Protein 5T2S (pdb70)

Foldseek 3Di:
DQPPVRLVVVLVVVLVCLQPQAEEEEDPDDPDDDDVVVVVVVVVLVVLLVVLSVVSNHHYDHDLDPRHQEYEYQYDLPCLVVDDCPDSSNVCVVVPHHYYYSVRSLVSSVSNVHNDQWDFFKWKPWPVPPDHIDTDTGHLVQQLVDPDQWSDKFWEWCQPVGNHHPHPDPQTHRTAWMWTQGNLSWIWIAGQIDQFKDKQRHTDDHRDTDTDDAQIWIWPPPPDPVRIIIITIHGDPCSSVVNVVVD/DPDDDDDD/DDDPVVLVVVLVVVLVCLQPQAEEEEDPDDPDDDDPVVVVVVVVLVVLLVVLSVVSNHHYDHDDDDSHQEYEYQYDLVCLVVDDCVDRSNVCVVSPHHYHYSVRSQVSSVSNVRHDPAQFDFFKKKPKPVPPDHIDTDTDHLVQQLVDPDQWSDKFFEWCQPVGNHHLHPDVQTHRGAWMWTQGDQSWIWIAGQTDQFKDWQNHTDDHGDTDTDDAQIWIWDPPPDVVSIIIITIHGDPVSSVVNVD/DPDDDDDD

InterPro domains:
  IPR000253 Forkhead-associated (FHA) domain [PF00498] (66-133)
  IPR000253 Forkhead-associated (FHA) domain [PF00498] (602-680)
  IPR000253 Forkhead-associated (FHA) domain [PS50006] (66-116)
  IPR000253 Forkhead-associated (FHA) domain [PS50006] (601-664)
  IPR000253 Forkhead-associated (FHA) domain [SM00240] (65-116)
  IPR000253 Forkhead-associated (FHA) domain [SM00240] (600-664)
  IPR000719 Protein kinase domain [PF00069] (201-466)
  IPR000719 Protein kinase domain [PS50011] (198-466)
  IPR000719 Protein kinase domain [SM00220] (198-466)
  IPR008271 Serine/threonine-protein kinase, active site [PS00108] (315-327)
  IPR008984 SMAD/FHA domain superfamily [SSF49879] (1-161)
  IPR008984 SMAD/FHA domain superfamily [SSF49879] (551-729)
  IPR011009 Protein kinase-like domain superfamily [SSF56112] (190-467)
  IPR016256 Serine/threonine-protein kinase Rad53 [PIRSF000661] (1-821)
  IPR017441 Protein kinase, ATP binding site [PS00107] (204-227)
  IPR030616 Aurora kinase-like [PTHR24350] (189-526)

Nearest PDB structures (foldseek):
  5t2s-assembly3_C  TM=1.004E+00  e=3.018E-54  Saccharomyces cerevisiae S288C
  5t2s-assembly3_A  TM=9.920E-01  e=1.978E-49  Saccharomyces cerevisiae S288C
  5t2f-assembly2_B  TM=9.902E-01  e=3.195E-49  Saccharomyces cerevisiae S288C
  5t2f-assembly3_C  TM=9.884E-01  e=2.605E-48  Saccharomyces cerevisiae S288C
  5t2f-assembly4_D  TM=9.906E-01  e=1.314E-47  Saccharomyces cerevisiae S288C

Secondary structure (DSSP, 8-state):
---HHHHHHHHHHHHHHHHHS-EEEE----SS---HHHHHHHHHHHHHHHHHHHHTT-EEESS--TT--EEE-SS-STTGGGS-TTSHHHHHHHTT-EEE-HHHHHHHHHHTT-----EEEEEEEESSSSS--EEEEE-HHHHHH--SS--EEEEEESSTTSSEE--S-TTS-TT-EEEEE-TTS-EEEEE--SS--EETTEEPPBT--EE--TTEEEEE-TTSTTT-EEEEEEE-HHHHHHHHH--/--------/---HHHHHHHHHHHHHHHHHS-EEEE----SS---HHHHHHHHHHHHHHHHHHHHTTPEEESS-STT--EEEESS-STTGGGS-TTSHHHHHHHTT-EEEEHHHHHHHHHHTT-------EEEEEEEETTSSS--EEEEE-HHHHHH--SSEEEEEEEESSTTSSEE----TTS-TT-EEEEEETTS-EEEEE--SS-EEETTEEPPTT--EE--TTEEEEE-TTSTTT-EEEEEEE-HHHHHHS--/--------

Radius of gyration: 26.78 Å; Cα contacts (8 Å, |Δi|>4): 984; chains: 4; bounding box: 62×58×70 Å

Organism: Saccharomyces cerevisiae (strain ATCC 204508 / S288c) (NCBI:txid559292)

B-factor: mean 46.7, std 14.9, range [22.27, 110.94]

Solvent-accessible surface area: 26105 Å² total

Sequence (510 aa):
HMTPKELLEWQTNWKKIMKRDSRIYFDITDDVEMNTYNKSKMDKRRDLLKRGFLTLGAQITQFFDTTVTIVITRRSVENIYLLKDTDILSSRAKKNYMKVWSYEKAARFLKNLDVDIGENIVCRVICTTGQIPIRDLSADISQVLKEKRSIKKVWTFGRNPACDYHLGNISRLSNKHFQILLGEDGNLLLNDISTNGTWLNGQKVEKNSNQLLSQGDEITVGVGVESDILSLVIFINDKFKQCLEQNKDGESDEDDHMTPKELLEWQTNWKKIMKRDSRIYFDITDDVEMNTYNKSKMDKRRDLLKRGFLTLGAQITQFFDTTVTIVITRRSVENIYLLKDTDILSRAKKNYMKVWSYEKAARFLKNLDVDLDHGENIVCRVICTTGQIPIRDLSADISQVLKEKRSIKKVWTFGRNPACDYHLGNISRLSNKHFQILLGEDGNLLLNDISTNGTWLNGQKVEKNSNQLLSQGDEITVGVGVESDILSLVIFINDKFKQCLEQDGESDDEDD

GO terms:
  GO:0004712 protein serine/threonine/tyrosine kinase activity (F, IDA)
  GO:0005634 nucleus (C, IDA)
  GO:0005829 cytosol (C, IDA)
  GO:0003688 DNA replication origin binding (F, IDA)
  GO:0000077 DNA damage checkpoint signaling (P, IGI)
  GO:0004672 protein kinase activity (F, HDA)
  GO:0042326 negative regulation of phosphorylation (P, IMP)
  GO:0043247 telomere maintenance in response to DNA damage (P, IMP)
  GO:0006270 DNA replication initiation (P, IMP)
  GO:0006281 DNA repair (P, IMP)
  GO:0008104 intracellular protein localization (P, IMP)
  GO:0009202 deoxyribonucleoside triphosphate biosynthetic process (P, IMP)
  GO:0005515 protein binding (F, IPI)

Structure (mmCIF, N/CA/C/O backbone):
data_5T2S
#
_entry.id   5T2S
#
_cell.length_a   64.520
_cell.length_b   87.260
_cell.length_c   66.150
_cell.angle_alpha   90.00
_cell.angle_beta   94.01
_cell.angle_gamma   90.00
#
_symmetry.space_group_name_H-M   'P 1 21 1'
#
loop_
_entity.id
_entity.type
_entity.pdbx_description
1 polymer 'DDK kinase regulatory subunit DBF4,Serine/threonine-protein kinase RAD53'
2 polymer ASP-GLY-GLU-SER-TPO-ASP-GLU-ASP-ASP
3 non-polymer GLYCEROL
4 water water
#
loop_
_atom_site.group_PDB
_atom_site.id
_atom_site.type_symbol
_atom_site.label_atom_id
_atom_site.label_alt_id
_atom_site.label_comp_id
_atom_site.label_asym_id
_atom_site.label_entity_id
_atom_site.label_seq_id
_atom_site.pdbx_PDB_ins_code
_atom_site.Cartn_x
_atom_site.Cartn_y
_atom_site.Cartn_z
_atom_site.occupancy
_atom_site.B_iso_or_equiv
_atom_site.auth_seq_id
_atom_site.auth_comp_id
_atom_site.auth_asym_id
_atom_site.auth_atom_id
_atom_site.pdbx_PDB_model_num
ATOM 1 N N . HIS A 1 2 ? 23.947 36.974 29.946 1.00 54.72 103 HIS A N 1
ATOM 2 C CA . HIS A 1 2 ? 24.990 37.993 30.020 1.00 55.17 103 HIS A CA 1
ATOM 3 C C . HIS A 1 2 ? 26.174 37.456 30.821 1.00 57.57 103 HIS A C 1
ATOM 4 O O . HIS A 1 2 ? 27.290 37.974 30.733 1.00 55.38 103 HIS A O 1
ATOM 11 N N . MET A 1 3 ? 25.916 36.419 31.611 1.00 50.43 104 MET A N 1
ATOM 12 C CA . MET A 1 3 ? 26.980 35.550 32.084 1.00 46.26 104 MET A CA 1
ATOM 13 C C . MET A 1 3 ? 27.306 34.632 30.921 1.00 36.13 104 MET A C 1
ATOM 14 O O . MET A 1 3 ? 26.418 34.296 30.139 1.00 36.09 104 MET A O 1
ATOM 19 N N . THR A 1 4 ? 28.563 34.230 30.793 1.00 32.28 105 THR A N 1
ATOM 20 C CA . THR A 1 4 ? 28.922 33.264 29.765 1.00 31.07 105 THR A CA 1
ATOM 21 C C . THR A 1 4 ? 28.295 31.924 30.135 1.00 32.56 105 THR A C 1
ATOM 22 O O . THR A 1 4 ? 27.996 31.693 31.305 1.00 33.93 105 THR A O 1
ATOM 26 N N . PRO A 1 5 ? 28.082 31.039 29.144 1.00 42.83 106 PRO A N 1
ATOM 27 C CA . PRO A 1 5 ? 27.536 29.710 29.459 1.00 32.87 106 PRO A CA 1
ATOM 28 C C . PRO A 1 5 ? 28.362 28.966 30.501 1.00 29.92 106 PRO A C 1
ATOM 29 O O . PRO A 1 5 ? 27.821 28.213 31.310 1.00 31.55 106 PRO A O 1
ATOM 33 N N . LYS A 1 6 ? 29.670 29.187 30.469 1.00 26.96 107 LYS A N 1
ATOM 34 C CA . LYS A 1 6 ? 30.592 28.537 31.385 1.00 22.27 107 LYS A CA 1
ATOM 35 C C . LYS A 1 6 ? 30.466 29.107 32.790 1.00 36.92 107 LYS A C 1
ATOM 36 O O . LYS A 1 6 ? 30.614 28.391 33.778 1.00 33.35 107 LYS A O 1
ATOM 42 N N . GLU A 1 7 ? 30.196 30.404 32.868 1.00 33.35 108 GLU A N 1
ATOM 43 C CA . GLU A 1 7 ? 30.052 31.083 34.145 1.00 30.15 108 GLU A CA 1
ATOM 44 C C . GLU A 1 7 ? 28.749 30.680 34.822 1.00 38.78 108 GLU A C 1
ATOM 45 O O . GLU A 1 7 ? 28.710 30.441 36.029 1.00 34.40 108 GLU A O 1
ATOM 51 N N . LEU A 1 8 ? 27.685 30.597 34.032 1.00 32.94 109 LEU A N 1
ATOM 52 C CA . LEU A 1 8 ? 26.381 30.207 34.549 1.00 33.37 109 LEU A CA 1
ATOM 53 C C . LEU A 1 8 ? 26.396 28.759 35.030 1.00 39.38 109 LEU A C 1
ATOM 54 O O . LEU A 1 8 ? 25.758 28.415 36.026 1.00 30.55 109 LEU A O 1
ATOM 59 N N . LEU A 1 9 ? 27.122 27.912 34.311 1.00 30.92 110 LEU A N 1
ATOM 60 C CA . LEU A 1 9 ? 27.254 26.514 34.692 1.00 33.55 110 LEU A CA 1
ATOM 61 C C . LEU A 1 9 ? 27.989 26.389 36.021 1.00 34.59 110 LEU A C 1
ATOM 62 O O . LEU A 1 9 ? 27.642 25.565 36.869 1.00 34.65 110 LEU A O 1
ATOM 67 N N . GLU A 1 10 ? 29.016 27.213 36.187 1.00 32.26 111 GLU A N 1
ATOM 68 C CA . GLU A 1 10 ? 29.787 27.238 37.422 1.00 35.93 111 GLU A CA 1
ATOM 69 C C . GLU A 1 10 ? 28.909 27.736 38.569 1.00 32.55 111 GLU A C 1
ATOM 70 O O . GLU A 1 10 ? 28.973 27.220 39.685 1.00 35.47 111 GLU A O 1
ATOM 76 N N . TRP A 1 11 ? 28.090 28.741 38.279 1.00 31.05 112 TRP A N 1
ATOM 77 C CA . TRP A 1 11 ? 27.114 29.244 39.237 1.00 34.43 112 TRP A CA 1
ATOM 78 C C . TRP A 1 11 ? 26.176 28.126 39.682 1.00 35.91 112 TRP A C 1
ATOM 79 O O . TRP A 1 11 ? 25.834 28.023 40.861 1.00 29.44 112 TRP A O 1
ATOM 90 N N . GLN A 1 12 ? 25.770 27.287 38.733 1.00 37.12 113 GLN A N 1
ATOM 91 C CA . GLN A 1 12 ? 24.860 26.182 39.018 1.00 30.07 113 GLN A CA 1
ATOM 92 C C . GLN A 1 12 ? 25.542 25.101 39.851 1.00 33.26 113 GLN A C 1
ATOM 93 O O . GLN A 1 12 ? 24.967 24.592 40.812 1.00 36.69 113 GLN A O 1
ATOM 99 N N . THR A 1 13 ? 26.766 24.750 39.467 1.00 38.12 114 THR A N 1
ATOM 100 C CA . THR A 1 13 ? 27.527 23.709 40.154 1.00 33.70 114 THR A CA 1
ATOM 101 C C . THR A 1 13 ? 27.705 24.046 41.630 1.00 33.89 114 THR A C 1
ATOM 102 O O . THR A 1 13 ? 27.580 23.181 42.496 1.00 29.63 114 THR A O 1
ATOM 106 N N . ASN A 1 14 ? 27.996 25.311 41.910 1.00 35.58 115 ASN A N 1
ATOM 107 C CA . ASN A 1 14 ? 28.223 25.751 43.278 1.00 28.96 115 ASN A CA 1
ATOM 108 C C . ASN A 1 14 ? 26.947 25.740 44.108 1.00 29.97 115 ASN A C 1
ATOM 109 O O . ASN A 1 14 ? 26.963 25.348 45.274 1.00 32.00 115 ASN A O 1
ATOM 114 N N . TRP A 1 15 ? 25.843 26.174 43.508 1.00 27.01 116 TRP A N 1
ATOM 115 C CA . TRP A 1 15 ? 24.564 26.194 44.207 1.00 32.09 116 TRP A CA 1
ATOM 116 C C . TRP A 1 15 ? 24.078 24.781 44.494 1.00 29.73 116 TRP A C 1
ATOM 117 O O . TRP A 1 15 ? 23.521 24.514 45.559 1.00 28.12 116 TRP A O 1
ATOM 128 N N . LYS A 1 16 ? 24.293 23.883 43.539 1.00 31.40 117 LYS A N 1
ATOM 129 C CA . LYS A 1 16 ? 23.910 22.487 43.702 1.00 30.33 117 LYS A CA 1
ATOM 130 C C . LYS A 1 16 ? 24.577 21.887 44.938 1.00 29.53 117 LYS A C 1
ATOM 131 O O . LYS A 1 16 ? 23.959 21.124 45.679 1.00 27.15 117 LYS A O 1
ATOM 137 N N . LYS A 1 17 ? 25.837 22.247 45.160 1.00 26.02 118 LYS A N 1
ATOM 138 C CA . LYS A 1 17 ? 26.570 21.782 46.329 1.00 31.27 118 LYS A CA 1
ATOM 139 C C . LYS A 1 17 ? 25.992 22.395 47.604 1.00 31.99 118 LYS A C 1
ATOM 140 O O . LYS A 1 17 ? 25.843 21.713 48.615 1.00 33.98 118 LYS A O 1
ATOM 146 N N . ILE A 1 18 ? 25.676 23.686 47.543 1.00 30.86 119 ILE A N 1
ATOM 147 C CA . ILE A 1 18 ? 25.141 24.417 48.690 1.00 33.37 119 ILE A CA 1
ATOM 148 C C . ILE A 1 18 ? 23.781 23.873 49.110 1.00 33.05 119 ILE A C 1
ATOM 149 O O . ILE A 1 18 ? 23.476 23.790 50.300 1.00 29.53 119 ILE A O 1
ATOM 154 N N . MET A 1 19 ? 22.965 23.509 48.129 1.00 33.83 120 MET A N 1
ATOM 155 C CA . MET A 1 19 ? 21.663 22.923 48.410 1.00 36.18 120 MET A CA 1
ATOM 156 C C . MET A 1 19 ? 21.818 21.608 49.157 1.00 38.84 120 MET A C 1
ATOM 157 O O . MET A 1 19 ? 21.064 21.316 50.083 1.00 44.63 120 MET A O 1
ATOM 162 N N . LYS A 1 20 ? 22.813 20.825 48.760 1.00 36.71 121 LYS A N 1
ATOM 163 C CA . LYS A 1 20 ? 22.987 19.486 49.299 1.00 40.71 121 LYS A CA 1
ATOM 164 C C . LYS A 1 20 ? 23.687 19.467 50.657 1.00 33.77 121 LYS A C 1
ATOM 165 O O . LYS A 1 20 ? 23.563 18.489 51.394 1.00 33.51 121 LYS A O 1
ATOM 167 N N . ARG A 1 21 ? 24.409 20.534 50.995 1.00 38.67 122 ARG A N 1
ATOM 168 C CA . ARG A 1 21 ? 25.249 20.521 52.195 1.00 43.69 122 ARG A CA 1
ATOM 169 C C . ARG A 1 21 ? 24.990 21.647 53.201 1.00 39.90 122 ARG A C 1
ATOM 170 O O . ARG A 1 21 ? 25.066 21.414 54.408 1.00 34.64 122 ARG A O 1
ATOM 178 N N . ASP A 1 22 ? 24.704 22.856 52.722 1.00 40.22 123 ASP A N 1
ATOM 179 C CA . ASP A 1 22 ? 24.637 24.023 53.603 1.00 30.00 123 ASP A CA 1
ATOM 180 C C . ASP A 1 22 ? 23.284 24.719 53.633 1.00 32.46 123 ASP A C 1
ATOM 181 O O . ASP A 1 22 ? 23.195 25.860 54.083 1.00 39.15 123 ASP A O 1
ATOM 186 N N . SER A 1 23 ? 22.239 24.044 53.170 1.00 33.00 124 SER A N 1
ATOM 187 C CA . SER A 1 23 ? 20.942 24.691 53.015 1.00 29.77 124 SER A CA 1
ATOM 188 C C . SER A 1 23 ? 19.864 24.139 53.936 1.00 35.81 124 SER A C 1
ATOM 189 O O . SER A 1 23 ? 19.615 22.932 53.989 1.00 38.63 124 SER A O 1
ATOM 192 N N . ARG A 1 24 ? 19.232 25.059 54.657 1.00 37.17 125 ARG A N 1
ATOM 193 C CA . ARG A 1 24 ? 18.101 24.760 55.523 1.00 40.64 125 ARG A CA 1
ATOM 194 C C . ARG A 1 24 ? 16.995 25.784 55.276 1.00 35.45 125 ARG A C 1
ATOM 195 O O . ARG A 1 24 ? 17.137 26.955 55.632 1.00 35.44 125 ARG A O 1
ATOM 203 N N . ILE A 1 25 ? 15.898 25.337 54.673 1.00 26.92 126 ILE A N 1
ATOM 204 C CA . ILE A 1 25 ? 14.867 26.241 54.170 1.00 34.15 126 ILE A CA 1
ATOM 205 C C . ILE A 1 25 ? 13.588 26.208 55.007 1.00 34.08 126 ILE A C 1
ATOM 206 O O . ILE A 1 25 ? 13.111 25.141 55.394 1.00 31.02 126 ILE A O 1
ATOM 211 N N . TYR A 1 26 ? 13.043 27.394 55.268 1.00 33.99 127 TYR A N 1
ATOM 212 C CA . TYR A 1 26 ? 11.798 27.549 56.007 1.00 30.74 127 TYR A CA 1
ATOM 213 C C . TYR A 1 26 ? 10.741 28.242 55.150 1.00 37.39 127 TYR A C 1
ATOM 214 O O . TYR A 1 26 ? 11.000 29.289 54.558 1.00 34.28 127 TYR A O 1
ATOM 223 N N . PHE A 1 27 ? 9.550 27.657 55.090 1.00 39.52 128 PHE A N 1
ATOM 224 C CA . PHE A 1 27 ? 8.454 28.227 54.313 1.00 35.57 128 PHE A CA 1
ATOM 225 C C . PHE A 1 27 ? 7.531 29.064 55.192 1.00 36.90 128 PHE A C 1
ATOM 226 O O . PHE A 1 27 ? 6.945 28.558 56.149 1.00 43.57 128 PHE A O 1
ATOM 234 N N . ASP A 1 28 ? 7.412 30.346 54.863 1.00 34.66 129 ASP A N 1
ATOM 235 C CA . ASP A 1 28 ? 6.541 31.258 55.598 1.00 45.79 129 ASP A CA 1
ATOM 236 C C . ASP A 1 28 ? 5.086 30.793 55.558 1.00 43.90 129 ASP A C 1
ATOM 237 O O . ASP A 1 28 ? 4.541 30.520 54.489 1.00 41.19 129 ASP A O 1
ATOM 242 N N . ILE A 1 29 ? 4.466 30.708 56.732 1.00 44.75 130 ILE A N 1
ATOM 243 C CA . ILE A 1 29 ? 3.089 30.232 56.851 1.00 50.64 130 ILE A CA 1
ATOM 244 C C . ILE A 1 29 ? 2.079 31.375 56.781 1.00 52.15 130 ILE A C 1
ATOM 245 O O . ILE A 1 29 ? 0.900 31.153 56.508 1.00 58.61 130 ILE A O 1
ATOM 250 N N . THR A 1 30 ? 2.548 32.596 57.019 1.00 53.13 131 THR A N 1
ATOM 251 C CA . THR A 1 30 ? 1.669 33.759 57.071 1.00 55.37 131 THR A CA 1
ATOM 252 C C . THR A 1 30 ? 1.341 34.287 55.675 1.00 57.25 131 THR A C 1
ATOM 253 O O . THR A 1 30 ? 2.205 34.331 54.799 1.00 59.85 131 THR A O 1
ATOM 257 N N . ASP A 1 31 ? 0.083 34.680 55.482 1.00 64.18 132 ASP A N 1
ATOM 258 C CA . ASP A 1 31 ? -0.375 35.277 54.229 1.00 68.40 132 ASP A CA 1
ATOM 259 C C . ASP A 1 31 ? -0.812 36.720 54.455 1.00 70.78 132 ASP A C 1
ATOM 260 O O . ASP A 1 31 ? -1.458 37.027 55.457 1.00 75.22 132 ASP A O 1
ATOM 265 N N . ASP A 1 32 ? -0.460 37.601 53.522 1.00 78.12 133 ASP A N 1
ATOM 266 C CA . ASP A 1 32 ? -0.750 39.026 53.677 1.00 84.34 133 ASP A CA 1
ATOM 267 C C . ASP A 1 32 ? -2.142 39.405 53.153 1.00 92.67 133 ASP A C 1
ATOM 268 O O . ASP A 1 32 ? -2.766 40.340 53.657 1.00 86.69 133 ASP A O 1
ATOM 273 N N . VAL A 1 33 ? -2.620 38.678 52.147 1.00 97.79 134 VAL A N 1
ATOM 274 C CA . VAL A 1 33 ? -3.988 38.828 51.652 1.00 104.42 134 VAL A CA 1
ATOM 275 C C . VAL A 1 33 ? -4.887 37.820 52.367 1.00 100.02 134 VAL A C 1
ATOM 276 O O . VAL A 1 33 ? -4.394 36.879 52.992 1.00 91.72 134 VAL A O 1
ATOM 277 N N . GLU A 1 34 ? -6.197 38.042 52.300 1.00 103.57 135 GLU A N 1
ATOM 278 C CA . GLU A 1 34 ? -7.181 37.030 52.675 1.00 106.09 135 GLU A CA 1
ATOM 279 C C . GLU A 1 34 ? -7.730 36.359 51.418 1.00 104.79 135 GLU A C 1
ATOM 280 O O . GLU A 1 34 ? -8.233 37.039 50.522 1.00 104.73 135 GLU A O 1
ATOM 286 N N . MET A 1 35 ? -7.635 35.032 51.352 1.00 103.17 136 MET A N 1
ATOM 287 C CA . MET A 1 35 ? -8.014 34.292 50.150 1.00 108.46 136 MET A CA 1
ATOM 288 C C . MET A 1 35 ? -9.040 33.206 50.445 1.00 103.33 136 MET A C 1
ATOM 289 O O . MET A 1 35 ? -8.993 32.558 51.494 1.00 95.77 136 MET A O 1
ATOM 290 N N . ASN A 1 36 ? -9.965 33.009 49.509 1.00 101.37 137 ASN A N 1
ATOM 291 C CA . ASN A 1 36 ? -10.904 31.903 49.599 1.00 99.16 137 ASN A CA 1
ATOM 292 C C . ASN A 1 36 ? -10.115 30.601 49.695 1.00 97.57 137 ASN A C 1
ATOM 293 O O . ASN A 1 36 ? -8.983 30.518 49.218 1.00 99.62 137 ASN A O 1
ATOM 294 N N . THR A 1 37 ? -10.700 29.591 50.329 1.00 101.04 138 THR A N 1
ATOM 295 C CA . THR A 1 37 ? -9.988 28.339 50.579 1.00 100.13 138 THR A CA 1
ATOM 296 C C . THR A 1 37 ? -9.504 27.696 49.279 1.00 95.47 138 THR A C 1
ATOM 297 O O . THR A 1 37 ? -8.640 26.821 49.302 1.00 99.70 138 THR A O 1
ATOM 298 N N . TYR A 1 38 ? -10.065 28.132 48.154 1.00 95.12 139 TYR A N 1
ATOM 299 C CA . TYR A 1 38 ? -9.615 27.678 46.846 1.00 102.87 139 TYR A CA 1
ATOM 300 C C . TYR A 1 38 ? -8.193 28.133 46.527 1.00 103.78 139 TYR A C 1
ATOM 301 O O . TYR A 1 38 ? -7.274 27.313 46.466 1.00 102.50 139 TYR A O 1
ATOM 304 N N . ASN A 1 39 ? -8.023 29.437 46.308 1.00 100.20 140 ASN A N 1
ATOM 305 C CA . ASN A 1 39 ? -6.715 30.005 45.991 1.00 99.18 140 ASN A CA 1
ATOM 306 C C . ASN A 1 39 ? -5.684 29.608 47.034 1.00 94.86 140 ASN A C 1
ATOM 307 O O . ASN A 1 39 ? -4.504 29.454 46.734 1.00 90.62 140 ASN A O 1
ATOM 312 N N . LYS A 1 40 ? -6.146 29.435 48.266 1.00 93.04 141 LYS A N 1
ATOM 313 C CA . LYS A 1 40 ? -5.269 29.072 49.367 1.00 85.59 141 LYS A CA 1
ATOM 314 C C . LYS A 1 40 ? -4.755 27.642 49.222 1.00 84.85 141 LYS A C 1
ATOM 315 O O . LYS A 1 40 ? -3.581 27.371 49.469 1.00 81.36 141 LYS A O 1
ATOM 321 N N . SER A 1 41 ? -5.635 26.729 48.822 1.00 88.33 142 SER A N 1
ATOM 322 C CA . SER A 1 41 ? -5.245 25.337 48.617 1.00 84.03 142 SER A CA 1
ATOM 323 C C . SER A 1 41 ? -4.466 25.180 47.314 1.00 76.81 142 SER A C 1
ATOM 324 O O . SER A 1 41 ? -3.795 24.171 47.100 1.00 65.73 142 SER A O 1
ATOM 326 N N . LYS A 1 42 ? -4.562 26.182 46.445 1.00 78.08 143 LYS A N 1
ATOM 327 C CA . LYS A 1 42 ? -3.779 26.202 45.218 1.00 79.13 143 LYS A CA 1
ATOM 328 C C . LYS A 1 42 ? -2.346 26.605 45.534 1.00 72.57 143 LYS A C 1
ATOM 329 O O . LYS A 1 42 ? -1.398 26.041 44.991 1.00 70.73 143 LYS A O 1
ATOM 331 N N . MET A 1 43 ? -2.199 27.585 46.419 1.00 70.47 144 MET A N 1
ATOM 332 C CA . MET A 1 43 ? -0.883 28.052 46.829 1.00 66.46 144 MET A CA 1
ATOM 333 C C . MET A 1 43 ? -0.225 27.048 47.770 1.00 60.12 144 MET A C 1
ATOM 334 O O . MET A 1 43 ? 1.000 26.985 47.862 1.00 57.14 144 MET A O 1
ATOM 339 N N . ASP A 1 44 ? -1.041 26.231 48.431 1.00 67.42 145 ASP A N 1
ATOM 340 C CA . ASP A 1 44 ? -0.557 25.189 49.340 1.00 64.60 145 ASP A CA 1
ATOM 341 C C . ASP A 1 44 ? -0.022 24.037 48.500 1.00 59.41 145 ASP A C 1
ATOM 342 O O . ASP A 1 44 ? 0.963 23.392 48.859 1.00 57.89 145 ASP A O 1
ATOM 347 N N . LYS A 1 45 ? -0.672 23.794 47.366 1.00 56.03 146 LYS A N 1
ATOM 348 C CA . LYS A 1 45 ? -0.209 22.777 46.433 1.00 59.53 146 LYS A CA 1
ATOM 349 C C . LYS A 1 45 ? 1.108 23.230 45.821 1.00 51.51 146 LYS A C 1
ATOM 350 O O . LYS A 1 45 ? 2.013 22.426 45.595 1.00 48.44 146 LYS A O 1
ATOM 352 N N . ARG A 1 46 ? 1.206 24.530 45.566 1.00 50.43 147 ARG A N 1
ATOM 353 C CA . ARG A 1 46 ? 2.416 25.117 45.006 1.00 49.87 147 ARG A CA 1
ATOM 354 C C . ARG A 1 46 ? 3.565 25.013 46.004 1.00 48.62 147 ARG A C 1
ATOM 355 O O . ARG A 1 46 ? 4.705 24.747 45.625 1.00 43.93 147 ARG A O 1
ATOM 363 N N . ARG A 1 47 ? 3.253 25.222 47.281 1.00 49.27 148 ARG A N 1
ATOM 364 C CA . ARG A 1 47 ? 4.242 25.105 48.347 1.00 44.69 148 ARG A CA 1
ATOM 365 C C . ARG A 1 47 ? 4.812 23.693 48.406 1.00 43.81 148 ARG A C 1
ATOM 366 O O . ARG A 1 47 ? 6.024 23.506 48.523 1.00 41.34 148 ARG A O 1
ATOM 374 N N . ASP A 1 48 ? 3.928 22.704 48.330 1.00 45.28 149 ASP A N 1
ATOM 375 C CA . ASP A 1 48 ? 4.334 21.308 48.423 1.00 45.95 149 ASP A CA 1
ATOM 376 C C . ASP A 1 48 ? 5.243 20.930 47.259 1.00 47.91 149 ASP A C 1
ATOM 377 O O . ASP A 1 48 ? 6.195 20.170 47.430 1.00 48.14 149 ASP A O 1
ATOM 382 N N . LEU A 1 49 ? 4.946 21.465 46.078 1.00 44.79 150 LEU A N 1
ATOM 383 C CA . LEU A 1 49 ? 5.806 21.275 44.914 1.00 43.39 150 LEU A CA 1
ATOM 384 C C . LEU A 1 49 ? 7.208 21.808 45.187 1.00 40.67 150 LEU A C 1
ATOM 385 O O . LEU A 1 49 ? 8.201 21.108 44.983 1.00 36.98 150 LEU A O 1
ATOM 390 N N . LEU A 1 50 ? 7.278 23.053 45.649 1.00 44.91 151 LEU A N 1
ATOM 391 C CA . LEU A 1 50 ? 8.552 23.694 45.949 1.00 39.21 151 LEU A CA 1
ATOM 392 C C . LEU A 1 50 ? 9.339 22.888 46.976 1.00 35.08 151 LEU A C 1
ATOM 393 O O . LEU A 1 50 ? 10.543 22.692 46.822 1.00 36.69 151 LEU A O 1
ATOM 398 N N . LYS A 1 51 ? 8.657 22.418 48.017 1.00 39.36 152 LYS A N 1
ATOM 399 C CA . LYS A 1 51 ? 9.293 21.584 49.035 1.00 41.55 152 LYS A CA 1
ATOM 400 C C . LYS A 1 51 ? 9.933 20.343 48.418 1.00 39.62 152 LYS A C 1
ATOM 401 O O . LYS A 1 51 ? 11.109 20.062 48.649 1.00 37.71 152 LYS A O 1
ATOM 407 N N . ARG A 1 52 ? 9.153 19.606 47.634 1.00 41.09 153 ARG A N 1
ATOM 408 C CA . ARG A 1 52 ? 9.646 18.399 46.983 1.00 39.43 153 ARG A CA 1
ATOM 409 C C . ARG A 1 52 ? 10.840 18.710 46.094 1.00 41.73 153 ARG A C 1
ATOM 410 O O . ARG A 1 52 ? 11.798 17.939 46.036 1.00 38.48 153 ARG A O 1
ATOM 418 N N . GLY A 1 53 ? 10.772 19.842 45.399 1.00 39.32 154 GLY A N 1
ATOM 419 C CA . GLY A 1 53 ? 11.852 20.272 44.531 1.00 33.68 154 GLY A CA 1
ATOM 420 C C . GLY A 1 53 ? 13.154 20.462 45.285 1.00 31.53 154 GLY A C 1
ATOM 421 O O . GLY A 1 53 ? 14.195 19.950 44.879 1.00 36.92 154 GLY A O 1
ATOM 422 N N . PHE A 1 54 ? 13.096 21.197 46.391 1.00 30.73 155 PHE A N 1
ATOM 423 C CA . PHE A 1 54 ? 14.285 21.471 47.189 1.00 36.18 155 PHE A CA 1
ATOM 424 C C . PHE A 1 54 ? 14.799 20.222 47.902 1.00 33.93 155 PHE A C 1
ATOM 425 O O . PHE A 1 54 ? 16.001 20.083 48.131 1.00 33.49 155 PHE A O 1
ATOM 433 N N . LEU A 1 55 ? 13.892 19.316 48.253 1.00 34.75 156 LEU A N 1
ATOM 434 C CA . LEU A 1 55 ? 14.291 18.056 48.869 1.00 37.71 156 LEU A CA 1
ATOM 435 C C . LEU A 1 55 ? 15.102 17.216 47.887 1.00 37.84 156 LEU A C 1
ATOM 436 O O . LEU A 1 55 ? 16.062 16.548 48.274 1.00 37.09 156 LEU A O 1
ATOM 441 N N . THR A 1 56 ? 14.710 17.256 46.616 1.00 40.67 157 THR A N 1
ATOM 442 C CA . THR A 1 56 ? 15.427 16.541 45.564 1.00 40.11 157 THR A CA 1
ATOM 443 C C . THR A 1 56 ? 16.871 17.025 45.484 1.00 40.33 157 THR A C 1
ATOM 444 O O . THR A 1 56 ? 17.781 16.249 45.195 1.00 35.27 157 THR A O 1
ATOM 448 N N . LEU A 1 57 ? 17.074 18.311 45.756 1.00 39.18 158 LEU A N 1
ATOM 449 C CA . LEU A 1 57 ? 18.404 18.907 45.699 1.00 36.97 158 LEU A CA 1
ATOM 450 C C . LEU A 1 57 ? 19.193 18.648 46.982 1.00 36.67 158 LEU A C 1
ATOM 451 O O . LEU A 1 57 ? 20.354 19.040 47.092 1.00 41.49 158 LEU A O 1
ATOM 456 N N . GLY A 1 58 ? 18.556 17.989 47.947 1.00 40.77 159 GLY A N 1
ATOM 457 C CA . GLY A 1 58 ? 19.232 17.567 49.162 1.00 36.55 159 GLY A CA 1
ATOM 458 C C . GLY A 1 58 ? 19.281 18.632 50.240 1.00 35.06 159 GLY A C 1
ATOM 459 O O . GLY A 1 58 ? 20.148 18.596 51.115 1.00 35.24 159 GLY A O 1
ATOM 460 N N . ALA A 1 59 ? 18.348 19.578 50.184 1.00 35.24 160 ALA A N 1
ATOM 461 C CA . ALA A 1 59 ? 18.276 20.642 51.178 1.00 39.29 160 ALA A CA 1
ATOM 462 C C . ALA A 1 59 ? 17.371 20.243 52.337 1.00 36.07 160 ALA A C 1
ATOM 463 O O . ALA A 1 59 ? 16.387 19.525 52.156 1.00 35.74 160 ALA A O 1
ATOM 465 N N . GLN A 1 60 ? 17.720 20.711 53.531 1.00 42.61 161 GLN A N 1
ATOM 466 C CA . GLN A 1 60 ? 16.894 20.495 54.711 1.00 42.75 161 GLN A CA 1
ATOM 467 C C . GLN A 1 60 ? 15.674 21.404 54.668 1.00 34.37 161 GLN A C 1
ATOM 468 O O . GLN A 1 60 ? 15.768 22.551 54.232 1.00 38.52 161 GLN A O 1
ATOM 474 N N . ILE A 1 61 ? 14.533 20.884 55.110 1.00 41.84 162 ILE A N 1
ATOM 475 C CA . ILE A 1 61 ? 13.323 21.686 55.262 1.00 36.25 162 ILE A CA 1
ATOM 476 C C . ILE A 1 61 ? 12.942 21.743 56.736 1.00 36.61 162 ILE A C 1
ATOM 477 O O . ILE A 1 61 ? 12.447 20.766 57.296 1.00 39.59 162 ILE A O 1
ATOM 482 N N . THR A 1 62 ? 13.181 22.891 57.358 1.00 40.28 163 THR A N 1
ATOM 483 C CA . THR A 1 62 ? 12.825 23.091 58.754 1.00 41.97 163 THR A CA 1
ATOM 484 C C . THR A 1 62 ? 11.404 23.639 58.854 1.00 38.32 163 THR A C 1
ATOM 485 O O . THR A 1 62 ? 10.975 24.439 58.020 1.00 31.81 163 THR A O 1
ATOM 489 N N . GLN A 1 63 ? 10.675 23.191 59.871 1.00 42.96 164 GLN A N 1
ATOM 490 C CA . GLN A 1 63 ? 9.294 23.618 60.073 1.00 39.79 164 GLN A CA 1
ATOM 491 C C . GLN A 1 63 ? 9.212 24.829 60.995 1.00 34.51 164 GLN A C 1
ATOM 492 O O . GLN A 1 63 ? 8.135 25.388 61.198 1.00 35.91 164 GLN A O 1
ATOM 494 N N . PHE A 1 64 ? 10.354 25.237 61.540 1.00 33.08 165 PHE A N 1
ATOM 495 C CA . PHE A 1 64 ? 10.412 26.366 62.462 1.00 37.47 165 PHE A CA 1
ATOM 496 C C . PHE A 1 64 ? 11.381 27.421 61.962 1.00 41.82 165 PHE A C 1
ATOM 497 O O . PHE A 1 64 ? 12.418 27.090 61.392 1.00 43.54 165 PHE A O 1
ATOM 505 N N . PHE A 1 65 ? 11.045 28.689 62.174 1.00 40.76 166 PHE A N 1
ATOM 506 C CA . PHE A 1 65 ? 11.972 29.761 61.856 1.00 41.53 166 PHE A CA 1
ATOM 507 C C . PHE A 1 65 ? 13.055 29.801 62.914 1.00 47.10 166 PHE A C 1
ATOM 508 O O . PHE A 1 65 ? 12.950 30.545 63.891 1.00 44.99 166 PHE A O 1
ATOM 516 N N . ASP A 1 66 ? 14.092 28.996 62.720 1.00 61.08 167 ASP A N 1
ATOM 517 C CA . ASP A 1 66 ? 15.085 28.817 63.763 1.00 57.73 167 ASP A CA 1
ATOM 518 C C . ASP A 1 66 ? 16.434 29.431 63.444 1.00 51.49 167 ASP A C 1
ATOM 519 O O . ASP A 1 66 ? 16.653 30.069 62.411 1.00 57.82 167 ASP A O 1
ATOM 524 N N . THR A 1 67 ? 17.318 29.230 64.403 1.00 51.94 168 THR A N 1
ATOM 525 C CA . THR A 1 67 ? 18.663 29.750 64.409 1.00 67.19 168 THR A CA 1
ATOM 526 C C . THR A 1 67 ? 19.523 29.381 63.186 1.00 60.64 168 THR A C 1
ATOM 527 O O . THR A 1 67 ? 20.533 30.039 62.913 1.00 58.21 168 THR A O 1
ATOM 531 N N . THR A 1 68 ? 19.119 28.349 62.448 1.00 55.14 169 THR A N 1
ATOM 532 C CA . THR A 1 68 ? 19.931 27.806 61.360 1.00 55.48 169 THR A CA 1
ATOM 533 C C . THR A 1 68 ? 19.492 28.203 59.944 1.00 43.46 169 THR A C 1
ATOM 534 O O . THR A 1 68 ? 20.241 27.982 58.992 1.00 40.09 169 THR A O 1
ATOM 538 N N . VAL A 1 69 ? 18.292 28.768 59.807 1.00 38.71 170 VAL A N 1
ATOM 539 C CA . VAL A 1 69 ? 17.691 29.003 58.486 1.00 34.96 170 VAL A CA 1
ATOM 540 C C . VAL A 1 69 ? 18.600 29.796 57.559 1.00 33.11 170 VAL A C 1
ATOM 541 O O . VAL A 1 69 ? 19.173 30.815 57.950 1.00 37.01 170 VAL A O 1
ATOM 545 N N . THR A 1 70 ? 18.713 29.313 56.324 1.00 33.31 171 THR A N 1
ATOM 546 C CA . THR A 1 70 ? 19.524 29.963 55.303 1.00 32.35 171 THR A CA 1
ATOM 547 C C . THR A 1 70 ? 18.656 30.632 54.236 1.00 29.11 171 THR A C 1
ATOM 548 O O . THR A 1 70 ? 19.069 31.616 53.623 1.00 38.76 171 THR A O 1
ATOM 552 N N . ILE A 1 71 ? 17.463 30.089 54.008 1.00 26.91 172 ILE A N 1
ATOM 553 C CA . ILE A 1 71 ? 16.524 30.687 53.062 1.00 31.89 172 ILE A CA 1
ATOM 554 C C . ILE A 1 71 ? 15.095 30.641 53.590 1.00 28.20 172 ILE A C 1
ATOM 555 O O . ILE A 1 71 ? 14.645 29.619 54.107 1.00 31.31 172 ILE A O 1
ATOM 560 N N . VAL A 1 72 ? 14.389 31.760 53.449 1.00 30.46 173 VAL A N 1
ATOM 561 C CA . VAL A 1 72 ? 12.962 31.824 53.742 1.00 29.93 173 VAL A CA 1
ATOM 562 C C . VAL A 1 72 ? 12.192 31.963 52.432 1.00 34.38 173 VAL A C 1
ATOM 563 O O . VAL A 1 72 ? 12.452 32.875 51.648 1.00 38.46 173 VAL A O 1
ATOM 567 N N . ILE A 1 73 ? 11.253 31.051 52.200 1.00 32.67 174 ILE A N 1
ATOM 568 C CA . ILE A 1 73 ? 10.400 31.105 51.017 1.00 40.06 174 ILE A CA 1
ATOM 569 C C . ILE A 1 73 ? 8.996 31.526 51.431 1.00 33.02 174 ILE A C 1
ATOM 570 O O . ILE A 1 73 ? 8.361 30.867 52.254 1.00 37.55 174 ILE A O 1
ATOM 575 N N . THR A 1 74 ? 8.522 32.627 50.854 1.00 30.88 175 THR A N 1
ATOM 576 C CA . THR A 1 74 ? 7.235 33.203 51.223 1.00 40.72 175 THR A CA 1
ATOM 577 C C . THR A 1 74 ? 6.364 33.522 50.011 1.00 44.30 175 THR A C 1
ATOM 578 O O . THR A 1 74 ? 6.862 33.687 48.899 1.00 40.31 175 THR A O 1
ATOM 582 N N . ARG A 1 75 ? 5.057 33.599 50.248 1.00 49.13 176 ARG A N 1
ATOM 583 C CA . ARG A 1 75 ? 4.099 34.026 49.236 1.00 45.15 176 ARG A CA 1
ATOM 584 C C . ARG A 1 75 ? 3.971 35.542 49.255 1.00 41.45 176 ARG A C 1
ATOM 585 O O . ARG A 1 75 ? 3.701 36.172 48.233 1.00 53.25 176 ARG A O 1
ATOM 593 N N . ARG A 1 76 ? 4.168 36.117 50.435 1.00 46.21 177 ARG A N 1
ATOM 594 C CA . ARG A 1 76 ? 3.910 37.532 50.659 1.00 49.68 177 ARG A CA 1
ATOM 595 C C . ARG A 1 76 ? 4.906 38.420 49.925 1.00 45.73 177 ARG A C 1
ATOM 596 O O . ARG A 1 76 ? 5.944 37.954 49.454 1.00 44.05 177 ARG A O 1
ATOM 604 N N . SER A 1 77 ? 4.573 39.703 49.830 1.00 42.97 178 SER A N 1
ATOM 605 C CA . SER A 1 77 ? 5.404 40.668 49.122 1.00 43.20 178 SER A CA 1
ATOM 606 C C . SER A 1 77 ? 6.781 40.803 49.757 1.00 46.46 178 SER A C 1
ATOM 607 O O . SER A 1 77 ? 6.909 41.213 50.909 1.00 48.38 178 SER A O 1
ATOM 610 N N . VAL A 1 78 ? 7.809 40.455 48.992 1.00 45.81 179 VAL A N 1
ATOM 611 C CA . VAL A 1 78 ? 9.187 40.604 49.440 1.00 45.89 179 VAL A CA 1
ATOM 612 C C . VAL A 1 78 ? 9.579 42.076 49.422 1.00 48.89 179 VAL A C 1
ATOM 613 O O . VAL A 1 78 ? 10.374 42.529 50.244 1.00 56.96 179 VAL A O 1
ATOM 617 N N . GLU A 1 79 ? 9.006 42.823 48.486 1.00 50.90 180 GLU A N 1
ATOM 618 C CA . GLU A 1 79 ? 9.366 44.221 48.303 1.00 52.12 180 GLU A CA 1
ATOM 619 C C . GLU A 1 79 ? 8.735 45.126 49.364 1.00 55.01 180 GLU A C 1
ATOM 620 O O . GLU A 1 79 ? 9.224 46.229 49.612 1.00 54.62 180 GLU A O 1
ATOM 626 N N . ASN A 1 80 ? 7.658 44.656 49.991 1.00 50.83 181 ASN A N 1
ATOM 627 C CA . ASN A 1 80 ? 6.965 45.427 51.023 1.00 55.51 181 ASN A CA 1
ATOM 628 C C . ASN A 1 80 ? 7.196 44.868 52.426 1.00 49.12 181 ASN A C 1
ATOM 629 O O . ASN A 1 80 ? 6.315 44.943 53.282 1.00 53.03 181 ASN A O 1
ATOM 634 N N . ILE A 1 81 ? 8.379 44.308 52.662 1.00 52.00 182 ILE A N 1
ATOM 635 C CA . ILE A 1 81 ? 8.708 43.753 53.973 1.00 50.19 182 ILE A CA 1
ATOM 636 C C . ILE A 1 81 ? 9.039 44.885 54.941 1.00 47.17 182 ILE A C 1
ATOM 637 O O . ILE A 1 81 ? 8.877 44.743 56.153 1.00 48.13 182 ILE A O 1
ATOM 642 N N . TYR A 1 82 ? 9.471 46.020 54.401 1.00 46.67 183 TYR A N 1
ATOM 643 C CA . TYR A 1 82 ? 9.787 47.181 55.228 1.00 45.67 183 TYR A CA 1
ATOM 644 C C . TYR A 1 82 ? 8.530 47.787 55.860 1.00 42.77 183 TYR A C 1
ATOM 645 O O . TYR A 1 82 ? 8.624 48.666 56.716 1.00 45.97 183 TYR A O 1
ATOM 654 N N . LEU A 1 83 ? 7.362 47.304 55.441 1.00 45.72 184 LEU A N 1
ATOM 655 C CA . LEU A 1 83 ? 6.085 47.783 55.965 1.00 44.66 184 LEU A CA 1
ATOM 656 C C . LEU A 1 83 ? 5.528 46.873 57.061 1.00 38.66 184 LEU A C 1
ATOM 657 O O . LEU A 1 83 ? 4.536 47.208 57.706 1.00 46.46 184 LEU A O 1
ATOM 662 N N . LEU A 1 84 ? 6.164 45.724 57.268 1.00 42.98 185 LEU A N 1
ATOM 663 C CA . LEU A 1 84 ? 5.677 44.743 58.233 1.00 48.69 185 LEU A CA 1
ATOM 664 C C . LEU A 1 84 ? 6.057 45.113 59.664 1.00 46.66 185 LEU A C 1
ATOM 665 O O . LEU A 1 84 ? 6.920 45.961 59.892 1.00 41.79 185 LEU A O 1
ATOM 670 N N . LYS A 1 85 ? 5.402 44.471 60.625 1.00 48.31 186 LYS A N 1
ATOM 671 C CA . LYS A 1 85 ? 5.744 44.645 62.032 1.00 48.82 186 LYS A CA 1
ATOM 672 C C . LYS A 1 85 ? 7.140 44.100 62.314 1.00 42.18 186 LYS A C 1
ATOM 673 O O . LYS A 1 85 ? 7.618 43.206 61.617 1.00 41.33 186 LYS A O 1
ATOM 679 N N . ASP A 1 86 ? 7.783 44.643 63.343 1.00 42.62 187 ASP A N 1
ATOM 680 C CA . ASP A 1 86 ? 9.128 44.229 63.728 1.00 41.71 187 ASP A CA 1
ATOM 681 C C . ASP A 1 86 ? 9.159 42.784 64.214 1.00 45.18 187 ASP A C 1
ATOM 682 O O . ASP A 1 86 ? 10.215 42.153 64.238 1.00 46.23 187 ASP A O 1
ATOM 687 N N . THR A 1 87 ? 7.999 42.265 64.597 1.00 40.58 188 THR A N 1
ATOM 688 C CA . THR A 1 87 ? 7.900 40.898 65.085 1.00 39.68 188 THR A CA 1
ATOM 689 C C . THR A 1 87 ? 7.746 39.920 63.930 1.00 38.72 188 THR A C 1
ATOM 690 O O . THR A 1 87 ? 7.832 38.710 64.121 1.00 37.40 188 THR A O 1
ATOM 694 N N . ASP A 1 88 ? 7.518 40.434 62.727 1.00 43.59 189 ASP A N 1
ATOM 695 C CA . ASP A 1 88 ? 7.291 39.552 61.585 1.00 36.97 189 ASP A CA 1
ATOM 696 C C . ASP A 1 88 ? 8.555 38.766 61.212 1.00 40.49 189 ASP A C 1
ATOM 697 O O . ASP A 1 88 ? 9.661 39.314 61.221 1.00 38.23 189 ASP A O 1
ATOM 702 N N . ILE A 1 89 ? 8.379 37.484 60.886 1.00 39.27 190 ILE A N 1
ATOM 703 C CA . ILE A 1 89 ? 9.505 36.610 60.533 1.00 39.94 190 ILE A CA 1
ATOM 704 C C . ILE A 1 89 ? 10.292 37.177 59.348 1.00 42.34 190 ILE A C 1
ATOM 705 O O . ILE A 1 89 ? 11.522 37.080 59.308 1.00 33.53 190 ILE A O 1
ATOM 710 N N . LEU A 1 90 ? 9.578 37.764 58.391 1.00 37.19 191 LEU A N 1
ATOM 711 C CA . LEU A 1 90 ? 10.202 38.297 57.183 1.00 39.43 191 LEU A CA 1
ATOM 712 C C . LEU A 1 90 ? 11.023 39.538 57.492 1.00 40.22 191 LEU A C 1
ATOM 713 O O . LEU A 1 90 ? 12.040 39.792 56.849 1.00 39.79 191 LEU A O 1
ATOM 718 N N . SER A 1 91 ? 10.573 40.315 58.471 1.00 45.37 192 SER A N 1
ATOM 719 C CA A SER A 1 91 ? 11.296 41.514 58.883 0.50 58.14 192 SER A CA 1
ATOM 720 C CA B SER A 1 91 ? 11.289 41.511 58.886 0.50 62.69 192 SER A CA 1
ATOM 721 C C . SER A 1 91 ? 12.596 41.138 59.580 1.00 38.25 192 SER A C 1
ATOM 722 O O . SER A 1 91 ? 13.645 41.726 59.317 1.00 41.61 192 SER A O 1
ATOM 727 N N . ARG A 1 92 ? 12.516 40.153 60.468 1.00 36.63 193 ARG A N 1
ATOM 728 C CA . ARG A 1 92 ? 13.671 39.692 61.229 1.00 37.17 193 ARG A CA 1
ATOM 729 C C . ARG A 1 92 ? 14.703 39.006 60.338 1.00 37.52 193 ARG A C 1
ATOM 730 O O . ARG A 1 92 ? 15.905 39.197 60.507 1.00 38.41 193 ARG A O 1
ATOM 738 N N . ALA A 1 93 ? 14.225 38.204 59.393 1.00 34.25 194 ALA A N 1
ATOM 739 C CA . ALA A 1 93 ? 15.106 37.529 58.452 1.00 35.42 194 ALA A CA 1
ATOM 740 C C . ALA A 1 93 ? 15.868 38.552 57.619 1.00 33.70 194 ALA A C 1
ATOM 741 O O . ALA A 1 93 ? 17.084 38.466 57.464 1.00 32.18 194 ALA A O 1
ATOM 743 N N . LYS A 1 94 ? 15.136 39.528 57.095 1.00 33.49 195 LYS A N 1
ATOM 744 C CA . LYS A 1 94 ? 15.720 40.585 56.279 1.00 33.69 195 LYS A CA 1
ATOM 745 C C . LYS A 1 94 ? 16.809 41.378 56.988 1.00 40.17 195 LYS A C 1
ATOM 746 O O . LYS A 1 94 ? 17.930 41.496 56.494 1.00 36.98 195 LYS A O 1
ATOM 752 N N . LYS A 1 95 ? 16.467 41.935 58.144 1.00 38.68 196 LYS A N 1
ATOM 753 C CA . LYS A 1 95 ? 17.386 42.795 58.869 1.00 33.23 196 LYS A CA 1
ATOM 754 C C . LYS A 1 95 ? 18.563 42.005 59.430 1.00 30.17 196 LYS A C 1
ATOM 755 O O . LYS A 1 95 ? 19.521 42.587 59.942 1.00 33.43 196 LYS A O 1
ATOM 761 N N . ASN A 1 96 ? 18.495 40.682 59.309 1.00 29.39 197 ASN A N 1
ATOM 762 C CA . ASN A 1 96 ? 19.628 39.817 59.620 1.00 35.40 197 ASN A CA 1
ATOM 763 C C . ASN A 1 96 ? 20.247 39.243 58.344 1.00 32.74 197 ASN A C 1
ATOM 764 O O . ASN A 1 96 ? 21.051 38.311 58.391 1.00 29.72 197 ASN A O 1
ATOM 769 N N . TYR A 1 97 ? 19.873 39.827 57.208 1.00 30.82 198 TYR A N 1
ATOM 770 C CA . TYR A 1 97 ? 20.472 39.500 55.917 1.00 33.90 198 TYR A CA 1
ATOM 771 C C . TYR A 1 97 ? 20.310 38.025 55.573 1.00 29.60 198 TYR A C 1
ATOM 772 O O . TYR A 1 97 ? 21.249 37.357 55.139 1.00 31.37 198 TYR A O 1
ATOM 781 N N . MET A 1 98 ? 19.094 37.535 55.778 1.00 29.19 199 MET A N 1
ATOM 782 C CA . MET A 1 98 ? 18.712 36.192 55.388 1.00 30.98 199 MET A CA 1
ATOM 783 C C . MET A 1 98 ? 18.174 36.251 53.968 1.00 33.72 199 MET A C 1
ATOM 784 O O . MET A 1 98 ? 17.645 37.278 53.546 1.00 40.71 199 MET A O 1
ATOM 789 N N . LYS A 1 99 ? 18.303 35.158 53.229 1.00 30.93 200 LYS A N 1
ATOM 790 C CA . LYS A 1 99 ? 17.787 35.116 51.870 1.00 33.06 200 LYS A CA 1
ATOM 791 C C . LYS A 1 99 ? 16.279 34.890 51.903 1.00 34.69 200 LYS A C 1
ATOM 792 O O . LYS A 1 99 ? 15.805 33.894 52.451 1.00 34.34 200 LYS A O 1
ATOM 798 N N . VAL A 1 100 ? 15.535 35.835 51.333 1.00 34.75 201 VAL A N 1
ATOM 799 C CA . VAL A 1 100 ? 14.077 35.772 51.299 1.00 29.53 201 VAL A CA 1
ATOM 800 C C . VAL A 1 100 ? 13.594 35.755 49.853 1.00 34.61 201 VAL A C 1
ATOM 801 O O . VAL A 1 100 ? 13.761 36.732 49.122 1.00 35.50 201 VAL A O 1
ATOM 805 N N . TRP A 1 101 ? 12.988 34.641 49.452 1.00 35.19 202 TRP A N 1
ATOM 806 C CA . TRP A 1 101 ? 12.523 34.457 48.082 1.00 29.76 202 TRP A CA 1
ATOM 807 C C . TRP A 1 101 ? 11.008 34.362 47.990 1.00 30.02 202 TRP A C 1
ATOM 808 O O . TRP A 1 101 ? 10.361 33.784 48.860 1.00 33.53 202 TRP A O 1
ATOM 819 N N . SER A 1 102 ? 10.451 34.919 46.921 1.00 34.65 203 SER A N 1
ATOM 820 C CA . SER A 1 102 ? 9.061 34.671 46.570 1.00 37.51 203 SER A CA 1
ATOM 821 C C . SER A 1 102 ? 8.920 33.237 46.068 1.00 38.75 203 SER A C 1
ATOM 822 O O . SER A 1 102 ? 9.916 32.529 45.918 1.00 35.20 203 SER A O 1
ATOM 825 N N . TYR A 1 103 ? 7.690 32.809 45.805 1.00 39.64 204 TYR A N 1
ATOM 826 C CA . TYR A 1 103 ? 7.465 31.500 45.204 1.00 39.39 204 TYR A CA 1
ATOM 827 C C . TYR A 1 103 ? 7.979 31.481 43.769 1.00 44.78 204 TYR A C 1
ATOM 828 O O . TYR A 1 103 ? 8.482 30.462 43.292 1.00 42.80 204 TYR A O 1
ATOM 837 N N . GLU A 1 104 ? 7.847 32.613 43.085 1.00 39.97 205 GLU A N 1
ATOM 838 C CA . GLU A 1 104 ? 8.251 32.712 41.689 1.00 36.43 205 GLU A CA 1
ATOM 839 C C . GLU A 1 104 ? 9.764 32.605 41.569 1.00 38.85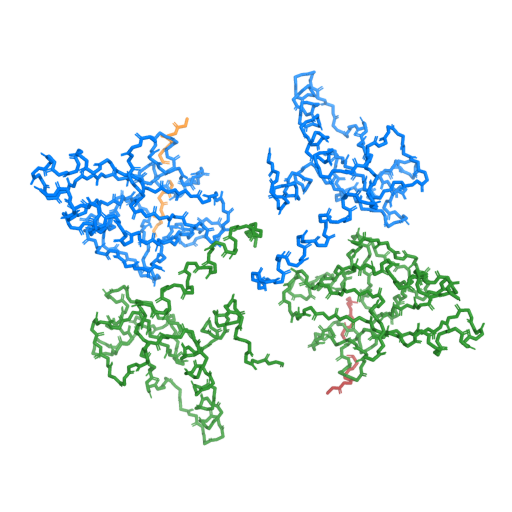 205 GLU A C 1
ATOM 840 O O . GLU A 1 104 ? 10.285 31.996 40.636 1.00 47.21 205 GLU A O 1
ATOM 846 N N . LYS A 1 105 ? 10.463 33.207 42.523 1.00 35.44 206 LYS A N 1
ATOM 847 C CA . LYS A 1 105 ? 11.916 33.179 42.544 1.00 36.75 206 LYS A CA 1
ATOM 848 C C . LYS A 1 105 ? 12.426 31.783 42.887 1.00 34.92 206 LYS A C 1
ATOM 849 O O . LYS A 1 105 ? 13.411 31.314 42.319 1.00 37.04 206 LYS A O 1
ATOM 855 N N . ALA A 1 106 ? 11.745 31.128 43.821 1.00 27.33 207 ALA A N 1
ATOM 856 C CA . ALA A 1 106 ? 12.102 29.778 44.236 1.00 32.24 207 ALA A CA 1
ATOM 857 C C . ALA A 1 106 ? 11.936 28.794 43.085 1.00 32.79 207 ALA A C 1
ATOM 858 O O . ALA A 1 106 ? 12.810 27.963 42.841 1.00 35.62 207 ALA A O 1
ATOM 860 N N . ALA A 1 107 ? 10.808 28.889 42.386 1.00 32.74 208 ALA A N 1
ATOM 861 C CA . ALA A 1 107 ? 10.529 28.010 41.255 1.00 35.31 208 ALA A CA 1
ATOM 862 C C . ALA A 1 107 ? 11.574 28.197 40.168 1.00 31.34 208 ALA A C 1
ATOM 863 O O . ALA A 1 107 ? 12.027 27.229 39.559 1.00 36.59 208 ALA A O 1
ATOM 865 N N . ARG A 1 108 ? 11.958 29.448 39.932 1.00 31.41 209 ARG A N 1
ATOM 866 C CA . ARG A 1 108 ? 12.958 29.762 38.917 1.00 35.33 209 ARG A CA 1
ATOM 867 C C . ARG A 1 108 ? 14.307 29.165 39.290 1.00 33.58 209 ARG A C 1
ATOM 868 O O . ARG A 1 108 ? 15.041 28.683 38.427 1.00 35.51 209 ARG A O 1
ATOM 876 N N . PHE A 1 109 ? 14.632 29.204 40.579 1.00 31.70 210 PHE A N 1
ATOM 877 C CA . PHE A 1 109 ? 15.881 28.631 41.065 1.00 32.82 210 PHE A CA 1
ATOM 878 C C . PHE A 1 109 ? 15.894 27.119 40.869 1.00 33.69 210 PHE A C 1
ATOM 879 O O . PHE A 1 109 ? 16.896 26.550 40.436 1.00 36.49 210 PHE A O 1
ATOM 887 N N . LEU A 1 110 ? 14.779 26.473 41.197 1.00 30.67 211 LEU A N 1
ATOM 888 C CA . LEU A 1 110 ? 14.653 25.033 41.023 1.00 35.32 211 LEU A CA 1
ATOM 889 C C . LEU A 1 110 ? 14.824 24.668 39.554 1.00 35.23 211 LEU A C 1
ATOM 890 O O . LEU A 1 110 ? 15.526 23.713 39.218 1.00 33.65 211 LEU A O 1
ATOM 895 N N . LYS A 1 111 ? 14.183 25.440 38.683 1.00 34.97 212 LYS A N 1
ATOM 896 C CA . LYS A 1 111 ? 14.298 25.231 37.245 1.00 36.82 212 LYS A CA 1
ATOM 897 C C . LYS A 1 111 ? 15.749 25.354 36.792 1.00 34.96 212 LYS A C 1
ATOM 898 O O . LYS A 1 111 ? 16.212 24.583 35.952 1.00 45.15 212 LYS A O 1
ATOM 904 N N . ASN A 1 112 ? 16.465 26.319 37.358 1.00 30.51 213 ASN A N 1
ATOM 905 C CA . ASN A 1 112 ? 17.867 26.523 37.021 1.00 33.69 213 ASN A CA 1
ATOM 906 C C . ASN A 1 112 ? 18.758 25.373 37.486 1.00 36.28 213 ASN A C 1
ATOM 907 O O . ASN A 1 112 ? 19.836 25.163 36.928 1.00 38.88 213 ASN A O 1
ATOM 912 N N . LEU A 1 113 ? 18.313 24.631 38.501 1.00 33.27 214 LEU A N 1
ATOM 913 C CA . LEU A 1 113 ? 19.045 23.450 38.960 1.00 32.46 214 LEU A CA 1
ATOM 914 C C . LEU A 1 113 ? 18.417 22.173 38.401 1.00 35.34 214 LEU A C 1
ATOM 915 O O . LEU A 1 113 ? 18.454 21.118 39.035 1.00 32.67 214 LEU A O 1
ATOM 920 N N . ASP A 1 114 ? 17.950 22.267 37.169 1.00 34.66 215 ASP A N 1
ATOM 921 C CA . ASP A 1 114 ? 17.404 21.090 36.533 1.00 35.88 215 ASP A CA 1
ATOM 922 C C . ASP A 1 114 ? 16.254 20.365 37.239 1.00 38.75 215 ASP A C 1
ATOM 923 O O . ASP A 1 114 ? 16.086 19.162 37.000 1.00 53.85 215 ASP A O 1
ATOM 928 N N . VAL A 1 115 ? 15.483 21.089 38.039 1.00 45.16 216 VAL A N 1
ATOM 929 C CA . VAL A 1 115 ? 14.257 20.583 38.642 1.00 45.23 216 VAL A CA 1
ATOM 930 C C . VAL A 1 115 ? 13.154 21.279 37.860 1.00 53.34 216 VAL A C 1
ATOM 931 O O . VAL A 1 115 ? 13.459 22.109 37.010 1.00 67.20 216 VAL A O 1
ATOM 935 N N . ASP A 1 116 ? 11.889 20.958 38.105 1.00 66.22 217 ASP A N 1
ATOM 936 C CA . ASP A 1 116 ? 10.816 21.751 37.506 1.00 69.21 217 ASP A CA 1
ATOM 937 C C . ASP A 1 116 ? 9.453 21.460 38.124 1.00 73.76 217 ASP A C 1
ATOM 938 O O . ASP A 1 116 ? 9.092 20.309 38.379 1.00 75.43 217 ASP A O 1
ATOM 943 N N . ILE A 1 130 ? 9.733 7.258 19.771 1.00 78.99 231 ILE A N 1
ATOM 944 C CA . ILE A 1 130 ? 8.484 7.365 19.026 1.00 74.38 231 ILE A CA 1
ATOM 945 C C . ILE A 1 130 ? 8.681 6.865 17.595 1.00 76.03 231 ILE A C 1
ATOM 946 O O . ILE A 1 130 ? 7.723 6.477 16.922 1.00 72.21 231 ILE A O 1
ATOM 951 N N . GLY A 1 131 ? 9.932 6.873 17.142 1.00 72.26 232 GLY A N 1
ATOM 952 C CA . GLY A 1 131 ? 10.282 6.378 15.822 1.00 71.17 232 GLY A CA 1
ATOM 953 C C . GLY A 1 131 ? 10.417 7.463 14.769 1.00 70.89 232 GLY A C 1
ATOM 954 O O . GLY A 1 131 ? 10.620 7.159 13.592 1.00 68.76 232 GLY A O 1
ATOM 955 N N . GLU A 1 132 ? 10.318 8.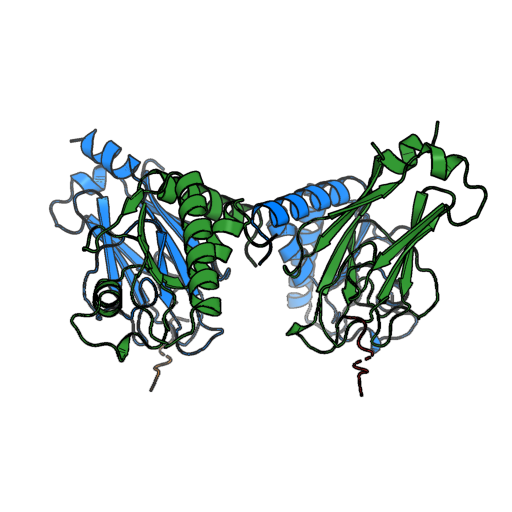723 15.184 1.00 66.99 233 GLU A N 1
ATOM 956 C CA . GLU A 1 132 ? 10.402 9.839 14.248 1.00 71.50 233 GLU A CA 1
ATOM 957 C C . GLU A 1 132 ? 11.593 10.724 14.622 1.00 61.44 233 GLU A C 1
ATOM 958 O O . GLU A 1 132 ? 11.738 11.144 15.770 1.00 59.83 233 GLU A O 1
ATOM 964 N N . ASN A 1 133 ? 12.454 10.979 13.641 1.00 60.01 234 ASN A N 1
ATOM 965 C CA . ASN A 1 133 ? 13.726 11.655 13.875 1.00 56.47 234 ASN A CA 1
ATOM 966 C C . ASN A 1 133 ? 13.604 13.158 14.096 1.00 53.37 234 ASN A C 1
ATOM 967 O O . ASN A 1 133 ? 12.615 13.774 13.706 1.00 53.45 234 ASN A O 1
ATOM 972 N N . ILE A 1 134 ? 14.627 13.738 14.719 1.00 51.36 235 ILE A N 1
ATOM 973 C CA . ILE A 1 134 ? 14.680 15.179 14.937 1.00 48.56 235 ILE A CA 1
ATOM 974 C C . ILE A 1 134 ? 15.017 15.896 13.637 1.00 37.22 235 ILE A C 1
ATOM 975 O O . ILE A 1 134 ? 16.044 15.625 13.019 1.00 33.46 235 ILE A O 1
ATOM 980 N N . VAL A 1 135 ? 14.146 16.815 13.237 1.00 41.85 236 VAL A N 1
ATOM 981 C CA . VAL A 1 135 ? 14.380 17.648 12.065 1.00 38.96 236 VAL A CA 1
ATOM 982 C C . VAL A 1 135 ? 15.207 18.871 12.455 1.00 42.18 236 VAL A C 1
ATOM 983 O O . VAL A 1 135 ? 16.207 19.187 11.806 1.00 40.82 236 VAL A O 1
ATOM 987 N N . CYS A 1 136 ? 14.793 19.554 13.518 1.00 34.78 237 CYS A N 1
ATOM 988 C CA . CYS A 1 136 ? 15.547 20.694 14.024 1.00 36.25 237 CYS A CA 1
ATOM 989 C C . CYS A 1 136 ? 15.245 20.959 15.493 1.00 42.97 237 CYS A C 1
ATOM 990 O O . CYS A 1 136 ? 14.212 20.535 16.015 1.00 42.11 237 CYS A O 1
ATOM 993 N N . ARG A 1 137 ? 16.160 21.670 16.144 1.00 36.59 238 ARG A N 1
ATOM 994 C CA . ARG A 1 137 ? 16.023 22.041 17.544 1.00 29.53 238 ARG A CA 1
ATOM 995 C C . ARG A 1 137 ? 15.818 23.544 17.665 1.00 36.08 238 ARG A C 1
ATOM 996 O O . ARG A 1 137 ? 16.603 24.327 17.131 1.00 35.39 238 ARG A O 1
ATOM 1004 N N . VAL A 1 138 ? 14.758 23.937 18.367 1.00 35.48 239 VAL A N 1
ATOM 1005 C CA . VAL A 1 138 ? 14.410 25.342 18.529 1.00 30.14 239 VAL A CA 1
ATOM 1006 C C . VAL A 1 138 ? 14.769 25.817 19.933 1.00 37.40 239 VAL A C 1
ATOM 1007 O O . VAL A 1 138 ? 14.206 25.339 20.919 1.00 46.19 239 VAL A O 1
ATOM 1011 N N . ILE A 1 139 ? 15.706 26.759 20.012 1.00 35.33 240 ILE A N 1
ATOM 1012 C CA . ILE A 1 139 ? 16.120 27.334 21.288 1.00 31.77 240 ILE A CA 1
ATOM 1013 C C . ILE A 1 139 ? 15.692 28.792 21.378 1.00 39.13 240 ILE A C 1
ATOM 1014 O O . ILE A 1 139 ? 16.102 29.625 20.565 1.00 33.86 240 ILE A O 1
ATOM 1019 N N . CYS A 1 140 ? 14.864 29.091 22.373 1.00 38.92 241 CYS A N 1
ATOM 1020 C CA . CYS A 1 140 ? 14.445 30.460 22.637 1.00 37.00 241 CYS A CA 1
ATOM 1021 C C . CYS A 1 140 ? 15.528 31.190 23.422 1.00 33.06 241 CYS A C 1
ATOM 1022 O O . CYS A 1 140 ? 15.853 30.815 24.548 1.00 46.91 241 CYS A O 1
ATOM 1025 N N . THR A 1 141 ? 16.079 32.236 22.817 1.00 41.81 242 THR A N 1
ATOM 1026 C CA . THR A 1 141 ? 17.187 32.975 23.411 1.00 43.79 242 THR A CA 1
ATOM 1027 C C . THR A 1 141 ? 16.700 34.204 24.178 1.00 46.90 242 THR A C 1
ATOM 1028 O O . THR A 1 141 ? 17.493 34.910 24.805 1.00 51.05 242 THR A O 1
ATOM 1032 N N . THR A 1 142 ? 15.396 34.455 24.120 1.00 46.66 243 THR A N 1
ATOM 1033 C CA . THR A 1 142 ? 14.778 35.503 24.923 1.00 44.44 243 THR A CA 1
ATOM 1034 C C . THR A 1 142 ? 14.287 34.905 26.241 1.00 51.21 243 THR A C 1
ATOM 1035 O O . THR A 1 142 ? 14.146 35.612 27.239 1.00 55.07 243 THR A O 1
ATOM 1039 N N . GLY A 1 143 ? 14.021 33.600 26.229 1.00 51.12 244 GLY A N 1
ATOM 1040 C CA . GLY A 1 143 ? 13.842 32.835 27.451 1.00 49.70 244 GLY A CA 1
ATOM 1041 C C . GLY A 1 143 ? 12.415 32.517 27.863 1.00 55.32 244 GLY A C 1
ATOM 1042 O O . GLY A 1 143 ? 12.204 31.904 28.909 1.00 55.57 244 GLY A O 1
ATOM 1043 N N . GLN A 1 144 ? 11.435 32.914 27.059 1.00 56.35 245 GLN A N 1
ATOM 1044 C CA . GLN A 1 144 ? 10.037 32.688 27.422 1.00 51.04 245 GLN A CA 1
ATOM 1045 C C . GLN A 1 144 ? 9.621 31.232 27.247 1.00 48.69 245 GLN A C 1
ATOM 1046 O O . GLN A 1 144 ? 8.621 30.800 27.821 1.00 59.98 245 GLN A O 1
ATOM 1052 N N . ILE A 1 145 ? 10.386 30.481 26.459 1.00 47.35 246 ILE A N 1
ATOM 1053 C CA . ILE A 1 145 ? 10.010 29.118 26.095 1.00 46.57 246 ILE A CA 1
ATOM 1054 C C . ILE A 1 145 ? 11.181 28.151 26.276 1.00 45.18 246 ILE A C 1
ATOM 1055 O O . ILE A 1 145 ? 12.319 28.491 25.958 1.00 46.16 246 ILE A O 1
ATOM 1060 N N . PRO A 1 146 ? 10.909 26.939 26.794 1.00 45.44 247 PRO A N 1
ATOM 1061 C CA . PRO A 1 146 ? 11.975 25.934 26.882 1.00 44.69 247 PRO A CA 1
ATOM 1062 C C . PRO A 1 146 ? 12.310 25.332 25.520 1.00 43.44 247 PRO A C 1
ATOM 1063 O O . PRO A 1 146 ? 11.534 25.479 24.579 1.00 45.39 247 PRO A O 1
ATOM 1067 N N . ILE A 1 147 ? 13.454 24.663 25.424 1.00 42.47 248 ILE A N 1
ATOM 1068 C CA . ILE A 1 147 ? 13.903 24.073 24.167 1.00 42.35 248 ILE A CA 1
ATOM 1069 C C . ILE A 1 147 ? 12.950 22.980 23.692 1.00 41.74 248 ILE A C 1
ATOM 1070 O O . ILE A 1 147 ? 12.590 22.086 24.457 1.00 37.21 248 ILE A O 1
ATOM 1075 N N . ARG A 1 148 ? 12.552 23.068 22.424 1.00 40.88 249 ARG A N 1
ATOM 1076 C CA . ARG A 1 148 ? 11.688 22.070 21.801 1.00 37.92 249 ARG A CA 1
ATOM 1077 C C . ARG A 1 148 ? 12.293 21.594 20.484 1.00 45.16 249 ARG A C 1
ATOM 1078 O O . ARG A 1 148 ? 12.956 22.362 19.784 1.00 39.95 249 ARG A O 1
ATOM 1086 N N . ASP A 1 149 ? 12.057 20.327 20.155 1.00 41.50 250 ASP A N 1
ATOM 1087 C CA . ASP A 1 149 ? 12.533 19.750 18.904 1.00 38.04 250 ASP A CA 1
ATOM 1088 C C . ASP A 1 149 ? 11.390 19.554 17.918 1.00 45.00 250 ASP A C 1
ATOM 1089 O O . ASP A 1 149 ? 10.298 19.129 18.298 1.00 44.78 250 ASP A O 1
ATOM 1094 N N . LEU A 1 150 ? 11.651 19.875 16.654 1.00 46.79 251 LEU A N 1
ATOM 1095 C CA . LEU A 1 150 ? 10.738 19.542 15.570 1.00 43.02 251 LEU A CA 1
ATOM 1096 C C . LEU A 1 150 ? 11.155 18.199 14.994 1.00 48.03 251 LEU A C 1
ATOM 1097 O O . LEU A 1 150 ? 12.326 17.990 14.675 1.00 51.87 251 LEU A O 1
ATOM 1102 N N . SER A 1 151 ? 10.192 17.293 14.868 1.00 49.78 252 SER A N 1
ATOM 1103 C CA . SER A 1 151 ? 10.478 15.933 14.434 1.00 47.94 252 SER A CA 1
ATOM 1104 C C . SER A 1 151 ? 9.529 15.490 13.327 1.00 46.03 252 SER A C 1
ATOM 1105 O O . SER A 1 151 ? 8.457 16.067 13.143 1.00 51.19 252 SER A O 1
ATOM 1108 N N . ALA A 1 152 ? 9.942 14.466 12.587 1.00 51.58 253 ALA A N 1
ATOM 1109 C CA . ALA A 1 152 ? 9.134 13.913 11.508 1.00 53.66 253 ALA A CA 1
ATOM 1110 C C . ALA A 1 152 ? 9.513 12.461 11.257 1.00 51.76 253 ALA A C 1
ATOM 1111 O O . ALA A 1 152 ? 10.682 12.089 11.360 1.00 51.66 253 ALA A O 1
ATOM 1113 N N . ASP A 1 153 ? 8.517 11.640 10.939 1.00 55.19 254 ASP A N 1
ATOM 1114 C CA . ASP A 1 153 ? 8.754 10.231 10.648 1.00 60.71 254 ASP A CA 1
ATOM 1115 C C . ASP A 1 153 ? 9.362 10.076 9.262 1.00 55.68 254 ASP A C 1
ATOM 1116 O O . ASP A 1 153 ? 8.770 10.482 8.262 1.00 59.18 254 ASP A O 1
ATOM 1121 N N . ILE A 1 154 ? 10.550 9.484 9.216 1.00 52.07 255 ILE A N 1
ATOM 1122 C CA . ILE A 1 154 ? 11.263 9.267 7.962 1.00 58.16 255 ILE A CA 1
ATOM 1123 C C . ILE A 1 154 ? 10.398 8.484 6.974 1.00 61.03 255 ILE A C 1
ATOM 1124 O O . ILE A 1 154 ? 10.451 8.718 5.766 1.00 56.77 255 ILE A O 1
ATOM 1129 N N . SER A 1 155 ? 9.595 7.563 7.496 1.00 62.60 256 SER A N 1
ATOM 1130 C CA . SER A 1 155 ? 8.733 6.731 6.665 1.00 63.82 256 SER A CA 1
ATOM 1131 C C . SER A 1 155 ? 7.639 7.563 6.000 1.00 66.68 256 SER A C 1
ATOM 1132 O O . SER A 1 155 ? 7.436 7.477 4.789 1.00 71.91 256 SER A O 1
ATOM 1134 N N . GLN A 1 156 ? 6.939 8.366 6.795 1.00 67.89 257 GLN A N 1
ATOM 1135 C CA . GLN A 1 156 ? 5.873 9.216 6.273 1.00 71.50 257 GLN A CA 1
ATOM 1136 C C . GLN A 1 156 ? 6.409 10.256 5.291 1.00 70.67 257 GLN A C 1
ATOM 1137 O O . GLN A 1 156 ? 5.745 10.588 4.309 1.00 73.76 257 GLN A O 1
ATOM 1143 N N . VAL A 1 157 ? 7.609 10.763 5.560 1.00 70.83 258 VAL A N 1
ATOM 1144 C CA . VAL A 1 157 ? 8.194 11.831 4.754 1.00 65.68 258 VAL A CA 1
ATOM 1145 C C . VAL A 1 157 ? 8.559 11.346 3.353 1.00 62.10 258 VAL A C 1
ATOM 1146 O O . VAL A 1 157 ? 8.411 12.084 2.381 1.00 61.95 258 VAL A O 1
ATOM 1150 N N . LEU A 1 158 ? 9.036 10.109 3.251 1.00 67.18 259 LEU A N 1
ATOM 1151 C CA . LEU A 1 158 ? 9.468 9.567 1.967 1.00 68.05 259 LEU A CA 1
ATOM 1152 C C . LEU A 1 158 ? 8.285 9.101 1.121 1.00 68.91 259 LEU A C 1
ATOM 1153 O O . LEU A 1 158 ? 8.389 9.005 -0.101 1.00 64.33 259 LEU A O 1
ATOM 1158 N N . LYS A 1 159 ? 7.162 8.819 1.773 1.00 72.20 260 LYS A N 1
ATOM 1159 C CA . LYS A 1 159 ? 5.962 8.376 1.071 1.00 63.32 260 LYS A CA 1
ATOM 1160 C C . LYS A 1 159 ? 5.176 9.562 0.514 1.00 76.32 260 LYS A C 1
ATOM 1161 O O . LYS A 1 159 ? 4.274 9.386 -0.306 1.00 80.09 260 LYS A O 1
ATOM 1163 N N . GLU A 1 160 ? 5.520 10.766 0.962 1.00 76.61 261 GLU A N 1
ATOM 1164 C CA . GLU A 1 160 ? 4.886 11.982 0.466 1.00 77.57 261 GLU A CA 1
ATOM 1165 C C . GLU A 1 160 ? 5.577 12.441 -0.814 1.00 78.87 261 GLU A C 1
ATOM 1166 O O . GLU A 1 160 ? 6.802 12.560 -0.854 1.00 75.85 261 GLU A O 1
ATOM 1172 N N . LYS A 1 161 ? 4.788 12.692 -1.855 1.00 80.71 262 LYS A N 1
ATOM 1173 C CA . LYS A 1 161 ? 5.325 13.107 -3.148 1.00 79.85 262 LYS A CA 1
ATOM 1174 C C . LYS A 1 161 ? 5.281 14.624 -3.313 1.00 75.25 262 LYS A C 1
ATOM 1175 O O . LYS A 1 161 ? 5.983 15.183 -4.155 1.00 71.01 262 LYS A O 1
ATOM 1177 N N . ARG A 1 162 ? 4.451 15.285 -2.511 1.00 74.40 263 ARG A N 1
ATOM 1178 C CA . ARG A 1 162 ? 4.358 16.741 -2.544 1.00 72.99 263 ARG A CA 1
ATOM 1179 C C . ARG A 1 162 ? 5.689 17.359 -2.129 1.00 65.40 263 ARG A C 1
ATOM 1180 O O . ARG A 1 162 ? 6.458 16.750 -1.387 1.00 74.02 263 ARG A O 1
ATOM 1188 N N . SER A 1 163 ? 5.960 18.566 -2.613 1.00 64.56 264 SER A N 1
ATOM 1189 C CA . SER A 1 163 ? 7.240 19.219 -2.359 1.00 66.75 264 SER A CA 1
ATOM 1190 C C . SER A 1 163 ? 7.405 19.581 -0.883 1.00 60.32 264 SER A C 1
ATOM 1191 O O . SER A 1 163 ? 8.527 19.653 -0.379 1.00 65.16 264 SER A O 1
ATOM 1194 N N . ILE A 1 164 ? 6.285 19.803 -0.199 1.00 57.40 265 ILE A N 1
ATOM 1195 C CA . ILE A 1 164 ? 6.293 20.064 1.238 1.00 54.32 265 ILE A CA 1
ATOM 1196 C C . ILE A 1 164 ? 5.900 18.798 1.992 1.00 60.55 265 ILE A C 1
ATOM 1197 O O . ILE A 1 164 ? 4.770 18.319 1.885 1.00 64.32 265 ILE A O 1
ATOM 1202 N N . LYS A 1 165 ? 6.845 18.270 2.763 1.00 62.91 266 LYS A N 1
ATOM 1203 C CA . LYS A 1 165 ? 6.660 16.998 3.450 1.00 53.96 266 LYS A CA 1
ATOM 1204 C C . LYS A 1 165 ? 5.919 17.158 4.774 1.00 50.90 266 LYS A C 1
ATOM 1205 O O . LYS A 1 165 ? 5.262 16.227 5.239 1.00 60.41 266 LYS A O 1
ATOM 1211 N N . LYS A 1 166 ? 6.023 18.338 5.377 1.00 45.54 267 LYS A N 1
ATOM 1212 C CA . LYS A 1 166 ? 5.412 18.579 6.677 1.00 48.36 267 LYS A CA 1
ATOM 1213 C C . LYS A 1 166 ? 5.408 20.067 7.007 1.00 45.53 267 LYS A C 1
ATOM 1214 O O . LYS A 1 166 ? 6.250 20.819 6.518 1.00 47.51 267 LYS A O 1
ATOM 1220 N N . VAL A 1 167 ? 4.455 20.478 7.839 1.00 48.60 268 VAL A N 1
ATOM 1221 C CA . VAL A 1 167 ? 4.313 21.875 8.231 1.00 44.78 268 VAL A CA 1
ATOM 1222 C C . VAL A 1 167 ? 4.169 22.003 9.747 1.00 51.06 268 VAL A C 1
ATOM 1223 O O . VAL A 1 167 ? 3.341 21.330 10.365 1.00 52.15 268 VAL A O 1
ATOM 1227 N N . TRP A 1 168 ? 4.990 22.869 10.333 1.00 50.97 269 TRP A N 1
ATOM 1228 C CA . TRP A 1 168 ? 4.903 23.213 11.747 1.00 48.15 269 TRP A CA 1
ATOM 1229 C C . TRP A 1 168 ? 4.453 24.661 11.876 1.00 53.72 269 TRP A C 1
ATOM 1230 O O . TRP A 1 168 ? 5.094 25.550 11.323 1.00 50.34 269 TRP A O 1
ATOM 1241 N N . THR A 1 169 ? 3.362 24.903 12.600 1.00 49.66 270 THR A N 1
ATOM 1242 C CA . THR A 1 169 ? 2.855 26.261 12.774 1.00 47.01 270 THR A CA 1
ATOM 1243 C C . THR A 1 169 ? 3.235 26.828 14.137 1.00 50.82 270 THR A C 1
ATOM 1244 O O . THR A 1 169 ? 3.168 26.136 15.155 1.00 50.13 270 THR A O 1
ATOM 1248 N N . PHE A 1 170 ? 3.630 28.097 14.137 1.00 49.51 271 PHE A N 1
ATOM 1249 C CA . PHE A 1 170 ? 3.983 28.818 15.352 1.00 42.00 271 PHE A CA 1
ATOM 1250 C C . PHE A 1 170 ? 2.968 29.928 15.573 1.00 46.85 271 PHE A C 1
ATOM 1251 O O . PHE A 1 170 ? 2.674 30.694 14.655 1.00 54.35 271 PHE A O 1
ATOM 1259 N N . GLY A 1 171 ? 2.429 30.027 16.781 1.00 45.82 272 GLY A N 1
ATOM 1260 C CA . GLY A 1 171 ? 1.430 31.042 17.049 1.00 57.02 272 GLY A CA 1
ATOM 1261 C C . GLY A 1 171 ? 0.983 31.130 18.494 1.00 52.37 272 GLY A C 1
ATOM 1262 O O . GLY A 1 171 ? 1.374 30.321 19.336 1.00 49.74 272 GLY A O 1
ATOM 1263 N N . ARG A 1 172 ? 0.153 32.130 18.770 1.00 55.05 273 ARG A N 1
ATOM 1264 C CA . ARG A 1 172 ? -0.384 32.357 20.104 1.00 61.37 273 ARG A CA 1
ATOM 1265 C C . ARG A 1 172 ? -1.469 31.340 20.448 1.00 60.02 273 ARG A C 1
ATOM 1266 O O . ARG A 1 172 ? -1.761 31.107 21.617 1.00 65.98 273 ARG A O 1
ATOM 1274 N N . ASN A 1 173 ? -2.063 30.741 19.422 1.00 57.42 274 ASN A N 1
ATOM 1275 C CA . ASN A 1 173 ? -3.058 29.694 19.614 1.00 55.33 274 ASN A CA 1
ATOM 1276 C C . ASN A 1 173 ? -2.408 28.443 20.200 1.00 62.21 274 ASN A C 1
ATOM 1277 O O . ASN A 1 173 ? -1.577 27.818 19.538 1.00 66.88 274 ASN A O 1
ATOM 1282 N N . PRO A 1 174 ? -2.778 28.070 21.441 1.00 61.11 275 PRO A N 1
ATOM 1283 C CA . PRO A 1 174 ? -2.119 26.924 22.083 1.00 57.07 275 PRO A CA 1
ATOM 1284 C C . PRO A 1 174 ? -2.298 25.582 21.371 1.00 52.09 275 PRO A C 1
ATOM 1285 O O . PRO A 1 174 ? -1.661 24.611 21.778 1.00 62.02 275 PRO A O 1
ATOM 1289 N N . ALA A 1 175 ? -3.136 25.521 20.341 1.00 55.15 276 ALA A N 1
ATOM 1290 C CA . ALA A 1 175 ? -3.336 24.276 19.602 1.00 59.06 276 ALA A CA 1
ATOM 1291 C C . ALA A 1 175 ? -2.332 24.124 18.456 1.00 64.79 276 ALA A C 1
ATOM 1292 O O . ALA A 1 175 ? -2.256 23.067 17.827 1.00 62.15 276 ALA A O 1
ATOM 1294 N N . CYS A 1 176 ? -1.563 25.178 18.191 1.00 62.98 277 CYS A N 1
ATOM 1295 C CA . CYS A 1 176 ? -0.513 25.123 17.172 1.00 58.87 277 CYS A CA 1
ATOM 1296 C C . CYS A 1 176 ? 0.580 24.145 17.587 1.00 53.13 277 CYS A C 1
ATOM 1297 O O . CYS A 1 176 ? 0.623 23.703 18.733 1.00 50.23 277 CYS A O 1
ATOM 1300 N N . ASP A 1 177 ? 1.467 23.819 16.651 1.00 55.14 278 ASP A N 1
ATOM 1301 C CA . ASP A 1 177 ? 2.552 22.882 16.919 1.00 48.74 278 ASP A CA 1
ATOM 1302 C C . ASP A 1 177 ? 3.570 23.473 17.897 1.00 48.74 278 ASP A C 1
ATOM 1303 O O . ASP A 1 177 ? 4.237 22.740 18.627 1.00 42.46 278 ASP A O 1
ATOM 1308 N N . TYR A 1 178 ? 3.683 24.799 17.900 1.00 50.93 279 TYR A N 1
ATOM 1309 C CA . TYR A 1 178 ? 4.607 25.505 18.783 1.00 45.29 279 TYR A CA 1
ATOM 1310 C C . TYR A 1 178 ? 3.932 26.756 19.329 1.00 47.85 279 TYR A C 1
ATOM 1311 O O . TYR A 1 178 ? 3.667 27.701 18.587 1.00 54.17 279 TYR A O 1
ATOM 1320 N N . HIS A 1 179 ? 3.655 26.761 20.629 1.00 50.19 280 HIS A N 1
ATOM 1321 C CA . HIS A 1 179 ? 2.994 27.896 21.258 1.00 49.48 280 HIS A CA 1
ATOM 1322 C C . HIS A 1 179 ? 3.993 29.014 21.528 1.00 44.67 280 HIS A C 1
ATOM 1323 O O . HIS A 1 179 ? 4.960 28.828 22.264 1.00 46.44 280 HIS A O 1
ATOM 1330 N N . LEU A 1 180 ? 3.754 30.174 20.925 1.00 49.02 281 LEU A N 1
ATOM 1331 C CA . LEU A 1 180 ? 4.642 31.322 21.081 1.00 52.41 281 LEU A CA 1
ATOM 1332 C C . LEU A 1 180 ? 4.397 32.057 22.396 1.00 51.82 281 LEU A C 1
ATOM 1333 O O . LEU A 1 180 ? 5.102 33.013 22.723 1.00 44.90 281 LEU A O 1
ATOM 1338 N N . GLY A 1 181 ? 3.399 31.602 23.146 1.00 55.74 282 GLY A N 1
ATOM 1339 C CA . GLY A 1 181 ? 2.977 32.285 24.353 1.00 61.96 282 GLY A CA 1
ATOM 1340 C C . GLY A 1 181 ? 1.785 33.168 24.040 1.00 70.58 282 GLY A C 1
ATOM 1341 O O . GLY A 1 181 ? 1.459 33.379 22.870 1.00 70.65 282 GLY A O 1
ATOM 1342 N N . ASN A 1 182 ? 1.132 33.678 25.078 1.00 68.72 283 ASN A N 1
ATOM 1343 C CA . ASN A 1 182 ? -0.017 34.554 24.896 1.00 70.69 283 ASN A CA 1
ATOM 1344 C C . ASN A 1 182 ? 0.403 36.018 24.905 1.00 61.10 283 ASN A C 1
ATOM 1345 O O . ASN A 1 182 ? 0.509 36.642 25.960 1.00 78.54 283 ASN A O 1
ATOM 1350 N N . ILE A 1 183 ? 0.645 36.549 23.711 1.00 63.35 284 ILE A N 1
ATOM 1351 C CA . ILE A 1 183 ? 1.014 37.947 23.530 1.00 69.45 284 ILE A CA 1
ATOM 1352 C C . ILE A 1 183 ? 0.109 38.534 22.455 1.00 67.47 284 ILE A C 1
ATOM 1353 O O . ILE A 1 183 ? 0.168 38.128 21.295 1.00 64.32 284 ILE A O 1
ATOM 1358 N N . SER A 1 184 ? -0.725 39.488 22.861 1.00 71.59 285 SER A N 1
ATOM 1359 C CA . SER A 1 184 ? -1.785 40.033 22.016 1.00 72.35 285 SER A CA 1
ATOM 1360 C C . SER A 1 184 ? -1.304 40.467 20.633 1.00 66.99 285 SER A C 1
ATOM 1361 O O . SER A 1 184 ? -2.045 40.369 19.655 1.00 64.12 285 SER A O 1
ATOM 1363 N N . ARG A 1 185 ? -0.068 40.946 20.551 1.00 63.70 286 ARG A N 1
ATOM 1364 C CA . ARG A 1 185 ? 0.467 41.448 19.289 1.00 66.66 286 ARG A CA 1
ATOM 1365 C C . ARG A 1 185 ? 0.899 40.330 18.340 1.00 61.81 286 ARG A C 1
ATOM 1366 O O . ARG A 1 185 ? 1.184 40.582 17.170 1.00 60.27 286 ARG A O 1
ATOM 1374 N N . LEU A 1 186 ? 0.937 39.098 18.840 1.00 60.29 287 LEU A N 1
ATOM 1375 C CA . LEU A 1 186 ? 1.274 37.947 18.006 1.00 58.04 287 LEU A CA 1
ATOM 1376 C C . LEU A 1 186 ? 0.004 37.297 17.478 1.00 55.43 287 LEU A C 1
ATOM 1377 O O . LEU A 1 186 ? -1.041 37.349 18.125 1.00 60.99 287 LEU A O 1
ATOM 1382 N N . SER A 1 187 ? 0.102 36.692 16.300 1.00 55.73 288 SER A N 1
ATOM 1383 C CA . SER A 1 187 ? -1.051 36.078 15.656 1.00 54.32 288 SER A CA 1
ATOM 1384 C C . SER A 1 187 ? -1.294 34.662 16.157 1.00 55.11 288 SER A C 1
ATOM 1385 O O . SER A 1 187 ? -0.368 33.979 16.597 1.00 50.85 288 SER A O 1
ATOM 1388 N N . ASN A 1 188 ? -2.550 34.231 16.089 1.00 60.06 289 ASN A N 1
ATOM 1389 C CA . ASN A 1 188 ? -2.920 32.876 16.469 1.00 58.27 289 ASN A CA 1
ATOM 1390 C C . ASN A 1 188 ? -2.143 31.861 15.637 1.00 60.22 289 ASN A C 1
ATOM 1391 O O . ASN A 1 188 ? -1.807 30.778 16.112 1.00 60.30 289 ASN A O 1
ATOM 1396 N N . LYS A 1 189 ? -1.865 32.235 14.393 1.00 61.05 290 LYS A N 1
ATOM 1397 C CA . LYS A 1 189 ? -0.938 31.505 13.539 1.00 58.07 290 LYS A CA 1
ATOM 1398 C C . LYS A 1 189 ? 0.057 32.511 12.977 1.00 58.15 290 LYS A C 1
ATOM 1399 O O . LYS A 1 189 ? -0.239 33.194 11.998 1.00 57.84 290 LYS A O 1
ATOM 1405 N N . HIS A 1 190 ? 1.228 32.615 13.599 1.00 48.96 291 HIS A N 1
ATOM 1406 C CA . HIS A 1 190 ? 2.182 33.651 13.216 1.00 52.37 291 HIS A CA 1
ATOM 1407 C C . HIS A 1 190 ? 2.991 33.245 11.987 1.00 52.54 291 HIS A C 1
ATOM 1408 O O . HIS A 1 190 ? 2.846 33.843 10.921 1.00 48.10 291 HIS A O 1
ATOM 1415 N N . PHE A 1 191 ? 3.839 32.232 12.134 1.00 43.40 292 PHE A N 1
ATOM 1416 C CA . PHE A 1 191 ? 4.628 31.746 11.011 1.00 47.42 292 PHE A CA 1
ATOM 1417 C C . PHE A 1 191 ? 4.669 30.227 11.012 1.00 48.00 292 PHE A C 1
ATOM 1418 O O . PHE A 1 191 ? 4.256 29.585 11.980 1.00 46.88 292 PHE A O 1
ATOM 1426 N N . GLN A 1 192 ? 5.161 29.663 9.916 1.00 41.05 293 GLN A N 1
ATOM 1427 C CA . GLN A 1 192 ? 5.289 28.221 9.799 1.00 41.23 293 GLN A CA 1
ATOM 1428 C C . GLN A 1 192 ? 6.704 27.833 9.412 1.00 42.13 293 GLN A C 1
ATOM 1429 O O . GLN A 1 192 ? 7.439 28.623 8.818 1.00 48.90 293 GLN A O 1
ATOM 1435 N N . ILE A 1 193 ? 7.071 26.606 9.758 1.00 43.20 294 ILE A N 1
ATOM 1436 C CA . ILE A 1 193 ? 8.297 25.999 9.275 1.00 42.65 294 ILE A CA 1
ATOM 1437 C C . ILE A 1 193 ? 7.897 24.802 8.428 1.00 46.30 294 ILE A C 1
ATOM 1438 O O . ILE A 1 193 ? 7.175 23.919 8.887 1.00 49.73 294 ILE A O 1
ATOM 1443 N N . LEU A 1 194 ? 8.343 24.802 7.178 1.00 44.54 295 LEU A N 1
ATOM 1444 C CA . LEU A 1 194 ? 7.982 23.759 6.228 1.00 44.50 295 LEU A CA 1
ATOM 1445 C C . LEU A 1 194 ? 9.159 22.833 5.997 1.00 42.72 295 LEU A C 1
ATOM 1446 O O . LEU A 1 194 ? 10.296 23.289 5.920 1.00 45.93 295 LEU A O 1
ATOM 1451 N N . LEU A 1 195 ? 8.890 21.537 5.880 1.00 46.46 296 LEU A N 1
ATOM 1452 C CA . LEU A 1 195 ? 9.949 20.583 5.579 1.00 45.18 296 LEU A CA 1
ATOM 1453 C C . LEU A 1 195 ? 10.077 20.369 4.075 1.00 54.52 296 LEU A C 1
ATOM 1454 O O . LEU A 1 195 ? 9.256 19.690 3.457 1.00 50.92 296 LEU A O 1
ATOM 1459 N N . GLY A 1 196 ? 11.116 20.960 3.493 1.00 60.36 297 GLY A N 1
ATOM 1460 C CA . GLY A 1 196 ? 11.420 20.763 2.088 1.00 60.18 297 GLY A CA 1
ATOM 1461 C C . GLY A 1 196 ? 11.816 19.326 1.805 1.00 64.21 297 GLY A C 1
ATOM 1462 O O . GLY A 1 196 ? 11.866 18.497 2.714 1.00 60.98 297 GLY A O 1
ATOM 1463 N N . GLU A 1 197 ? 12.118 19.032 0.545 1.00 64.46 298 GLU A N 1
ATOM 1464 C CA . GLU A 1 197 ? 12.239 17.648 0.099 1.00 75.19 298 GLU A CA 1
ATOM 1465 C C . GLU A 1 197 ? 13.482 16.908 0.610 1.00 76.35 298 GLU A C 1
ATOM 1466 O O . GLU A 1 197 ? 13.396 15.724 0.942 1.00 80.18 298 GLU A O 1
ATOM 1472 N N . ASP A 1 198 ? 14.624 17.588 0.671 1.00 67.65 299 ASP A N 1
ATOM 1473 C CA . ASP A 1 198 ? 15.879 16.940 1.062 1.00 77.71 299 ASP A CA 1
ATOM 1474 C C . ASP A 1 198 ? 16.330 17.358 2.460 1.00 74.71 299 ASP A C 1
ATOM 1475 O O . ASP A 1 198 ? 17.525 17.489 2.734 1.00 70.31 299 ASP A O 1
ATOM 1480 N N . GLY A 1 199 ? 15.365 17.551 3.351 1.00 64.19 300 GLY A N 1
ATOM 1481 C CA . GLY A 1 199 ? 15.664 17.985 4.702 1.00 63.24 300 GLY A CA 1
ATOM 1482 C C . GLY A 1 199 ? 15.766 19.494 4.790 1.00 54.71 300 GLY A C 1
ATOM 1483 O O . GLY A 1 199 ? 16.058 20.047 5.852 1.00 46.69 300 GLY A O 1
ATOM 1484 N N . ASN A 1 200 ? 15.536 20.164 3.665 1.00 48.00 301 ASN A N 1
ATOM 1485 C CA . ASN A 1 200 ? 15.525 21.619 3.630 1.00 47.85 301 ASN A CA 1
ATOM 1486 C C . ASN A 1 200 ? 14.381 22.150 4.485 1.00 53.02 301 ASN A C 1
ATOM 1487 O O . ASN A 1 200 ? 13.324 21.526 4.573 1.00 46.53 301 ASN A O 1
ATOM 1492 N N . LEU A 1 201 ? 14.605 23.300 5.115 1.00 48.89 302 LEU A N 1
ATOM 1493 C CA . LEU A 1 201 ? 13.590 23.930 5.950 1.00 40.41 302 LEU A CA 1
ATOM 1494 C C . LEU A 1 201 ? 13.324 25.339 5.438 1.00 43.57 302 LEU A C 1
ATOM 1495 O O . LEU A 1 201 ? 14.251 26.072 5.091 1.00 45.44 302 LEU A O 1
ATOM 1500 N N . LEU A 1 202 ? 12.044 25.698 5.395 1.00 39.92 303 LEU A N 1
ATOM 1501 C CA . LEU A 1 202 ? 11.607 26.992 4.890 1.00 38.74 303 LEU A CA 1
ATOM 1502 C C . LEU A 1 202 ? 10.815 27.739 5.954 1.00 44.43 303 LEU A C 1
ATOM 1503 O O . LEU A 1 202 ? 10.037 27.138 6.694 1.00 41.97 303 LEU A O 1
ATOM 1508 N N . LEU A 1 203 ? 11.021 29.050 6.024 1.00 41.17 304 LEU A N 1
ATOM 1509 C CA . LEU A 1 203 ? 10.242 29.909 6.904 1.00 36.33 304 LEU A CA 1
ATOM 1510 C C . LEU A 1 203 ? 9.158 30.612 6.101 1.00 45.15 304 LEU A C 1
ATOM 1511 O O . LEU A 1 203 ? 9.434 31.198 5.052 1.00 47.54 304 LEU A O 1
ATOM 1516 N N . ASN A 1 204 ? 7.926 30.545 6.597 1.00 40.85 305 ASN A N 1
ATOM 1517 C CA . ASN A 1 204 ? 6.796 31.196 5.945 1.00 46.76 305 ASN A CA 1
ATOM 1518 C C . ASN A 1 204 ? 6.013 32.050 6.932 1.00 43.85 305 ASN A C 1
ATOM 1519 O O . ASN A 1 204 ? 5.399 31.534 7.867 1.00 40.17 305 ASN A O 1
ATOM 1524 N N . ASP A 1 205 ? 6.043 33.360 6.714 1.00 42.78 306 ASP A N 1
ATOM 1525 C CA . ASP A 1 205 ? 5.335 34.301 7.570 1.00 45.78 306 ASP A CA 1
ATOM 1526 C C . ASP A 1 205 ? 3.895 34.488 7.106 1.00 48.67 306 ASP A C 1
ATOM 1527 O O . ASP A 1 205 ? 3.646 34.899 5.973 1.00 50.99 306 ASP A O 1
ATOM 1532 N N . ILE A 1 206 ? 2.956 34.172 7.995 1.00 41.83 307 ILE A N 1
ATOM 1533 C CA . ILE A 1 206 ? 1.532 34.347 7.734 1.00 45.19 307 ILE A CA 1
ATOM 1534 C C . ILE A 1 206 ? 0.906 35.205 8.832 1.00 51.77 307 ILE A C 1
ATOM 1535 O O . ILE A 1 206 ? -0.287 35.098 9.117 1.00 53.74 307 ILE A O 1
ATOM 1540 N N . SER A 1 207 ? 1.724 36.058 9.443 1.00 49.09 308 SER A N 1
ATOM 1541 C CA . SER A 1 207 ? 1.297 36.844 10.595 1.00 47.83 308 SER A CA 1
ATOM 1542 C C . SER A 1 207 ? 0.753 38.211 10.200 1.00 54.28 308 SER A C 1
ATOM 1543 O O . SER A 1 207 ? 0.852 38.627 9.046 1.00 57.70 308 SER A O 1
ATOM 1546 N N . THR A 1 208 ? 0.192 38.905 11.183 1.00 55.43 309 THR A N 1
ATOM 1547 C CA . THR A 1 208 ? -0.350 40.217 10.934 1.00 61.13 309 THR A CA 1
ATOM 1548 C C . THR A 1 208 ? 0.683 41.308 11.185 1.00 53.50 309 THR A C 1
ATOM 1549 O O . THR A 1 208 ? 0.707 42.298 10.451 1.00 53.89 309 THR A O 1
ATOM 1553 N N . ASN A 1 209 ? 1.511 41.137 12.213 1.00 45.74 310 ASN A N 1
ATOM 1554 C CA . ASN A 1 209 ? 2.499 42.151 12.570 1.00 52.77 310 ASN A CA 1
ATOM 1555 C C . ASN A 1 209 ? 3.914 41.838 12.075 1.00 53.62 310 ASN A C 1
ATOM 1556 O O . ASN A 1 209 ? 4.838 42.626 12.289 1.00 52.43 310 ASN A O 1
ATOM 1561 N N . GLY A 1 210 ? 4.080 40.691 11.423 1.00 50.17 311 GLY A N 1
ATOM 1562 C CA . GLY A 1 210 ? 5.316 40.384 10.721 1.00 50.73 311 GLY A CA 1
ATOM 1563 C C . GLY A 1 210 ? 6.255 39.429 11.434 1.00 52.25 311 GLY A C 1
ATOM 1564 O O . GLY A 1 210 ? 6.109 39.159 12.627 1.00 51.20 311 GLY A O 1
ATOM 1565 N N . THR A 1 211 ? 7.224 38.916 10.677 1.00 48.38 312 THR A N 1
ATOM 1566 C CA . THR A 1 211 ? 8.264 38.039 11.204 1.00 48.03 312 THR A CA 1
ATOM 1567 C C . THR A 1 211 ? 9.623 38.496 10.682 1.00 47.05 312 THR A C 1
ATOM 1568 O O . THR A 1 211 ? 9.725 39.024 9.573 1.00 45.53 312 THR A O 1
ATOM 1572 N N . TRP A 1 212 ? 10.657 38.297 11.494 1.00 47.39 313 TRP A N 1
ATOM 1573 C CA . TRP A 1 212 ? 12.021 38.662 11.127 1.00 40.03 313 TRP A CA 1
ATOM 1574 C C . TRP A 1 212 ? 12.911 37.429 11.041 1.00 38.39 313 TRP A C 1
ATOM 1575 O O . TRP A 1 212 ? 12.700 36.448 11.752 1.00 40.20 313 TRP A O 1
ATOM 1586 N N . LEU A 1 213 ? 13.900 37.490 10.155 1.00 38.47 314 LEU A N 1
ATOM 1587 C CA . LEU A 1 213 ? 14.891 36.431 10.012 1.00 33.80 314 LEU A CA 1
ATOM 1588 C C . LEU A 1 213 ? 16.284 37.042 10.012 1.00 34.54 314 LEU A C 1
ATOM 1589 O O . LEU A 1 213 ? 16.638 37.797 9.108 1.00 39.09 314 LEU A O 1
ATOM 1594 N N . ASN A 1 214 ? 17.067 36.707 11.031 1.00 32.31 315 ASN A N 1
ATOM 1595 C CA . ASN A 1 214 ? 18.387 37.299 11.223 1.00 34.55 315 ASN A CA 1
ATOM 1596 C C . ASN A 1 214 ? 18.340 38.829 11.178 1.00 41.30 315 ASN A C 1
ATOM 1597 O O . ASN A 1 214 ? 19.265 39.479 10.690 1.00 41.48 315 ASN A O 1
ATOM 1602 N N . GLY A 1 215 ? 17.249 39.391 11.690 1.00 40.43 316 GLY A N 1
ATOM 1603 C CA . GLY A 1 215 ? 17.104 40.830 11.830 1.00 39.96 316 GLY A CA 1
ATOM 1604 C C . GLY A 1 215 ? 16.607 41.529 10.582 1.00 43.29 316 GLY A C 1
ATOM 1605 O O . GLY A 1 215 ? 16.786 42.738 10.424 1.00 52.08 316 GLY A O 1
ATOM 1606 N N . GLN A 1 216 ? 15.976 40.764 9.698 1.00 40.93 317 GLN A N 1
ATOM 1607 C CA . GLN A 1 216 ? 15.403 41.310 8.476 1.00 39.34 317 GLN A CA 1
ATOM 1608 C C . GLN A 1 216 ? 13.973 40.820 8.305 1.00 41.31 317 GLN A C 1
ATOM 1609 O O . GLN A 1 216 ? 13.708 39.618 8.341 1.00 38.71 317 GLN A O 1
ATOM 1615 N N . LYS A 1 217 ? 13.058 41.763 8.116 1.00 43.48 318 LYS A N 1
ATOM 1616 C CA . LYS A 1 217 ? 11.646 41.448 7.966 1.00 42.83 318 LYS A CA 1
ATOM 1617 C C . LYS A 1 217 ? 11.406 40.674 6.673 1.00 44.70 318 LYS A C 1
ATOM 1618 O O . LYS A 1 217 ? 11.683 41.173 5.582 1.00 41.11 318 LYS A O 1
ATOM 1624 N N . VAL A 1 218 ? 10.894 39.453 6.800 1.00 44.55 319 VAL A N 1
ATOM 1625 C CA . VAL A 1 218 ? 10.666 38.601 5.639 1.00 44.33 319 VAL A CA 1
ATOM 1626 C C . VAL A 1 218 ? 9.357 38.954 4.948 1.00 50.86 319 VAL A C 1
ATOM 1627 O O . VAL A 1 218 ? 8.419 39.439 5.581 1.00 46.38 319 VAL A O 1
ATOM 1631 N N . GLU A 1 219 ? 9.305 38.707 3.643 1.00 47.38 320 GLU A N 1
ATOM 1632 C CA . GLU A 1 219 ? 8.097 38.941 2.868 1.00 45.24 320 GLU A CA 1
ATOM 1633 C C . GLU A 1 219 ? 7.017 37.973 3.325 1.00 48.01 320 GLU A C 1
ATOM 1634 O O . GLU A 1 219 ? 7.279 36.785 3.507 1.00 49.88 320 GLU A O 1
ATOM 1640 N N . LYS A 1 220 ? 5.808 38.487 3.520 1.00 50.06 321 LYS A N 1
ATOM 1641 C CA . LYS A 1 220 ? 4.696 37.668 3.985 1.00 44.67 321 LYS A CA 1
ATOM 1642 C C . LYS A 1 220 ? 4.274 36.657 2.923 1.00 51.27 321 LYS A C 1
ATOM 1643 O O . LYS A 1 220 ? 4.257 36.969 1.731 1.00 51.86 321 LYS A O 1
ATOM 1649 N N . ASN A 1 221 ? 3.932 35.451 3.370 1.00 53.19 322 ASN A N 1
ATOM 1650 C CA . ASN A 1 221 ? 3.511 34.370 2.480 1.00 50.04 322 ASN A CA 1
ATOM 1651 C C . ASN A 1 221 ? 4.582 34.014 1.456 1.00 52.76 322 ASN A C 1
ATOM 1652 O O . ASN A 1 221 ? 4.272 33.592 0.341 1.00 62.89 322 ASN A O 1
ATOM 1657 N N . SER A 1 222 ? 5.842 34.179 1.847 1.00 55.05 323 SER A N 1
ATOM 1658 C CA . SER A 1 222 ? 6.973 33.847 0.986 1.00 54.18 323 SER A CA 1
ATOM 1659 C C . SER A 1 222 ? 7.917 32.868 1.678 1.00 50.84 323 SER A C 1
ATOM 1660 O O . SER A 1 222 ? 8.421 33.144 2.766 1.00 55.63 323 SER A O 1
ATOM 1663 N N . ASN A 1 223 ? 8.151 31.725 1.043 1.00 46.29 324 ASN A N 1
ATOM 1664 C CA . ASN A 1 223 ? 9.033 30.710 1.601 1.00 42.61 324 ASN A CA 1
ATOM 1665 C C . ASN A 1 223 ? 10.502 31.111 1.505 1.00 45.29 324 ASN A C 1
ATOM 1666 O O . ASN A 1 223 ? 11.024 31.325 0.410 1.00 46.44 324 ASN A O 1
ATOM 1671 N N . GLN A 1 224 ? 11.158 31.208 2.659 1.00 45.16 325 GLN A N 1
ATOM 1672 C CA . GLN A 1 224 ? 12.572 31.564 2.726 1.00 39.34 325 GLN A CA 1
ATOM 1673 C C . GLN A 1 224 ? 13.368 30.438 3.374 1.00 43.22 325 GLN A C 1
ATOM 1674 O O . GLN A 1 224 ? 13.076 30.020 4.494 1.00 46.59 325 GLN A O 1
ATOM 1680 N N . LEU A 1 225 ? 14.374 29.955 2.653 1.00 40.73 326 LEU A N 1
ATOM 1681 C CA . LEU A 1 225 ? 15.224 28.870 3.123 1.00 40.49 326 LEU A CA 1
ATOM 1682 C C . LEU A 1 225 ? 15.876 29.207 4.461 1.00 40.03 326 LEU A C 1
ATOM 1683 O O . LEU A 1 225 ? 16.373 30.317 4.659 1.00 38.99 326 LEU A O 1
ATOM 1688 N N . LEU A 1 226 ? 15.862 28.238 5.372 1.00 34.15 327 LEU A N 1
ATOM 1689 C CA . LEU A 1 226 ? 16.459 28.399 6.692 1.00 34.18 327 LEU A CA 1
ATOM 1690 C C . LEU A 1 226 ? 17.863 27.809 6.731 1.00 31.34 327 LEU A C 1
ATOM 1691 O O . LEU A 1 226 ? 18.143 26.805 6.075 1.00 30.27 327 LEU A O 1
ATOM 1696 N N . SER A 1 227 ? 18.734 28.443 7.510 1.00 38.41 328 SER A N 1
ATOM 1697 C CA . SER A 1 227 ? 20.123 28.016 7.640 1.00 38.76 328 SER A CA 1
ATOM 1698 C C . SER A 1 227 ? 20.483 27.766 9.099 1.00 34.09 328 SER A C 1
ATOM 1699 O O . SER A 1 227 ? 19.755 28.168 10.006 1.00 34.41 328 SER A O 1
ATOM 1702 N N . GLN A 1 228 ? 21.614 27.101 9.311 1.00 34.65 329 GLN A N 1
ATOM 1703 C CA . GLN A 1 228 ? 22.099 26.788 10.648 1.00 34.69 329 GLN A CA 1
ATOM 1704 C C . GLN A 1 228 ? 22.261 28.043 11.506 1.00 39.04 329 GLN A C 1
ATOM 1705 O O . GLN A 1 228 ? 22.942 28.992 11.116 1.00 37.64 329 GLN A O 1
ATOM 1711 N N . GLY A 1 229 ? 21.623 28.040 12.674 1.00 35.26 330 GLY A N 1
ATOM 1712 C CA . GLY A 1 229 ? 21.772 29.121 13.633 1.00 34.91 330 GLY A CA 1
ATOM 1713 C C . GLY A 1 229 ? 20.972 30.360 13.281 1.00 29.59 330 GLY A C 1
ATOM 1714 O O . GLY A 1 229 ? 21.191 31.427 13.856 1.00 39.95 330 GLY A O 1
ATOM 1715 N N . ASP A 1 230 ? 20.048 30.225 12.335 1.00 34.48 331 ASP A N 1
ATOM 1716 C CA . ASP A 1 230 ? 19.199 31.342 11.933 1.00 36.05 331 ASP A CA 1
ATOM 1717 C C . ASP A 1 230 ? 18.284 31.751 13.077 1.00 37.02 331 ASP A C 1
ATOM 1718 O O . ASP A 1 230 ? 17.664 30.903 13.721 1.00 33.49 331 ASP A O 1
ATOM 1723 N N . GLU A 1 231 ? 18.209 33.056 13.321 1.00 37.88 332 GLU A N 1
ATOM 1724 C CA . GLU A 1 231 ? 17.361 33.597 14.373 1.00 34.71 332 GLU A CA 1
ATOM 1725 C C . GLU A 1 231 ? 16.046 34.096 13.798 1.00 35.90 332 GLU A C 1
ATOM 1726 O O . GLU A 1 231 ? 16.032 34.959 12.919 1.00 40.85 332 GLU A O 1
ATOM 1732 N N . ILE A 1 232 ? 14.947 33.541 14.300 1.00 39.82 333 ILE A N 1
ATOM 1733 C CA . ILE A 1 232 ? 13.612 34.012 13.959 1.00 30.87 333 ILE A CA 1
ATOM 1734 C C . ILE A 1 232 ? 13.085 34.838 15.121 1.00 35.38 333 ILE A C 1
ATOM 1735 O O . ILE A 1 232 ? 13.030 34.359 16.253 1.00 41.16 333 ILE A O 1
ATOM 1740 N N . THR A 1 233 ? 12.704 36.078 14.837 1.00 40.03 334 THR A N 1
ATOM 1741 C CA . THR A 1 233 ? 12.222 36.987 15.869 1.00 40.61 334 THR A CA 1
ATOM 1742 C C . THR A 1 233 ? 10.848 37.542 15.513 1.00 45.00 334 THR A C 1
ATOM 1743 O O . THR A 1 233 ? 10.609 37.964 14.381 1.00 45.99 334 THR A O 1
ATOM 1747 N N . VAL A 1 234 ? 9.952 37.525 16.496 1.00 44.49 335 VAL A N 1
ATOM 1748 C CA . VAL A 1 234 ? 8.619 38.097 16.354 1.00 44.50 335 VAL A CA 1
ATOM 1749 C C . VAL A 1 234 ? 8.402 39.147 17.433 1.00 46.90 335 VAL A C 1
ATOM 1750 O O . VAL A 1 234 ? 9.194 39.252 18.369 1.00 45.42 335 VAL A O 1
ATOM 1754 N N . GLY A 1 235 ? 7.330 39.921 17.300 1.00 53.83 336 GLY A N 1
ATOM 1755 C CA . GLY A 1 235 ? 6.972 40.907 18.304 1.00 54.52 336 GLY A CA 1
ATOM 1756 C C . GLY A 1 235 ? 7.853 42.141 18.264 1.00 54.26 336 GLY A C 1
ATOM 1757 O O . GLY A 1 235 ? 7.918 42.893 19.236 1.00 53.48 336 GLY A O 1
ATOM 1758 N N . VAL A 1 236 ? 8.531 42.349 17.139 1.00 62.04 337 VAL A N 1
ATOM 1759 C CA . VAL A 1 236 ? 9.386 43.518 16.966 1.00 55.62 337 VAL A CA 1
ATOM 1760 C C . VAL A 1 236 ? 8.525 44.778 16.982 1.00 57.10 337 VAL A C 1
ATOM 1761 O O . VAL A 1 236 ? 7.407 44.779 16.466 1.00 56.74 337 VAL A O 1
ATOM 1765 N N . GLY A 1 237 ? 9.054 45.843 17.579 1.00 61.91 338 GLY A N 1
ATOM 1766 C CA . GLY A 1 237 ? 8.323 47.088 17.741 1.00 69.35 338 GLY A CA 1
ATOM 1767 C C . GLY A 1 237 ? 8.083 47.402 19.207 1.00 65.32 338 GLY A C 1
ATOM 1768 O O . GLY A 1 237 ? 8.119 48.563 19.616 1.00 71.29 338 GLY A O 1
ATOM 1769 N N . VAL A 1 238 ? 7.835 46.358 19.994 1.00 58.82 339 VAL A N 1
ATOM 1770 C CA . VAL A 1 238 ? 7.677 46.489 21.440 1.00 66.32 339 VAL A CA 1
ATOM 1771 C C . VAL A 1 238 ? 8.724 45.615 22.118 1.00 66.85 339 VAL A C 1
ATOM 1772 O O . VAL A 1 238 ? 8.653 44.387 22.057 1.00 62.98 339 VAL A O 1
ATOM 1776 N N . GLU A 1 239 ? 9.690 46.261 22.762 1.00 63.10 340 GLU A N 1
ATOM 1777 C CA . GLU A 1 239 ? 10.886 45.587 23.263 1.00 64.61 340 GLU A CA 1
ATOM 1778 C C . GLU A 1 239 ? 10.597 44.370 24.148 1.00 64.30 340 GLU A C 1
ATOM 1779 O O . GLU A 1 239 ? 11.406 43.444 24.208 1.00 70.35 340 GLU A O 1
ATOM 1785 N N . SER A 1 240 ? 9.448 44.367 24.820 1.00 64.58 341 SER A N 1
ATOM 1786 C CA . SER A 1 240 ? 9.117 43.303 25.767 1.00 59.81 341 SER A CA 1
ATOM 1787 C C . SER A 1 240 ? 8.194 42.237 25.169 1.00 62.29 341 SER A C 1
ATOM 1788 O O . SER A 1 240 ? 7.852 41.262 25.840 1.00 57.66 341 SER A O 1
ATOM 1791 N N . ASP A 1 241 ? 7.793 42.428 23.914 1.00 66.97 342 ASP A N 1
ATOM 1792 C CA . ASP A 1 241 ? 7.039 41.412 23.181 1.00 61.89 342 ASP A CA 1
ATOM 1793 C C . ASP A 1 241 ? 7.967 40.601 22.279 1.00 59.86 342 ASP A C 1
ATOM 1794 O O . ASP A 1 241 ? 7.545 39.629 21.652 1.00 52.50 342 ASP A O 1
ATOM 1799 N N . ILE A 1 242 ? 9.232 41.008 22.221 1.00 61.41 343 ILE A N 1
ATOM 1800 C CA . ILE A 1 242 ? 10.202 40.383 21.331 1.00 53.76 343 ILE A CA 1
ATOM 1801 C C . ILE A 1 242 ? 10.508 38.958 21.776 1.00 54.31 343 ILE A C 1
ATOM 1802 O O . ILE A 1 242 ? 10.790 38.708 22.949 1.00 60.59 343 ILE A O 1
ATOM 1807 N N . LEU A 1 243 ? 10.443 38.031 20.824 1.00 49.02 344 LEU A N 1
ATOM 1808 C CA . LEU A 1 243 ? 10.680 36.618 21.090 1.00 45.04 344 LEU A CA 1
ATOM 1809 C C . LEU A 1 243 ? 11.556 36.020 19.992 1.00 47.74 344 LEU A C 1
ATOM 1810 O O . LEU A 1 243 ? 11.119 35.877 18.850 1.00 43.27 344 LEU A O 1
ATOM 1815 N N . SER A 1 244 ? 12.789 35.668 20.350 1.00 47.85 345 SER A N 1
ATOM 1816 C CA . SER A 1 244 ? 13.760 35.147 19.392 1.00 41.08 345 SER A CA 1
ATOM 1817 C C . SER A 1 244 ? 13.882 33.629 19.479 1.00 37.52 345 SER A C 1
ATOM 1818 O O . SER A 1 244 ? 13.994 33.069 20.570 1.00 37.33 345 SER A O 1
ATOM 1821 N N . LEU A 1 245 ? 13.857 32.977 18.319 1.00 34.42 346 LEU A N 1
ATOM 1822 C CA . LEU A 1 245 ? 14.022 31.528 18.222 1.00 34.26 346 LEU A CA 1
ATOM 1823 C C . LEU A 1 245 ? 15.179 31.187 17.284 1.00 41.77 346 LEU 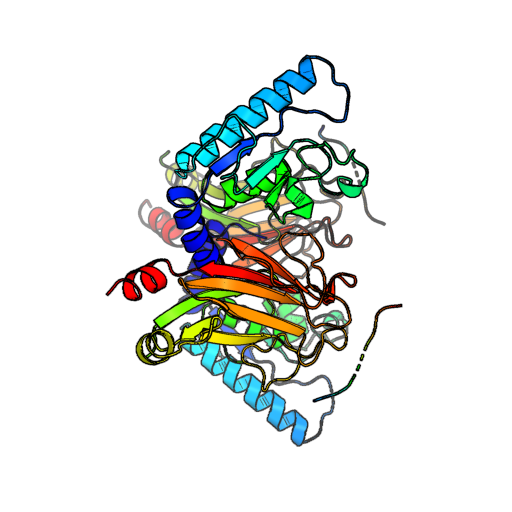A C 1
ATOM 1824 O O . LEU A 1 245 ? 15.180 31.588 16.117 1.00 39.40 346 LEU A O 1
ATOM 1829 N N . VAL A 1 246 ? 16.160 30.451 17.800 1.00 38.81 347 VAL A N 1
ATOM 1830 C CA . VAL A 1 246 ? 17.309 30.032 17.003 1.00 35.71 347 VAL A CA 1
ATOM 1831 C C . VAL A 1 246 ? 17.112 28.601 16.519 1.00 32.18 347 VAL A C 1
ATOM 1832 O O . VAL A 1 246 ? 16.796 27.705 17.304 1.00 30.12 347 VAL A O 1
ATOM 1836 N N . ILE A 1 247 ? 17.309 28.400 15.220 1.00 35.50 348 ILE A N 1
ATOM 1837 C CA . ILE A 1 247 ? 17.097 27.104 14.593 1.00 30.69 348 ILE A CA 1
ATOM 1838 C C . ILE A 1 247 ? 18.417 26.380 14.362 1.00 30.51 348 ILE A C 1
ATOM 1839 O O . ILE A 1 247 ? 19.309 26.893 13.684 1.00 38.98 348 ILE A O 1
ATOM 1844 N N . PHE A 1 248 ? 18.528 25.188 14.940 1.00 31.16 349 PHE A N 1
ATOM 1845 C CA . PHE A 1 248 ? 19.660 24.303 14.698 1.00 31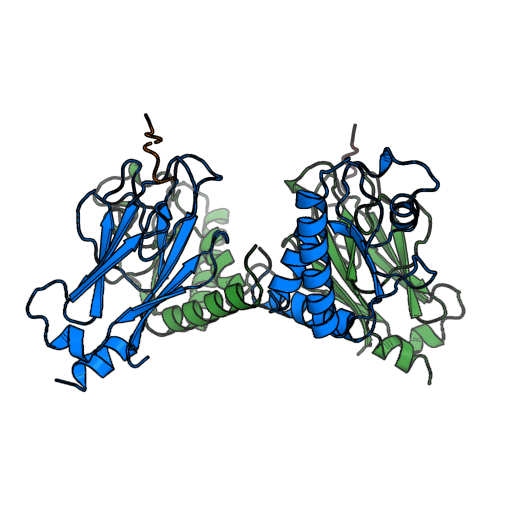.10 349 PHE A CA 1
ATOM 1846 C C . PHE A 1 248 ? 19.171 23.056 13.977 1.00 30.81 349 PHE A C 1
ATOM 1847 O O . PHE A 1 248 ? 18.420 22.255 14.531 1.00 33.82 349 PHE A O 1
ATOM 1855 N N . ILE A 1 249 ? 19.600 22.908 12.729 1.00 38.70 350 ILE A N 1
ATOM 1856 C CA . ILE A 1 249 ? 19.094 21.864 11.849 1.00 33.77 350 ILE A CA 1
ATOM 1857 C C . ILE A 1 249 ? 19.907 20.581 11.998 1.00 34.37 350 ILE A C 1
ATOM 1858 O O . ILE A 1 249 ? 21.133 20.591 11.890 1.00 34.59 350 ILE A O 1
ATOM 1863 N N . ASN A 1 250 ? 19.211 19.478 12.253 1.00 32.87 351 ASN A N 1
ATOM 1864 C CA . ASN A 1 250 ? 19.851 18.178 12.416 1.00 36.87 351 ASN A CA 1
ATOM 1865 C C . ASN A 1 250 ? 20.286 17.597 11.076 1.00 46.57 351 ASN A C 1
ATOM 1866 O O . ASN A 1 250 ? 19.453 17.265 10.234 1.00 45.21 351 ASN A O 1
ATOM 1871 N N . ASP A 1 251 ? 21.596 17.470 10.892 1.00 47.26 352 ASP A N 1
ATOM 1872 C CA . ASP A 1 251 ? 22.155 17.022 9.622 1.00 44.30 352 ASP A CA 1
ATOM 1873 C C . ASP A 1 251 ? 21.984 15.524 9.392 1.00 47.04 352 ASP A C 1
ATOM 1874 O O . ASP A 1 251 ? 21.984 15.061 8.252 1.00 63.44 352 ASP A O 1
ATOM 1879 N N . LYS A 1 252 ? 21.848 14.766 10.473 1.00 48.19 353 LYS A N 1
ATOM 1880 C CA . LYS A 1 252 ? 21.689 13.323 10.368 1.00 43.31 353 LYS A CA 1
ATOM 1881 C C . LYS A 1 252 ? 20.304 12.955 9.860 1.00 49.11 353 LYS A C 1
ATOM 1882 O O . LYS A 1 252 ? 20.086 11.833 9.405 1.00 55.96 353 LYS A O 1
ATOM 1888 N N . PHE A 1 253 ? 19.366 13.893 9.947 1.00 43.26 354 PHE A N 1
ATOM 1889 C CA . PHE A 1 253 ? 18.027 13.655 9.426 1.00 46.44 354 PHE A CA 1
ATOM 1890 C C . PHE A 1 253 ? 18.103 13.427 7.925 1.00 50.75 354 PHE A C 1
ATOM 1891 O O . PHE A 1 253 ? 17.427 12.561 7.377 1.00 47.01 354 PHE A O 1
ATOM 1899 N N . LYS A 1 254 ? 18.947 14.218 7.275 1.00 49.13 355 LYS A N 1
ATOM 1900 C CA . LYS A 1 254 ? 19.176 14.107 5.844 1.00 49.86 355 LYS A CA 1
ATOM 1901 C C . LYS A 1 254 ? 19.789 12.756 5.490 1.00 57.35 355 LYS A C 1
ATOM 1902 O O . LYS A 1 254 ? 19.615 12.261 4.379 1.00 51.83 355 LYS A O 1
ATOM 1908 N N . GLN A 1 255 ? 20.496 12.160 6.447 1.00 60.12 356 GLN A N 1
ATOM 1909 C CA . GLN A 1 255 ? 21.199 10.900 6.219 1.00 51.99 356 GLN A CA 1
ATOM 1910 C C . GLN A 1 255 ? 20.304 9.686 6.445 1.00 54.55 356 GLN A C 1
ATOM 1911 O O . GLN A 1 255 ? 20.415 8.690 5.731 1.00 56.99 356 GLN A O 1
ATOM 1917 N N . CYS A 1 256 ? 19.420 9.768 7.435 1.00 57.70 357 CYS A N 1
ATOM 1918 C CA . CYS A 1 256 ? 18.444 8.708 7.661 1.00 66.06 357 CYS A CA 1
ATOM 1919 C C . CYS A 1 256 ? 17.408 8.741 6.541 1.00 61.27 357 CYS A C 1
ATOM 1920 O O . CYS A 1 256 ? 16.701 7.761 6.313 1.00 62.65 357 CYS A O 1
ATOM 1923 N N . LEU A 1 257 ? 17.334 9.870 5.838 1.00 60.69 358 LEU A N 1
ATOM 1924 C CA . LEU A 1 257 ? 16.437 10.010 4.694 1.00 59.01 358 LEU A CA 1
ATOM 1925 C C . LEU A 1 257 ? 17.104 9.414 3.456 1.00 60.40 358 LEU A C 1
ATOM 1926 O O . LEU A 1 257 ? 16.452 8.757 2.647 1.00 62.00 358 LEU A O 1
ATOM 1931 N N . GLU A 1 258 ? 18.408 9.641 3.316 1.00 59.93 359 GLU A N 1
ATOM 1932 C CA . GLU A 1 258 ? 19.163 9.093 2.193 1.00 55.40 359 GLU A CA 1
ATOM 1933 C C . GLU A 1 258 ? 19.468 7.610 2.403 1.00 65.29 359 GLU A C 1
ATOM 1934 O O . GLU A 1 258 ? 19.759 6.887 1.450 1.00 64.43 359 GLU A O 1
ATOM 1936 N N . GLN A 1 259 ? 19.398 7.165 3.653 1.00 61.68 360 GLN A N 1
ATOM 1937 C CA . GLN A 1 259 ? 19.615 5.761 3.980 1.00 59.11 360 GLN A CA 1
ATOM 1938 C C . GLN A 1 259 ? 18.401 4.918 3.614 1.00 61.28 360 GLN A C 1
ATOM 1939 O O . GLN A 1 259 ? 18.542 3.796 3.131 1.00 70.13 360 GLN A O 1
ATOM 1945 N N . ASN A 1 260 ? 17.210 5.466 3.840 1.00 60.51 361 ASN A N 1
ATOM 1946 C CA . ASN A 1 260 ? 15.975 4.706 3.671 1.00 70.25 361 ASN A CA 1
ATOM 1947 C C . ASN A 1 260 ? 15.320 4.869 2.296 1.00 72.25 361 ASN A C 1
ATOM 1948 O O . ASN A 1 260 ? 14.115 4.657 2.151 1.00 67.77 361 ASN A O 1
ATOM 1953 N N . LYS A 1 261 ? 16.103 5.239 1.289 1.00 70.60 362 LYS A N 1
ATOM 1954 C CA . LYS A 1 261 ? 15.578 5.344 -0.070 1.00 70.82 362 LYS A CA 1
ATOM 1955 C C . LYS A 1 261 ? 15.188 3.970 -0.603 1.00 72.25 362 LYS A C 1
ATOM 1956 O O . LYS A 1 261 ? 14.349 3.853 -1.496 1.00 75.53 362 LYS A O 1
ATOM 1958 N N . ASP B 2 1 ? -10.160 32.103 24.764 1.00 70.87 1 ASP B N 1
ATOM 1959 C CA . ASP B 2 1 ? -8.846 32.327 24.099 1.00 79.58 1 ASP B CA 1
ATOM 1960 C C . ASP B 2 1 ? -9.005 32.321 22.582 1.00 78.11 1 ASP B C 1
ATOM 1961 O O . ASP B 2 1 ? -10.110 32.154 22.065 1.00 79.90 1 ASP B O 1
ATOM 1962 N N . GLY B 2 2 ? -7.894 32.499 21.874 1.00 73.99 2 GLY B N 1
ATOM 1963 C CA . GLY B 2 2 ? -7.919 32.573 20.425 1.00 70.40 2 GLY B CA 1
ATOM 1964 C C . GLY B 2 2 ? -8.451 33.912 19.951 1.00 71.49 2 GLY B C 1
ATOM 1965 O O . GLY B 2 2 ? -9.170 33.990 18.955 1.00 66.94 2 GLY B O 1
ATOM 1966 N N . GLU B 2 3 ? -8.083 34.970 20.666 1.00 71.55 3 GLU B N 1
ATOM 1967 C CA . GLU B 2 3 ? -8.591 36.309 20.389 1.00 72.77 3 GLU B CA 1
ATOM 1968 C C . GLU B 2 3 ? -8.064 36.850 19.068 1.00 72.89 3 GLU B C 1
ATOM 1969 O O . GLU B 2 3 ? -7.138 36.291 18.483 1.00 77.48 3 GLU B O 1
ATOM 1975 N N . SER B 2 4 ? -8.657 37.945 18.604 1.00 80.06 4 SER B N 1
ATOM 1976 C CA . SER B 2 4 ? -8.165 38.632 17.419 1.00 78.62 4 SER B CA 1
ATOM 1977 C C . SER B 2 4 ? -6.846 39.337 17.729 1.00 75.37 4 SER B C 1
ATOM 1978 O O . SER B 2 4 ? -6.665 39.890 18.815 1.00 71.48 4 SER B O 1
ATOM 1991 N N . ASP B 2 6 ? -3.763 41.921 17.936 1.00 65.63 6 ASP B N 1
ATOM 1992 C CA . ASP B 2 6 ? -3.617 43.360 18.128 1.00 68.44 6 ASP B CA 1
ATOM 1993 C C . ASP B 2 6 ? -2.723 43.944 17.035 1.00 73.93 6 ASP B C 1
ATOM 1994 O O . ASP B 2 6 ? -1.498 43.943 17.148 1.00 75.47 6 ASP B O 1
ATOM 1996 N N . GLU B 2 7 ? -3.358 44.441 15.978 1.00 75.87 7 GLU B N 1
ATOM 1997 C CA . GLU B 2 7 ? -2.656 44.985 14.820 1.00 73.24 7 GLU B CA 1
ATOM 1998 C C . GLU B 2 7 ? -1.838 46.224 15.172 1.00 72.42 7 GLU B C 1
ATOM 1999 O O . GLU B 2 7 ? -2.251 47.036 16.000 1.00 78.87 7 GLU B O 1
ATOM 2005 N N . ASP B 2 8 ? -0.677 46.360 14.537 1.00 72.72 8 ASP B N 1
ATOM 2006 C CA . ASP B 2 8 ? 0.133 47.567 14.660 1.00 75.74 8 ASP B CA 1
ATOM 2007 C C . ASP B 2 8 ? -0.276 48.560 13.582 1.00 76.88 8 ASP B C 1
ATOM 2008 O O . ASP B 2 8 ? -0.887 48.179 12.584 1.00 80.93 8 ASP B O 1
ATOM 2013 N N . ASP B 2 9 ? 0.064 49.830 13.779 1.00 81.16 9 ASP B N 1
ATOM 2014 C CA . ASP B 2 9 ? -0.266 50.860 12.802 1.00 83.38 9 ASP B CA 1
ATOM 2015 C C . ASP B 2 9 ? 0.815 50.937 11.730 1.00 86.16 9 ASP B C 1
ATOM 2016 O O . ASP B 2 9 ? 1.798 51.663 11.875 1.00 88.70 9 ASP B O 1
ATOM 2018 N N . HIS C 1 2 ? 19.311 35.079 30.995 1.00 44.69 103 HIS C N 1
ATOM 2019 C CA . HIS C 1 2 ? 18.044 34.642 31.580 1.00 53.45 103 HIS C CA 1
ATOM 2020 C C . HIS C 1 2 ? 17.556 33.321 30.973 1.00 57.33 103 HIS C C 1
ATOM 2021 O O . HIS C 1 2 ? 16.350 33.058 30.912 1.00 50.27 103 HIS C O 1
ATOM 2022 N N . MET C 1 3 ? 18.502 32.506 30.514 1.00 48.13 104 MET C N 1
ATOM 2023 C CA . MET C 1 3 ? 18.226 31.125 30.136 1.00 45.15 104 MET C CA 1
ATOM 2024 C C . MET C 1 3 ? 18.737 30.239 31.258 1.00 35.38 104 MET C C 1
ATOM 2025 O O . MET C 1 3 ? 19.555 30.678 32.067 1.00 37.02 104 MET C O 1
ATOM 2030 N N . THR C 1 4 ? 18.259 29.002 31.324 1.00 38.01 105 THR C N 1
ATOM 2031 C CA . THR C 1 4 ? 18.758 28.079 32.335 1.00 39.61 105 THR C CA 1
ATOM 2032 C C . THR C 1 4 ? 20.168 27.647 31.946 1.00 37.55 105 THR C C 1
ATOM 2033 O O . THR C 1 4 ? 20.529 27.706 30.770 1.00 35.43 105 THR C O 1
ATOM 2037 N N . PRO C 1 5 ? 20.977 27.226 32.932 1.00 38.38 106 PRO C N 1
ATOM 2038 C CA . PRO C 1 5 ? 22.334 26.761 32.621 1.00 37.03 106 PRO C CA 1
ATOM 2039 C C . PRO C 1 5 ? 22.349 25.667 31.556 1.00 38.85 106 PRO C C 1
ATOM 2040 O O . PRO C 1 5 ? 23.229 25.642 30.694 1.00 30.29 106 PRO C O 1
ATOM 2044 N N . LYS C 1 6 ? 21.366 24.776 31.629 1.00 36.60 107 LYS C N 1
ATOM 2045 C CA . LYS C 1 6 ? 21.233 23.673 30.687 1.00 32.56 107 LYS C CA 1
ATOM 2046 C C . LYS C 1 6 ? 20.952 24.185 29.277 1.00 39.62 107 LYS C C 1
ATOM 2047 O O . LYS C 1 6 ? 21.534 23.711 28.303 1.00 32.18 107 LYS C O 1
ATOM 2053 N N . GLU C 1 7 ? 20.047 25.154 29.189 1.00 31.51 108 GLU C N 1
ATOM 2054 C CA . GLU C 1 7 ? 19.679 25.770 27.922 1.00 31.83 108 GLU C CA 1
ATOM 2055 C C . GLU C 1 7 ? 20.856 26.494 27.288 1.00 40.81 108 GLU C C 1
ATOM 2056 O O . GLU C 1 7 ? 21.151 26.318 26.105 1.00 32.89 108 GLU C O 1
ATOM 2062 N N . LEU C 1 8 ? 21.524 27.313 28.090 1.00 32.92 109 LEU C N 1
ATOM 2063 C CA . LEU C 1 8 ? 22.608 28.151 27.604 1.00 35.13 109 LEU C CA 1
ATOM 2064 C C . LEU C 1 8 ? 23.800 27.311 27.149 1.00 36.59 109 LEU C C 1
ATOM 2065 O O . LEU C 1 8 ? 24.512 27.686 26.218 1.00 36.41 109 LEU C O 1
ATOM 2070 N N . LEU C 1 9 ? 24.009 26.170 27.800 1.00 38.16 110 LEU C N 1
ATOM 2071 C CA . LEU C 1 9 ? 25.071 25.254 27.397 1.00 37.84 110 LEU C CA 1
ATOM 2072 C C . LEU C 1 9 ? 24.692 24.522 26.113 1.00 35.99 110 LEU C C 1
ATOM 2073 O O . LEU C 1 9 ? 25.537 24.292 25.248 1.00 31.11 110 LEU C O 1
ATOM 2078 N N . GLU C 1 10 ? 23.420 24.149 26.001 1.00 33.02 111 GLU C N 1
ATOM 2079 C CA . GLU C 1 10 ? 22.911 23.500 24.798 1.00 35.36 111 GLU C CA 1
ATOM 2080 C C . GLU C 1 10 ? 23.054 24.446 23.613 1.00 35.55 111 GLU C C 1
ATOM 2081 O O . GLU C 1 10 ? 23.458 24.042 22.522 1.00 31.28 111 GLU C O 1
ATOM 2087 N N . TRP C 1 11 ? 22.716 25.710 23.848 1.00 33.60 112 TRP C N 1
ATOM 2088 C CA . TRP C 1 11 ? 22.899 26.766 22.865 1.00 29.10 112 TRP C CA 1
ATOM 2089 C C . TRP C 1 11 ? 24.367 26.892 22.461 1.00 32.78 112 TRP C C 1
ATOM 2090 O O . TRP C 1 11 ? 24.681 27.028 21.280 1.00 32.72 112 TRP C O 1
ATOM 2101 N N . GLN C 1 12 ? 25.259 26.839 23.446 1.00 29.44 113 GLN C N 1
ATOM 2102 C CA . GLN C 1 12 ? 26.692 26.975 23.197 1.00 30.18 113 GLN C CA 1
ATOM 2103 C C . GLN C 1 12 ? 27.234 25.804 22.382 1.00 34.21 113 GLN C C 1
ATOM 2104 O O . GLN C 1 12 ? 27.972 25.996 21.413 1.00 28.78 113 GLN C O 1
ATOM 2110 N N . THR C 1 13 ? 26.868 24.594 22.793 1.00 30.18 114 THR C N 1
ATOM 2111 C CA . THR C 1 13 ? 27.354 23.376 22.156 1.00 26.74 114 THR C CA 1
ATOM 2112 C C . THR C 1 13 ? 26.988 23.361 20.676 1.00 30.33 114 THR C C 1
ATOM 2113 O O . THR C 1 13 ? 27.811 23.028 19.824 1.00 27.64 114 THR C O 1
ATOM 2117 N N . ASN C 1 14 ? 25.749 23.733 20.380 1.00 33.78 115 ASN C N 1
ATOM 2118 C CA . ASN C 1 14 ? 25.272 23.782 19.008 1.00 26.63 115 ASN C CA 1
ATOM 2119 C C . ASN C 1 14 ? 26.034 24.790 18.159 1.00 33.57 115 ASN C C 1
ATOM 2120 O O . ASN C 1 14 ? 26.377 24.503 17.012 1.00 33.16 115 ASN C O 1
ATOM 2125 N N . TRP C 1 15 ? 26.292 25.969 18.718 1.00 30.07 116 TRP C N 1
ATOM 2126 C CA . TRP C 1 15 ? 26.998 27.015 17.986 1.00 33.08 116 TRP C CA 1
ATOM 2127 C C . TRP C 1 15 ? 28.463 26.653 17.766 1.00 32.00 116 TRP C C 1
ATOM 2128 O O . TRP C 1 15 ? 29.088 27.119 16.814 1.00 33.01 116 TRP C O 1
ATOM 2139 N N . LYS C 1 16 ? 29.009 25.821 18.646 1.00 31.78 117 LYS C N 1
ATOM 2140 C CA . LYS C 1 16 ? 30.376 25.346 18.482 1.00 31.72 117 LYS C CA 1
ATOM 2141 C C . LYS C 1 16 ? 30.461 24.399 17.286 1.00 36.22 117 LYS C C 1
ATOM 2142 O O . LYS C 1 16 ? 31.469 24.365 16.578 1.00 27.36 117 LYS C O 1
ATOM 2148 N N . LYS C 1 17 ? 29.390 23.646 17.055 1.00 34.04 118 LYS C N 1
ATOM 2149 C CA . LYS C 1 17 ? 29.326 22.729 15.923 1.00 34.53 118 LYS C CA 1
ATOM 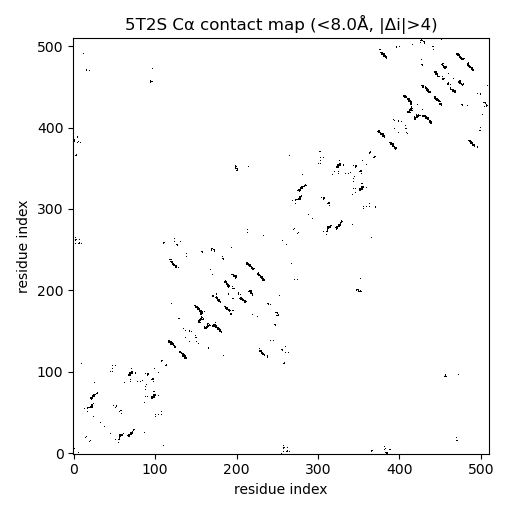2150 C C . LYS C 1 17 ? 29.212 23.506 14.615 1.00 34.41 118 LYS C C 1
ATOM 2151 O O . LYS C 1 17 ? 29.904 23.203 13.643 1.00 36.26 118 LYS C O 1
ATOM 2157 N N . ILE C 1 18 ? 28.327 24.500 14.599 1.00 32.28 119 ILE C N 1
ATOM 2158 C CA . ILE C 1 18 ? 28.098 25.321 13.411 1.00 35.50 119 ILE C CA 1
ATOM 2159 C C . ILE C 1 18 ? 29.356 26.077 13.010 1.00 35.04 119 ILE C C 1
ATOM 2160 O O . ILE C 1 18 ? 29.645 26.233 11.823 1.00 34.98 119 ILE C O 1
ATOM 2165 N N . MET C 1 19 ? 30.094 26.558 14.002 1.00 33.37 120 MET C N 1
ATOM 2166 C CA . MET C 1 19 ? 31.318 27.295 13.738 1.00 33.73 120 MET C CA 1
ATOM 2167 C C . MET C 1 19 ? 32.348 26.399 13.071 1.00 38.76 120 MET C C 1
ATOM 2168 O O . MET C 1 19 ? 33.100 26.840 12.208 1.00 39.11 120 MET C O 1
ATOM 2173 N N . LYS C 1 20 ? 32.365 25.133 13.468 1.00 39.64 121 LYS C N 1
ATOM 2174 C CA . LYS C 1 20 ? 33.335 24.180 12.948 1.00 38.76 121 LYS C CA 1
ATOM 2175 C C . LYS C 1 20 ? 32.986 23.660 11.553 1.00 39.03 121 LYS C C 1
ATOM 2176 O O . LYS C 1 20 ? 33.881 23.431 10.740 1.00 50.54 121 LYS C O 1
ATOM 2182 N N . ARG C 1 21 ? 31.695 23.481 11.278 1.00 34.95 122 ARG C N 1
ATOM 2183 C CA . ARG C 1 21 ? 31.258 22.798 10.059 1.00 37.04 122 ARG C CA 1
ATOM 2184 C C . ARG C 1 21 ? 30.577 23.695 9.023 1.00 38.31 122 ARG C C 1
ATOM 2185 O O . ARG C 1 21 ? 30.737 23.474 7.822 1.00 45.23 122 ARG C O 1
ATOM 2193 N N . ASP C 1 22 ? 29.825 24.695 9.478 1.00 36.69 123 ASP C N 1
ATOM 2194 C CA . ASP C 1 22 ? 28.903 25.411 8.593 1.00 33.29 123 ASP C CA 1
ATOM 2195 C C . ASP C 1 22 ? 29.089 26.925 8.545 1.00 33.68 123 ASP C C 1
ATOM 2196 O O . ASP C 1 22 ? 28.199 27.631 8.074 1.00 44.27 123 ASP C O 1
ATOM 2201 N N . SER C 1 23 ? 30.225 27.427 9.019 1.00 37.91 124 SER C N 1
ATOM 2202 C CA . SER C 1 23 ? 30.421 28.875 9.120 1.00 43.18 124 SER C CA 1
ATOM 2203 C C . SER C 1 23 ? 31.426 29.443 8.117 1.00 38.87 124 SER C C 1
ATOM 2204 O O . SER C 1 23 ? 32.577 29.007 8.050 1.00 33.45 124 SER C O 1
ATOM 2207 N N . ARG C 1 24 ? 30.965 30.427 7.349 1.00 35.98 125 ARG C N 1
ATOM 2208 C CA . ARG C 1 24 ? 31.816 31.200 6.450 1.00 41.13 125 ARG C CA 1
ATOM 2209 C C . ARG C 1 24 ? 31.705 32.674 6.817 1.00 37.04 125 ARG C C 1
ATOM 2210 O O . ARG C 1 24 ? 30.663 33.298 6.608 1.00 40.55 125 ARG C O 1
ATOM 2218 N N . ILE C 1 25 ? 32.784 33.224 7.365 1.00 28.34 126 ILE C N 1
ATOM 2219 C CA . ILE C 1 25 ? 32.768 34.583 7.891 1.00 31.00 126 ILE C CA 1
ATOM 2220 C C . ILE C 1 25 ? 33.511 35.551 6.981 1.00 33.42 126 ILE C C 1
ATOM 2221 O O . ILE C 1 25 ? 34.695 35.367 6.695 1.00 34.92 126 ILE C O 1
ATOM 2226 N N . TYR C 1 26 ? 32.802 36.585 6.536 1.00 31.64 127 TYR C N 1
ATOM 2227 C CA . TYR C 1 26 ? 33.406 37.661 5.764 1.00 32.03 127 TYR C CA 1
ATOM 2228 C C . TYR C 1 26 ? 33.532 38.922 6.604 1.00 33.23 127 TYR C C 1
ATOM 2229 O O . TYR C 1 26 ? 32.563 39.368 7.215 1.00 33.53 127 TYR C O 1
ATOM 2238 N N . PHE C 1 27 ? 34.730 39.496 6.628 1.00 39.87 128 PHE C N 1
ATOM 2239 C CA . PHE C 1 27 ? 34.955 40.756 7.323 1.00 34.30 128 PHE C CA 1
ATOM 2240 C C . PHE C 1 27 ? 34.818 41.926 6.361 1.00 33.67 128 PHE C C 1
ATOM 2241 O O . PHE C 1 27 ? 35.529 42.016 5.359 1.00 35.22 128 PHE C O 1
ATOM 2249 N N . ASP C 1 28 ? 33.880 42.811 6.673 1.00 36.53 129 ASP C N 1
ATOM 2250 C CA . ASP C 1 28 ? 33.663 44.017 5.889 1.00 35.04 129 ASP C CA 1
ATOM 2251 C C . ASP C 1 28 ? 34.924 44.873 5.904 1.00 30.96 129 ASP C C 1
ATOM 2252 O O . ASP C 1 28 ? 35.522 45.088 6.956 1.00 34.74 129 ASP C O 1
ATOM 2257 N N . ILE C 1 29 ? 35.333 45.345 4.730 1.00 44.84 130 ILE C N 1
ATOM 2258 C CA . ILE C 1 29 ? 36.544 46.152 4.606 1.00 40.12 130 ILE C CA 1
ATOM 2259 C C . ILE C 1 29 ? 36.212 47.638 4.519 1.00 35.98 130 ILE C C 1
ATOM 2260 O O . ILE C 1 29 ? 37.104 48.485 4.569 1.00 36.52 130 ILE C O 1
ATOM 2265 N N . THR C 1 30 ? 34.925 47.946 4.389 1.00 34.95 131 THR C N 1
ATOM 2266 C CA . THR C 1 30 ? 34.471 49.324 4.249 1.00 35.07 131 THR C CA 1
ATOM 2267 C C . THR C 1 30 ? 34.162 49.945 5.605 1.00 47.91 131 THR C C 1
ATOM 2268 O O . THR C 1 30 ? 33.590 49.297 6.483 1.00 43.12 131 THR C O 1
ATOM 2272 N N . ASP C 1 31 ? 34.554 51.207 5.760 1.00 47.98 132 ASP C N 1
ATOM 2273 C CA . ASP C 1 31 ? 34.235 51.989 6.946 1.00 43.25 132 ASP C CA 1
ATOM 2274 C C . ASP C 1 31 ? 33.248 53.095 6.598 1.00 42.54 132 ASP C C 1
ATOM 2275 O O . ASP C 1 31 ? 33.323 53.679 5.518 1.00 50.22 132 ASP C O 1
ATOM 2280 N N . ASP C 1 32 ? 32.328 53.378 7.515 1.00 45.69 133 ASP C N 1
ATOM 2281 C CA . ASP C 1 32 ? 31.312 54.402 7.293 1.00 49.57 133 ASP C CA 1
ATOM 2282 C C . ASP C 1 32 ? 31.628 55.680 8.068 1.00 52.70 133 ASP C C 1
ATOM 2283 O O . ASP C 1 32 ? 30.802 56.589 8.143 1.00 55.41 133 ASP C O 1
ATOM 2288 N N . VAL C 1 33 ? 32.826 55.734 8.644 1.00 59.63 134 VAL C N 1
ATOM 2289 C CA . VAL C 1 33 ? 33.326 56.940 9.296 1.00 59.15 134 VAL C CA 1
ATOM 2290 C C . VAL C 1 33 ? 34.759 57.190 8.850 1.00 59.88 134 VAL C C 1
ATOM 2291 O O . VAL C 1 33 ? 35.533 56.249 8.673 1.00 60.41 134 VAL C O 1
ATOM 2295 N N . GLU C 1 34 ? 35.107 58.456 8.649 1.00 56.65 135 GLU C N 1
ATOM 2296 C CA . GLU C 1 34 ? 36.486 58.815 8.360 1.00 69.31 135 GLU C CA 1
ATOM 2297 C C . GLU C 1 34 ? 37.225 58.923 9.684 1.00 68.27 135 GLU C C 1
ATOM 2298 O O . GLU C 1 34 ? 36.819 59.689 10.559 1.00 55.17 135 GLU C O 1
ATOM 2304 N N . MET C 1 35 ? 38.296 58.148 9.837 1.00 61.25 136 MET C N 1
ATOM 2305 C CA . MET C 1 35 ? 39.008 58.100 11.108 1.00 60.16 136 MET C CA 1
ATOM 2306 C C . MET C 1 35 ? 40.517 58.015 10.908 1.00 54.99 136 MET C C 1
ATOM 2307 O O . MET C 1 35 ? 41.004 57.302 10.031 1.00 47.18 136 MET C O 1
ATOM 2312 N N . ASN C 1 36 ? 41.245 58.753 11.741 1.00 49.55 137 ASN C N 1
ATOM 2313 C CA . ASN C 1 36 ? 42.683 58.912 11.585 1.00 40.37 137 ASN C CA 1
ATOM 2314 C C . ASN C 1 36 ? 43.466 57.613 11.756 1.00 40.61 137 ASN C C 1
ATOM 2315 O O . ASN C 1 36 ? 42.893 56.560 12.043 1.00 47.03 137 ASN C O 1
ATOM 2320 N N . THR C 1 37 ? 44.780 57.702 11.582 1.00 36.78 138 THR C N 1
ATOM 2321 C CA . THR C 1 37 ? 45.640 56.525 11.594 1.00 41.68 138 THR C CA 1
ATOM 2322 C C . THR C 1 37 ? 45.620 55.826 12.950 1.00 44.06 138 THR C C 1
ATOM 2323 O O . THR C 1 37 ? 45.747 54.605 13.028 1.00 49.26 138 THR C O 1
ATOM 2327 N N . TYR C 1 38 ? 45.459 56.604 14.014 1.00 48.81 139 TYR C N 1
ATOM 2328 C CA . TYR C 1 38 ? 45.441 56.058 15.365 1.00 43.78 139 TYR C CA 1
ATOM 2329 C C . TYR C 1 38 ? 44.249 55.129 15.567 1.00 47.99 139 TYR C C 1
ATOM 2330 O O . TYR C 1 38 ? 44.401 54.000 16.034 1.00 50.52 139 TYR C O 1
ATOM 2339 N N . ASN C 1 39 ? 43.064 55.609 15.207 1.00 45.45 140 ASN C N 1
ATOM 2340 C CA . ASN C 1 39 ? 41.849 54.815 15.329 1.00 42.20 140 ASN C CA 1
ATOM 2341 C C . ASN C 1 39 ? 41.776 53.700 14.288 1.00 50.07 140 ASN C C 1
ATOM 2342 O O . ASN C 1 39 ? 41.143 52.673 14.522 1.00 55.58 140 ASN C O 1
ATOM 2347 N N . LYS C 1 40 ? 42.423 53.896 13.142 1.00 49.67 141 LYS C N 1
ATOM 2348 C CA . LYS C 1 40 ? 42.431 52.876 12.098 1.00 48.65 141 LYS C CA 1
ATOM 2349 C C . LYS C 1 40 ? 43.248 51.668 12.538 1.00 49.02 141 LYS C C 1
ATOM 2350 O O . LYS C 1 40 ? 42.817 50.524 12.379 1.00 45.85 141 LYS C O 1
ATOM 2352 N N . SER C 1 41 ? 44.428 51.928 13.089 1.00 45.77 142 SER C N 1
ATOM 2353 C CA . SER C 1 41 ? 45.276 50.868 13.617 1.00 49.50 142 SER C CA 1
ATOM 2354 C C . SER C 1 41 ? 44.555 50.133 14.738 1.00 52.79 142 SER C C 1
ATOM 2355 O O . SER C 1 41 ? 44.696 48.922 14.898 1.00 53.68 142 SER C O 1
ATOM 2358 N N . LYS C 1 42 ? 43.773 50.884 15.504 1.00 50.66 143 LYS C N 1
ATOM 2359 C CA . LYS C 1 42 ? 43.049 50.341 16.644 1.00 54.31 143 LYS C CA 1
ATOM 2360 C C . LYS C 1 42 ? 42.021 49.297 16.211 1.00 51.58 143 LYS C C 1
ATOM 2361 O O . LYS C 1 42 ? 41.949 48.211 16.786 1.00 53.55 143 LYS C O 1
ATOM 2367 N N . MET C 1 43 ? 41.234 49.627 15.192 1.00 46.77 144 MET C N 1
ATOM 2368 C CA . MET C 1 43 ? 40.169 48.741 14.735 1.00 48.51 144 MET C CA 1
ATOM 2369 C C . MET C 1 43 ? 40.725 47.547 13.964 1.00 48.86 144 MET C C 1
ATOM 2370 O O . MET C 1 43 ? 40.162 46.455 14.018 1.00 50.59 144 MET C O 1
ATOM 2375 N N . ASP C 1 44 ? 41.826 47.756 13.247 1.00 50.36 145 ASP C N 1
ATOM 2376 C CA . ASP C 1 44 ? 42.453 46.677 12.490 1.00 48.75 145 ASP C CA 1
ATOM 2377 C C . ASP C 1 44 ? 43.007 45.612 13.429 1.00 48.27 145 ASP C C 1
ATOM 2378 O O . ASP C 1 44 ? 42.962 44.419 13.127 1.00 45.66 145 ASP C O 1
ATOM 2383 N N . LYS C 1 45 ? 43.536 46.047 14.567 1.00 51.58 146 LYS C N 1
ATOM 2384 C CA . LYS C 1 45 ? 44.056 45.117 15.559 1.00 51.11 146 LYS C CA 1
ATOM 2385 C C . LYS C 1 45 ? 42.911 44.366 16.220 1.00 46.83 146 LYS C C 1
ATOM 2386 O O . LYS C 1 45 ? 43.045 43.193 16.570 1.00 46.37 146 LYS C O 1
ATOM 2392 N N . ARG C 1 46 ? 41.782 45.044 16.383 1.00 41.54 147 ARG C N 1
ATOM 2393 C CA . ARG C 1 46 ? 40.599 44.406 16.941 1.00 48.52 147 ARG C CA 1
ATOM 2394 C C . ARG C 1 46 ? 40.015 43.435 15.925 1.00 49.25 147 ARG C C 1
ATOM 2395 O O . ARG C 1 46 ? 39.476 42.390 16.290 1.00 45.69 147 ARG C O 1
ATOM 2403 N N . ARG C 1 47 ? 40.130 43.789 14.648 1.00 48.46 148 ARG C N 1
ATOM 2404 C CA . ARG C 1 47 ? 39.673 42.930 13.564 1.00 38.33 148 ARG C CA 1
ATOM 2405 C C . ARG C 1 47 ? 40.444 41.616 13.550 1.00 41.34 148 ARG C C 1
ATOM 2406 O O . ARG C 1 47 ? 39.857 40.548 13.379 1.00 35.77 148 ARG C O 1
ATOM 2414 N N . ASP C 1 48 ? 41.760 41.700 13.726 1.00 47.39 149 ASP C N 1
ATOM 2415 C CA . ASP C 1 48 ? 42.612 40.514 13.701 1.00 45.81 149 ASP C CA 1
ATOM 2416 C C . ASP C 1 48 ? 42.362 39.624 14.902 1.00 40.81 149 ASP C C 1
ATOM 2417 O O . ASP C 1 48 ? 42.430 38.400 14.802 1.00 42.44 149 ASP C O 1
ATOM 2422 N N . LEU C 1 49 ? 42.091 40.245 16.044 1.00 37.79 150 LEU C N 1
ATOM 2423 C CA . LEU C 1 49 ? 41.760 39.498 17.247 1.00 45.32 150 LEU C CA 1
ATOM 2424 C C . LEU C 1 49 ? 40.493 38.690 17.014 1.00 40.58 150 LEU C C 1
ATOM 2425 O O . LEU C 1 49 ? 40.413 37.520 17.387 1.00 39.77 150 LEU C O 1
ATOM 2430 N N . LEU C 1 50 ? 39.507 39.322 16.386 1.00 36.78 151 LEU C N 1
ATOM 2431 C CA . LEU C 1 50 ? 38.256 38.653 16.062 1.00 38.34 151 LEU C CA 1
ATOM 2432 C C . LEU C 1 50 ? 38.496 37.531 15.062 1.00 35.56 151 LEU C C 1
ATOM 2433 O O . LEU C 1 50 ? 37.900 36.459 15.164 1.00 32.52 151 LEU C O 1
ATOM 2438 N N . LYS C 1 51 ? 39.377 37.786 14.100 1.00 39.32 152 LYS C N 1
ATOM 2439 C CA . LYS C 1 51 ? 39.706 36.801 13.077 1.00 42.20 152 LYS C CA 1
ATOM 2440 C C . LYS C 1 51 ? 40.352 35.575 13.689 1.00 39.33 152 LYS C C 1
ATOM 2441 O O . LYS C 1 51 ? 39.955 34.444 13.408 1.00 40.34 152 LYS C O 1
ATOM 2447 N N . ARG C 1 52 ? 41.362 35.803 14.519 1.00 43.11 153 ARG C N 1
ATOM 2448 C CA . ARG C 1 52 ? 42.030 34.705 15.190 1.00 43.28 153 ARG C CA 1
ATOM 2449 C C . ARG C 1 52 ? 41.021 33.971 16.067 1.00 37.27 153 ARG C C 1
ATOM 2450 O O . ARG C 1 52 ? 41.032 32.745 16.142 1.00 43.98 153 ARG C O 1
ATOM 2452 N N . GLY C 1 53 ? 40.120 34.725 16.689 1.00 38.19 154 GLY C N 1
ATOM 2453 C CA . GLY C 1 53 ? 39.144 34.149 17.597 1.00 39.30 154 GLY C CA 1
ATOM 2454 C C . GLY C 1 53 ? 38.223 33.153 16.919 1.00 35.22 154 GLY C C 1
ATOM 2455 O O . GLY C 1 53 ? 37.971 32.068 17.445 1.00 34.69 154 GLY C O 1
ATOM 2456 N N . PHE C 1 54 ? 37.723 33.517 15.744 1.00 34.01 155 PHE C N 1
ATOM 2457 C CA . PHE C 1 54 ? 36.810 32.653 15.008 1.00 33.61 155 PHE C CA 1
ATOM 2458 C C . PHE C 1 54 ? 37.536 31.457 14.394 1.00 40.73 155 PHE C C 1
ATOM 2459 O O . PHE C 1 54 ? 36.941 30.395 14.201 1.00 37.84 155 PHE C O 1
ATOM 2467 N N . LEU C 1 55 ? 38.821 31.625 14.099 1.00 34.19 156 LEU C N 1
ATOM 2468 C CA . LEU C 1 55 ? 39.615 30.530 13.555 1.00 36.78 156 LEU C CA 1
ATOM 2469 C C . LEU C 1 55 ? 39.876 29.455 14.611 1.00 34.89 156 LEU C C 1
ATOM 2470 O O . LEU C 1 55 ? 40.006 28.280 14.281 1.00 40.07 156 LEU C O 1
ATOM 2475 N N . THR C 1 56 ? 39.951 29.852 15.879 1.00 40.35 157 THR C N 1
ATOM 2476 C CA . THR C 1 56 ? 40.143 28.884 16.955 1.00 37.29 157 THR C CA 1
ATOM 2477 C C . THR C 1 56 ? 38.900 28.020 17.123 1.00 38.66 157 THR C C 1
ATOM 2478 O O . THR C 1 56 ? 38.967 26.927 17.682 1.00 50.02 157 THR C O 1
ATOM 2482 N N . LEU C 1 57 ? 37.768 28.517 16.636 1.00 42.15 158 LEU C N 1
ATOM 2483 C CA . LEU C 1 57 ? 36.520 27.767 16.683 1.00 37.85 158 LEU C CA 1
ATOM 2484 C C . LEU C 1 57 ? 36.365 26.883 15.452 1.00 37.58 158 LEU C C 1
ATOM 2485 O O . LEU C 1 57 ? 35.371 26.174 15.312 1.00 46.74 158 LEU C O 1
ATOM 2490 N N . GLY C 1 58 ? 37.345 26.938 14.556 1.00 37.53 159 GLY C N 1
ATOM 2491 C CA . GLY C 1 58 ? 37.328 26.121 13.357 1.00 39.15 159 GLY C CA 1
ATOM 2492 C C . GLY C 1 58 ? 36.470 26.697 12.245 1.00 31.63 159 GLY C C 1
ATOM 2493 O O . GLY C 1 58 ? 36.033 25.972 11.353 1.00 44.97 159 GLY C O 1
ATOM 2494 N N . ALA C 1 59 ? 36.230 28.004 12.295 1.00 39.05 160 ALA C N 1
ATOM 2495 C CA . ALA C 1 59 ? 35.441 28.678 11.268 1.00 36.86 160 ALA C CA 1
ATOM 2496 C C . ALA C 1 59 ? 36.288 29.001 10.047 1.00 36.26 160 ALA C C 1
ATOM 2497 O O . ALA C 1 59 ? 37.506 29.149 10.145 1.00 37.86 160 ALA C O 1
ATOM 2499 N N . GLN C 1 60 ? 35.634 29.098 8.894 1.00 34.70 161 GLN C N 1
ATOM 2500 C CA . GLN C 1 60 ? 36.295 29.525 7.670 1.00 45.56 161 GLN C CA 1
ATOM 2501 C C . GLN C 1 60 ? 36.204 31.040 7.546 1.00 41.63 161 GLN C C 1
ATOM 2502 O O . GLN C 1 60 ? 35.106 31.597 7.516 1.00 34.56 161 GLN C O 1
ATOM 2508 N N . ILE C 1 61 ? 37.352 31.707 7.491 1.00 36.84 162 ILE C N 1
ATOM 2509 C CA . ILE C 1 61 ? 37.377 33.127 7.176 1.00 39.58 162 ILE C CA 1
ATOM 2510 C C . ILE C 1 61 ? 37.587 33.266 5.674 1.00 43.45 162 ILE C C 1
ATOM 2511 O O . ILE C 1 61 ? 38.556 32.741 5.119 1.00 40.95 162 ILE C O 1
ATOM 2516 N N . THR C 1 62 ? 36.668 33.967 5.022 1.00 39.81 163 THR C N 1
ATOM 2517 C CA . THR C 1 62 ? 36.714 34.141 3.580 1.00 37.81 163 THR C CA 1
ATOM 2518 C C . THR C 1 62 ? 37.142 35.567 3.244 1.00 41.73 163 THR C C 1
ATOM 2519 O O . THR C 1 62 ? 36.803 36.509 3.959 1.00 42.36 163 THR C O 1
ATOM 2523 N N . GLN C 1 63 ? 37.900 35.717 2.161 1.00 51.59 164 GLN C N 1
ATOM 2524 C CA . GLN C 1 63 ? 38.447 37.017 1.789 1.00 47.00 164 GLN C CA 1
ATOM 2525 C C . GLN C 1 63 ? 37.482 37.803 0.908 1.00 36.72 164 GLN C C 1
ATOM 2526 O O . GLN C 1 63 ? 37.566 39.029 0.830 1.00 41.15 164 GLN C O 1
ATOM 2528 N N . PHE C 1 64 ? 36.563 37.096 0.257 1.00 36.01 165 PHE C N 1
ATOM 2529 C CA . PHE C 1 64 ? 35.626 37.718 -0.675 1.00 44.66 165 PHE C CA 1
ATOM 2530 C C . PHE C 1 64 ? 34.180 37.476 -0.255 1.00 44.45 165 PHE C C 1
ATOM 2531 O O . PHE C 1 64 ? 33.889 36.514 0.457 1.00 39.84 165 PHE C O 1
ATOM 2533 N N . PHE C 1 65 ? 33.283 38.351 -0.704 1.00 41.41 166 PHE C N 1
ATOM 2534 C CA . PHE C 1 65 ? 31.867 38.228 -0.384 1.00 37.19 166 PHE C CA 1
ATOM 2535 C C . PHE C 1 65 ? 31.042 37.597 -1.496 1.00 44.35 166 PHE C C 1
ATOM 2536 O O . PHE C 1 65 ? 31.291 37.809 -2.685 1.00 41.87 166 PHE C O 1
ATOM 2544 N N . ASP C 1 66 ? 30.057 36.809 -1.075 1.00 45.00 167 ASP C N 1
ATOM 2545 C CA . ASP C 1 66 ? 29.100 36.182 -1.971 1.00 53.84 167 ASP C CA 1
ATOM 2546 C C . ASP C 1 66 ? 28.057 35.460 -1.112 1.00 51.17 167 ASP C C 1
ATOM 2547 O O . ASP C 1 66 ? 28.086 35.587 0.111 1.00 54.16 167 ASP C O 1
ATOM 2552 N N . THR C 1 67 ? 27.132 34.725 -1.728 1.00 60.02 168 THR C N 1
ATOM 2553 C CA . THR C 1 67 ? 25.985 34.206 -0.979 1.00 63.56 168 THR C CA 1
ATOM 2554 C C . THR C 1 67 ? 26.254 32.879 -0.256 1.00 62.99 168 THR C C 1
ATOM 2555 O O . THR C 1 67 ? 25.320 32.257 0.255 1.00 64.28 168 THR C O 1
ATOM 2559 N N . THR C 1 68 ? 27.516 32.453 -0.195 1.00 60.45 169 THR C N 1
ATOM 2560 C CA . THR C 1 68 ? 27.887 31.305 0.632 1.00 61.91 169 THR C CA 1
ATOM 2561 C C . THR C 1 68 ? 28.323 31.800 2.003 1.00 57.17 169 THR C C 1
ATOM 2562 O O . THR C 1 68 ? 28.432 31.016 2.945 1.00 47.22 169 THR C O 1
ATOM 2566 N N . VAL C 1 69 ? 28.578 33.102 2.105 1.00 46.46 170 VAL C N 1
ATOM 2567 C CA . VAL C 1 69 ? 28.879 33.726 3.386 1.00 42.68 170 VAL C CA 1
ATOM 2568 C C . VAL C 1 69 ? 27.703 33.516 4.329 1.00 43.13 170 VAL C C 1
ATOM 2569 O O . VAL C 1 69 ? 26.546 33.695 3.943 1.00 40.55 170 VAL C O 1
ATOM 2573 N N . THR C 1 70 ? 28.009 33.130 5.563 1.00 35.61 171 THR C N 1
ATOM 2574 C CA . THR C 1 70 ? 26.983 32.842 6.555 1.00 37.47 171 THR C CA 1
ATOM 2575 C C . THR C 1 70 ? 26.900 33.964 7.586 1.00 38.64 171 THR C C 1
ATOM 2576 O O . THR C 1 70 ? 25.825 34.246 8.118 1.00 39.76 171 THR C O 1
ATOM 2580 N N . ILE C 1 71 ? 28.038 34.593 7.866 1.00 30.16 172 ILE C N 1
ATOM 2581 C CA . ILE C 1 71 ? 28.082 35.747 8.762 1.00 36.96 172 ILE C CA 1
ATOM 2582 C C . ILE C 1 71 ? 28.976 36.843 8.188 1.00 29.40 172 ILE C C 1
ATOM 2583 O O . ILE C 1 71 ? 30.056 36.565 7.669 1.00 35.14 172 ILE C O 1
ATOM 2588 N N . VAL C 1 72 ? 28.511 38.084 8.284 1.00 33.15 173 VAL C N 1
ATOM 2589 C CA . VAL C 1 72 ? 29.310 39.249 7.918 1.00 33.65 173 VAL C CA 1
ATOM 2590 C C . VAL C 1 72 ? 29.606 40.079 9.166 1.00 32.61 173 VAL C C 1
ATOM 2591 O O . VAL C 1 72 ? 28.687 40.484 9.879 1.00 27.13 173 VAL C O 1
ATOM 2595 N N . ILE C 1 73 ? 30.889 40.327 9.421 1.00 26.73 174 ILE C N 1
ATOM 2596 C CA . ILE C 1 73 ? 31.311 41.145 10.555 1.00 33.56 174 ILE C CA 1
ATOM 2597 C C . ILE C 1 73 ? 31.783 42.516 10.065 1.00 36.21 174 ILE C C 1
ATOM 2598 O O . ILE C 1 73 ? 32.733 42.618 9.287 1.00 38.81 174 ILE C O 1
ATOM 2603 N N . THR C 1 74 ? 31.111 43.564 10.535 1.00 36.89 175 THR C N 1
ATOM 2604 C CA . THR C 1 74 ? 31.347 44.922 10.056 1.00 40.35 175 THR C CA 1
ATOM 2605 C C . THR C 1 74 ? 31.556 45.916 11.199 1.00 40.95 175 THR C C 1
ATOM 2606 O O . THR C 1 74 ? 31.144 45.673 12.333 1.00 40.05 175 THR C O 1
ATOM 2610 N N . ARG C 1 75 ? 32.200 47.037 10.883 1.00 45.81 176 ARG C N 1
ATOM 2611 C CA . ARG C 1 75 ? 32.390 48.125 11.836 1.00 39.60 176 ARG C CA 1
ATOM 2612 C C . ARG C 1 75 ? 31.291 49.167 11.687 1.00 38.35 176 ARG C C 1
ATOM 2613 O O . ARG C 1 75 ? 31.042 49.962 12.592 1.00 49.53 176 ARG C O 1
ATOM 2621 N N . ARG C 1 76 ? 30.641 49.159 10.530 1.00 41.58 177 ARG C N 1
ATOM 2622 C CA . ARG C 1 76 ? 29.665 50.182 10.195 1.00 45.88 177 ARG C CA 1
ATOM 2623 C C . ARG C 1 76 ? 28.358 49.995 10.955 1.00 40.06 177 ARG C C 1
ATOM 2624 O O . ARG C 1 76 ? 28.134 48.960 11.580 1.00 35.69 177 ARG C O 1
ATOM 2632 N N . SER C 1 77 ? 27.503 51.010 10.904 1.00 38.13 178 SER C N 1
ATOM 2633 C CA . SER C 1 77 ? 26.210 50.956 11.570 1.00 41.66 178 SER C CA 1
ATOM 2634 C C . SER C 1 77 ? 25.347 49.851 10.975 1.00 41.81 178 SER C C 1
ATOM 2635 O O . SER C 1 77 ? 24.983 49.896 9.801 1.00 44.98 178 SER C O 1
ATOM 2638 N N . VAL C 1 78 ? 25.025 48.860 11.798 1.00 44.40 179 VAL C N 1
ATOM 2639 C CA . VAL C 1 78 ? 24.204 47.736 11.371 1.00 39.64 179 VAL C CA 1
ATOM 2640 C C . VAL C 1 78 ? 22.750 48.176 11.214 1.00 44.99 179 VAL C C 1
ATOM 2641 O O . VAL C 1 78 ? 22.002 47.602 10.424 1.00 47.44 179 VAL C O 1
ATOM 2645 N N . GLU C 1 79 ? 22.362 49.213 11.951 1.00 47.53 180 GLU C N 1
ATOM 2646 C CA . GLU C 1 79 ? 20.983 49.686 11.931 1.00 46.87 180 GLU C CA 1
ATOM 2647 C C . GLU C 1 79 ? 20.720 50.676 10.798 1.00 46.47 180 GLU C C 1
ATOM 2648 O O . GLU C 1 79 ? 19.566 50.946 10.467 1.00 49.29 180 GLU C O 1
ATOM 2654 N N . ASN C 1 80 ? 21.788 51.209 10.208 1.00 52.17 181 ASN C N 1
ATOM 2655 C CA . ASN C 1 80 ? 21.670 52.168 9.112 1.00 54.56 181 ASN C CA 1
ATOM 2656 C C . ASN C 1 80 ? 21.986 51.534 7.760 1.00 49.87 181 ASN C C 1
ATOM 2657 O O . ASN C 1 80 ? 22.400 52.216 6.824 1.00 56.56 181 ASN C O 1
ATOM 2662 N N . ILE C 1 81 ? 21.777 50.225 7.663 1.00 47.19 182 ILE C N 1
ATOM 2663 C CA . ILE C 1 81 ? 22.089 49.485 6.447 1.00 47.41 182 ILE C CA 1
ATOM 2664 C C . ILE C 1 81 ? 21.062 49.769 5.350 1.00 47.65 182 ILE C C 1
ATOM 2665 O O . ILE C 1 81 ? 21.370 49.656 4.164 1.00 47.09 182 ILE C O 1
ATOM 2670 N N . TYR C 1 82 ? 19.853 50.157 5.744 1.00 49.68 183 TYR C N 1
ATOM 2671 C CA . TYR C 1 82 ? 18.799 50.448 4.776 1.00 54.58 183 TYR C CA 1
ATOM 2672 C C . TYR C 1 82 ? 19.077 51.741 4.010 1.00 49.08 183 TYR C C 1
ATOM 2673 O O . TYR C 1 82 ? 18.478 51.990 2.964 1.00 49.03 183 TYR C O 1
ATOM 2682 N N . LEU C 1 83 ? 19.987 52.558 4.532 1.00 52.62 184 LEU C N 1
ATOM 2683 C CA . LEU C 1 83 ? 20.378 53.795 3.864 1.00 51.00 184 LEU C CA 1
ATOM 2684 C C . LEU C 1 83 ? 21.424 53.525 2.790 1.00 49.28 184 LEU C C 1
ATOM 2685 O O . LEU C 1 83 ? 21.583 54.308 1.853 1.00 49.80 184 LEU C O 1
ATOM 2690 N N . LEU C 1 84 ? 22.147 52.419 2.940 1.00 45.83 185 LEU C N 1
ATOM 2691 C CA . LEU C 1 84 ? 23.174 52.044 1.976 1.00 42.04 185 LEU C CA 1
ATOM 2692 C C . LEU C 1 84 ? 22.552 51.740 0.623 1.00 37.37 185 LEU C C 1
ATOM 2693 O O . LEU C 1 84 ? 21.364 51.435 0.530 1.00 41.64 185 LEU C O 1
ATOM 2698 N N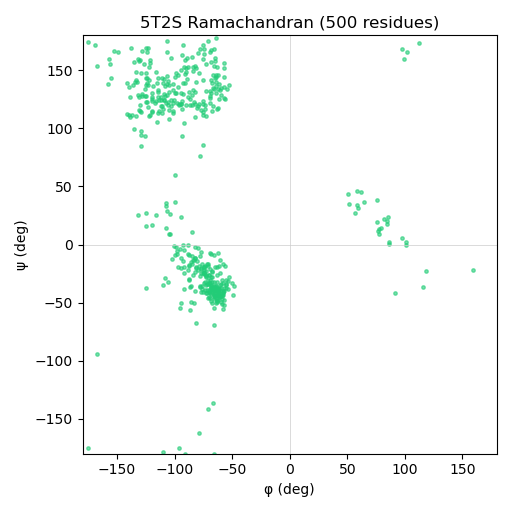 . LYS C 1 85 ? 23.365 51.826 -0.425 1.00 39.83 186 LYS C N 1
ATOM 2699 C CA . LYS C 1 85 ? 22.887 51.581 -1.780 1.00 34.24 186 LYS C CA 1
ATOM 2700 C C . LYS C 1 85 ? 22.910 50.087 -2.102 1.00 43.20 186 LYS C C 1
ATOM 2701 O O . LYS C 1 85 ? 23.582 49.303 -1.432 1.00 37.59 186 LYS C O 1
ATOM 2707 N N . ASP C 1 86 ? 22.161 49.713 -3.135 1.00 46.34 187 ASP C N 1
ATOM 2708 C CA . ASP C 1 86 ? 21.904 48.315 -3.468 1.00 39.26 187 ASP C CA 1
ATOM 2709 C C . ASP C 1 86 ? 23.164 47.486 -3.669 1.00 38.74 187 ASP C C 1
ATOM 2710 O O . ASP C 1 86 ? 23.169 46.280 -3.416 1.00 37.58 187 ASP C O 1
ATOM 2715 N N . THR C 1 87 ? 24.227 48.131 -4.133 1.00 37.83 188 THR C N 1
ATOM 2716 C CA . THR C 1 87 ? 25.447 47.420 -4.484 1.00 37.01 188 THR C CA 1
ATOM 2717 C C . THR C 1 87 ? 26.297 47.102 -3.261 1.00 33.36 188 THR C C 1
ATOM 2718 O O . THR C 1 87 ? 27.220 46.291 -3.334 1.00 35.94 188 THR C O 1
ATOM 2722 N N . ASP C 1 88 ? 25.986 47.744 -2.142 1.00 34.97 189 ASP C N 1
ATOM 2723 C CA . ASP C 1 88 ? 26.750 47.553 -0.918 1.00 34.56 189 ASP C CA 1
ATOM 2724 C C . ASP C 1 88 ? 26.629 46.123 -0.410 1.00 32.15 189 ASP C C 1
ATOM 2725 O O . ASP C 1 88 ? 25.557 45.519 -0.461 1.00 32.82 189 ASP C O 1
ATOM 2730 N N . ILE C 1 89 ? 27.744 45.592 0.078 1.00 32.17 190 ILE C N 1
ATOM 2731 C CA . ILE C 1 89 ? 27.796 44.238 0.612 1.00 35.10 190 ILE C CA 1
ATOM 2732 C C . ILE C 1 89 ? 26.785 44.040 1.738 1.00 35.20 190 ILE C C 1
ATOM 2733 O O . ILE C 1 89 ? 26.047 43.055 1.751 1.00 33.11 190 ILE C O 1
ATOM 2738 N N . LEU C 1 90 ? 26.760 44.975 2.682 1.00 35.55 191 LEU C N 1
ATOM 2739 C CA . LEU C 1 90 ? 25.860 44.883 3.825 1.00 33.16 191 LEU C CA 1
ATOM 2740 C C . LEU C 1 90 ? 24.403 44.882 3.380 1.00 31.67 191 LEU C C 1
ATOM 2741 O O . LEU C 1 90 ? 23.573 44.174 3.948 1.00 36.87 191 LEU C O 1
ATOM 2746 N N . SER C 1 91 ? 24.098 45.677 2.360 1.00 37.15 192 SER C N 1
ATOM 2747 C CA . SER C 1 91 ? 22.742 45.754 1.831 1.00 36.45 192 SER C CA 1
ATOM 2748 C C . SER C 1 91 ? 22.336 44.428 1.196 1.00 38.94 192 SER C C 1
ATOM 2749 O O . SER C 1 91 ? 21.179 44.016 1.280 1.00 36.42 192 SER C O 1
ATOM 2752 N N . ARG C 1 92 ? 23.298 43.765 0.564 1.00 41.64 193 ARG C N 1
ATOM 2753 C CA . ARG C 1 92 ? 23.053 42.480 -0.080 1.00 39.23 193 ARG C CA 1
ATOM 2754 C C . ARG C 1 92 ? 22.995 41.348 0.941 1.00 38.82 193 ARG C C 1
ATOM 2755 O O . ARG C 1 92 ? 22.221 40.403 0.788 1.00 36.87 193 ARG C O 1
ATOM 2763 N N . ALA C 1 93 ? 23.826 41.444 1.973 1.00 33.05 194 ALA C N 1
ATOM 2764 C CA . ALA C 1 93 ? 23.812 40.467 3.054 1.00 40.04 194 ALA C CA 1
ATOM 2765 C C . ALA C 1 93 ? 22.436 40.419 3.704 1.00 38.18 194 ALA C C 1
ATOM 2766 O O . ALA C 1 93 ? 21.868 39.352 3.922 1.00 34.67 194 ALA C O 1
ATOM 2768 N N . LYS C 1 94 ? 21.904 41.597 3.996 1.00 40.99 195 LYS C N 1
ATOM 2769 C CA . LYS C 1 94 ? 20.645 41.718 4.715 1.00 37.98 195 LYS C CA 1
ATOM 2770 C C . LYS C 1 94 ? 19.438 41.200 3.952 1.00 39.92 195 LYS C C 1
ATOM 2771 O O . LYS C 1 94 ? 18.689 40.368 4.457 1.00 36.03 195 LYS C O 1
ATOM 2777 N N . LYS C 1 95 ? 19.242 41.708 2.741 1.00 39.00 196 LYS C N 1
ATOM 2778 C CA . LYS C 1 95 ? 18.060 41.370 1.966 1.00 34.90 196 LYS C CA 1
ATOM 2779 C C . LYS C 1 95 ? 18.056 39.895 1.572 1.00 30.99 196 LYS C C 1
ATOM 2780 O O . LYS C 1 95 ? 17.053 39.381 1.079 1.00 33.55 196 LYS C O 1
ATOM 2786 N N . ASN C 1 96 ? 19.177 39.219 1.817 1.00 33.40 197 ASN C N 1
ATOM 2787 C CA . ASN C 1 96 ? 19.270 37.770 1.651 1.00 40.07 197 ASN C CA 1
ATOM 2788 C C . ASN C 1 96 ? 19.260 37.040 2.993 1.00 38.14 197 ASN C C 1
ATOM 2789 O O . ASN C 1 96 ? 19.485 35.830 3.058 1.00 36.34 197 ASN C O 1
ATOM 2794 N N . TYR C 1 97 ? 18.992 37.786 4.060 1.00 32.04 198 TYR C N 1
ATOM 2795 C CA . TYR C 1 97 ? 18.851 37.217 5.398 1.00 43.14 198 TYR C CA 1
ATOM 2796 C C . TYR C 1 97 ? 20.140 36.549 5.852 1.00 39.61 198 TYR C C 1
ATOM 2797 O O . TYR C 1 97 ? 20.139 35.442 6.389 1.00 36.98 198 TYR C O 1
ATOM 2806 N N . MET C 1 98 ? 21.237 37.259 5.618 1.00 42.15 199 MET C N 1
ATOM 2807 C CA . MET C 1 98 ? 22.558 36.876 6.087 1.00 35.81 199 MET C CA 1
ATOM 2808 C C . MET C 1 98 ? 22.799 37.550 7.429 1.00 44.55 199 MET C C 1
ATOM 2809 O O . MET C 1 98 ? 22.429 38.709 7.617 1.00 36.63 199 MET C O 1
ATOM 2814 N N . LYS C 1 99 ? 23.402 36.830 8.365 1.00 40.96 200 LYS C N 1
ATOM 2815 C CA . LYS C 1 99 ? 23.680 37.398 9.674 1.00 36.75 200 LYS C CA 1
ATOM 2816 C C . LYS C 1 99 ? 24.761 38.467 9.558 1.00 36.01 200 LYS C C 1
ATOM 2817 O O . LYS C 1 99 ? 25.866 38.194 9.090 1.00 38.71 200 LYS C O 1
ATOM 2823 N N . VAL C 1 100 ? 24.426 39.686 9.973 1.00 37.63 201 VAL C N 1
ATOM 2824 C CA . VAL C 1 100 ? 25.378 40.791 9.985 1.00 33.74 201 VAL C CA 1
ATOM 2825 C C . VAL C 1 100 ? 25.650 41.200 11.428 1.00 34.85 201 VAL C C 1
ATOM 2826 O O . VAL C 1 100 ? 24.758 41.682 12.129 1.00 31.33 201 VAL C O 1
ATOM 2830 N N . TRP C 1 101 ? 26.890 41.000 11.861 1.00 30.64 202 TRP C N 1
ATOM 2831 C CA . TRP C 1 101 ? 27.286 41.264 13.238 1.00 33.33 202 TRP C CA 1
ATOM 2832 C C . TRP C 1 101 ? 28.187 42.485 13.345 1.00 29.63 202 TRP C C 1
ATOM 2833 O O . TRP C 1 101 ? 29.038 42.717 12.489 1.00 36.39 202 TRP C O 1
ATOM 2844 N N . SER C 1 102 ? 28.000 43.259 14.408 1.00 34.43 203 SER C N 1
ATOM 2845 C CA . SER C 1 102 ? 28.924 44.333 14.736 1.00 35.90 203 SER C CA 1
ATOM 2846 C C . SER C 1 102 ? 30.184 43.711 15.333 1.00 33.50 203 SER C C 1
ATOM 2847 O O . SER C 1 102 ? 30.213 42.509 15.598 1.00 37.75 203 SER C O 1
ATOM 2850 N N . TYR C 1 103 ? 31.222 44.517 15.536 1.00 36.21 204 TYR C N 1
ATOM 2851 C CA . TYR C 1 103 ? 32.439 44.028 16.178 1.00 39.81 204 TYR C CA 1
ATOM 2852 C C . TYR C 1 103 ? 32.161 43.649 17.628 1.00 35.84 204 TYR C C 1
ATOM 2853 O O . TYR C 1 103 ? 32.706 42.674 18.140 1.00 36.63 204 TYR C O 1
ATOM 2862 N N . GLU C 1 104 ? 31.306 44.429 18.280 1.00 37.51 205 GLU C N 1
ATOM 2863 C CA . GLU C 1 104 ? 30.979 44.210 19.683 1.00 39.48 205 GLU C CA 1
ATOM 2864 C C . GLU C 1 104 ? 30.235 42.895 19.864 1.00 33.40 205 GLU C C 1
ATOM 2865 O O . GLU C 1 104 ? 30.521 42.124 20.780 1.00 35.67 205 GLU C O 1
ATOM 2871 N N . LYS C 1 105 ? 29.281 42.650 18.974 1.00 35.48 206 LYS C N 1
ATOM 2872 C CA . LYS C 1 105 ? 28.463 41.448 19.021 1.00 33.72 206 LYS C CA 1
ATOM 2873 C C . LYS C 1 105 ? 29.289 40.205 18.732 1.00 34.52 206 LYS C C 1
ATOM 2874 O O . LYS C 1 105 ? 29.076 39.156 19.339 1.00 37.44 206 LYS C O 1
ATOM 2880 N N . ALA C 1 106 ? 30.229 40.329 17.803 1.00 33.91 207 ALA C N 1
ATOM 2881 C CA . ALA C 1 106 ? 31.113 39.224 17.463 1.00 35.64 207 ALA C CA 1
ATOM 2882 C C . ALA C 1 106 ? 32.013 38.885 18.644 1.00 35.43 207 ALA C C 1
ATOM 2883 O O . ALA C 1 106 ? 32.223 37.716 18.960 1.00 35.66 207 ALA C O 1
ATOM 2885 N N . ALA C 1 107 ? 32.542 39.916 19.294 1.00 35.52 208 ALA C N 1
ATOM 2886 C CA . ALA C 1 107 ? 33.384 39.724 20.465 1.00 36.87 208 ALA C CA 1
ATOM 2887 C C . ALA C 1 107 ? 32.581 39.087 21.585 1.00 35.98 208 ALA C C 1
ATOM 2888 O O . ALA C 1 107 ? 33.077 38.214 22.295 1.00 32.66 208 ALA C O 1
ATOM 2890 N N . ARG C 1 108 ? 31.337 39.530 21.735 1.00 34.47 209 ARG C N 1
ATOM 2891 C CA . ARG C 1 108 ? 30.442 38.961 22.732 1.00 36.22 209 ARG C CA 1
ATOM 2892 C C . ARG C 1 108 ? 30.163 37.497 22.421 1.00 39.06 209 ARG C C 1
ATOM 2893 O O . ARG C 1 108 ? 30.091 36.667 23.325 1.00 39.48 209 ARG C O 1
ATOM 2901 N N . PHE C 1 109 ? 30.005 37.188 21.137 1.00 35.14 210 PHE C N 1
ATOM 2902 C CA . PHE C 1 109 ? 29.753 35.819 20.712 1.00 32.86 210 PHE C CA 1
ATOM 2903 C C . PHE C 1 109 ? 30.956 34.931 20.996 1.00 29.72 210 PHE C C 1
ATOM 2904 O O . PHE C 1 109 ? 30.810 33.820 21.502 1.00 32.83 210 PHE C O 1
ATOM 2912 N N . LEU C 1 110 ? 32.142 35.426 20.656 1.00 35.37 211 LEU C N 1
ATOM 2913 C CA . LEU C 1 110 ? 33.377 34.696 20.906 1.00 35.72 211 LEU C CA 1
ATOM 2914 C C . LEU C 1 110 ? 33.548 34.420 22.391 1.00 37.50 211 LEU C C 1
ATOM 2915 O O . LEU C 1 110 ? 34.019 33.355 22.782 1.00 36.78 211 LEU C O 1
ATOM 2920 N N . LYS C 1 111 ? 33.157 35.388 23.213 1.00 44.53 212 LYS C N 1
ATOM 2921 C CA . LYS C 1 111 ? 33.286 35.264 24.657 1.00 46.58 212 LYS C CA 1
ATOM 2922 C C . LYS C 1 111 ? 32.376 34.165 25.196 1.00 39.64 212 LYS C C 1
ATOM 2923 O O . LYS C 1 111 ? 32.750 33.436 26.112 1.00 41.13 212 LYS C O 1
ATOM 2929 N N . ASN C 1 112 ? 31.183 34.050 24.620 1.00 36.54 213 ASN C N 1
ATOM 2930 C CA . ASN C 1 112 ? 30.228 33.032 25.040 1.00 39.92 213 ASN C CA 1
ATOM 2931 C C . ASN C 1 112 ? 30.655 31.627 24.611 1.00 41.77 213 ASN C C 1
ATOM 2932 O O . ASN C 1 112 ? 30.144 30.634 25.132 1.00 39.50 213 ASN C O 1
ATOM 2937 N N . LEU C 1 113 ? 31.585 31.549 23.661 1.00 32.74 214 LEU C N 1
ATOM 2938 C CA . LEU C 1 113 ? 32.131 30.266 23.221 1.00 34.00 214 LEU C CA 1
ATOM 2939 C C . LEU C 1 113 ? 33.556 30.076 23.756 1.00 34.69 214 LEU C C 1
ATOM 2940 O O . LEU C 1 113 ? 34.383 29.400 23.144 1.00 38.61 214 LEU C O 1
ATOM 2945 N N . ASP C 1 114 ? 33.825 30.681 24.911 1.00 39.45 215 ASP C N 1
ATOM 2946 C CA . ASP C 1 114 ? 35.074 30.474 25.649 1.00 36.98 215 ASP C CA 1
ATOM 2947 C C . ASP C 1 114 ? 36.308 30.965 24.889 1.00 34.70 215 ASP C C 1
ATOM 2948 O O . ASP C 1 114 ? 37.376 30.358 24.964 1.00 40.78 215 ASP C O 1
ATOM 2953 N N . VAL C 1 115 ? 36.149 32.071 24.168 1.00 40.45 216 VAL C N 1
ATOM 2954 C CA . VAL C 1 115 ? 37.260 32.761 23.516 1.00 39.92 216 VAL C CA 1
ATOM 2955 C C . VAL C 1 115 ? 37.177 34.230 23.905 1.00 49.18 216 VAL C C 1
ATOM 2956 O O . VAL C 1 115 ? 36.588 35.033 23.182 1.00 64.15 216 VAL C O 1
ATOM 2960 N N . ASP C 1 116 ? 37.740 34.577 25.061 1.00 57.67 217 ASP C N 1
ATOM 2961 C CA . ASP C 1 116 ? 37.674 35.951 25.548 1.00 69.10 217 ASP C CA 1
ATOM 2962 C C . ASP C 1 116 ? 38.913 36.734 25.135 1.00 72.43 217 ASP C C 1
ATOM 2963 O O . ASP C 1 116 ? 40.036 36.370 25.486 1.00 77.89 217 ASP C O 1
ATOM 2968 N N . LEU C 1 117 ? 38.692 37.811 24.388 1.00 73.91 218 LEU C N 1
ATOM 2969 C CA . LEU C 1 117 ? 39.776 38.658 23.908 1.00 76.49 218 LEU C CA 1
ATOM 2970 C C . LEU C 1 117 ? 40.003 39.862 24.826 1.00 79.75 218 LEU C C 1
ATOM 2971 O O . LEU C 1 117 ? 41.116 40.084 25.305 1.00 78.01 218 LEU C O 1
ATOM 2973 N N . ASP C 1 118 ? 38.947 40.633 25.073 1.00 81.11 219 ASP C N 1
ATOM 2974 C CA . ASP C 1 118 ? 39.062 41.856 25.862 1.00 76.11 219 ASP C CA 1
ATOM 2975 C C . ASP C 1 118 ? 39.128 41.522 27.354 1.00 76.89 219 ASP C C 1
ATOM 2976 O O . ASP C 1 118 ? 38.157 41.684 28.096 1.00 73.42 219 ASP C O 1
ATOM 2979 N N . HIS C 1 119 ? 40.302 41.057 27.769 1.00 78.12 220 HIS C N 1
ATOM 2980 C CA . HIS C 1 119 ? 40.535 40.567 29.121 1.00 70.77 220 HIS C CA 1
ATOM 2981 C C . HIS C 1 119 ? 40.736 41.665 30.152 1.00 75.00 220 HIS C C 1
ATOM 2982 O O . HIS C 1 119 ? 40.704 42.857 29.836 1.00 71.20 220 HIS C O 1
ATOM 2989 N N . GLY C 1 131 ? 49.620 28.584 44.433 1.00 72.87 232 GLY C N 1
ATOM 2990 C CA . GLY C 1 131 ? 50.523 28.604 45.568 1.00 77.64 232 GLY C CA 1
ATOM 2991 C C . GLY C 1 131 ? 49.782 28.771 46.881 1.00 81.53 232 GLY C C 1
ATOM 2992 O O . GLY C 1 131 ? 50.106 28.118 47.875 1.00 78.06 232 GLY C O 1
ATOM 2993 N N . GLU C 1 132 ? 48.789 29.657 46.885 1.00 77.97 233 GLU C N 1
ATOM 2994 C CA . GLU C 1 132 ? 47.924 29.835 48.045 1.00 74.77 233 GLU C CA 1
ATOM 2995 C C . GLU C 1 132 ? 46.557 29.223 47.761 1.00 69.91 233 GLU C C 1
ATOM 2996 O O . GLU C 1 132 ? 46.233 28.908 46.615 1.00 67.01 233 GLU C O 1
ATOM 3002 N N . ASN C 1 133 ? 45.765 29.050 48.814 1.00 62.80 234 ASN C N 1
ATOM 3003 C CA . ASN C 1 133 ? 44.484 28.369 48.702 1.00 63.64 234 ASN C CA 1
ATOM 3004 C C . ASN C 1 133 ? 43.333 29.321 48.418 1.00 55.70 234 ASN C C 1
ATOM 3005 O O . ASN C 1 133 ? 43.419 30.520 48.671 1.00 47.87 234 ASN C O 1
ATOM 3010 N N . ILE C 1 134 ? 42.254 28.764 47.881 1.00 58.05 235 ILE C N 1
ATOM 3011 C CA . ILE C 1 134 ? 41.053 29.527 47.584 1.00 46.31 235 ILE C CA 1
ATOM 3012 C C . ILE C 1 134 ? 40.222 29.675 48.852 1.00 43.68 235 ILE C C 1
ATOM 3013 O O . ILE C 1 134 ? 39.825 28.682 49.463 1.00 39.40 235 ILE C O 1
ATOM 3018 N N . VAL C 1 135 ? 39.982 30.918 49.254 1.00 34.30 236 VAL C N 1
ATOM 3019 C CA . VAL C 1 135 ? 39.133 31.199 50.403 1.00 35.24 236 VAL C CA 1
ATOM 3020 C C . VAL C 1 135 ? 37.679 31.183 49.951 1.00 30.71 236 VAL C C 1
ATOM 3021 O O . VAL C 1 135 ? 36.841 30.510 50.551 1.00 30.18 236 VAL C O 1
ATOM 3025 N N . CYS C 1 136 ? 37.389 31.916 48.880 1.00 29.89 237 CYS C N 1
ATOM 3026 C CA . CYS C 1 136 ? 36.052 31.928 48.304 1.00 31.78 237 CYS C CA 1
ATOM 3027 C C . CYS C 1 136 ? 36.104 32.234 46.812 1.00 37.74 237 CYS C C 1
ATOM 3028 O O . CYS C 1 136 ? 37.132 32.668 46.289 1.00 36.38 237 CYS C O 1
ATOM 3031 N N . ARG C 1 137 ? 34.981 32.002 46.139 1.00 35.77 238 ARG C N 1
ATOM 3032 C CA . ARG C 1 137 ? 34.857 32.249 44.710 1.00 35.29 238 ARG C CA 1
ATOM 3033 C C . ARG C 1 137 ? 33.771 33.279 44.444 1.00 38.44 238 ARG C C 1
ATOM 3034 O O . ARG C 1 137 ? 32.629 33.107 44.870 1.00 39.14 238 ARG C O 1
ATOM 3042 N N . VAL C 1 138 ? 34.136 34.345 43.736 1.00 39.26 239 VAL C N 1
ATOM 3043 C CA . VAL C 1 138 ? 33.218 35.443 43.454 1.00 34.04 239 VAL C CA 1
ATOM 3044 C C . VAL C 1 138 ? 32.681 35.346 42.030 1.00 36.21 239 VAL C C 1
ATOM 3045 O O . VAL C 1 138 ? 33.432 35.496 41.067 1.00 38.95 239 VAL C O 1
ATOM 3049 N N . ILE C 1 139 ? 31.380 35.096 41.909 1.00 34.90 240 ILE C N 1
ATOM 3050 C CA . ILE C 1 139 ? 30.723 35.019 40.610 1.00 30.80 240 ILE C CA 1
ATOM 3051 C C . ILE C 1 139 ? 29.797 36.213 40.417 1.00 31.57 240 ILE C C 1
ATOM 3052 O O . ILE C 1 139 ? 28.823 36.377 41.150 1.00 29.29 240 ILE C O 1
ATOM 3057 N N . CYS C 1 140 ? 30.113 37.042 39.425 1.00 39.69 241 CYS C N 1
ATOM 3058 C CA . CYS C 1 140 ? 29.287 38.195 39.089 1.00 25.80 241 CYS C CA 1
ATOM 3059 C C . CYS C 1 140 ? 28.117 37.778 38.208 1.00 31.43 241 CYS C C 1
ATOM 3060 O O . CYS C 1 140 ? 28.298 37.426 37.044 1.00 40.42 241 CYS C O 1
ATOM 3063 N N . THR C 1 141 ? 26.915 37.827 38.771 1.00 34.96 242 THR C N 1
ATOM 3064 C CA . THR C 1 141 ? 25.727 37.345 38.076 1.00 35.84 242 THR C CA 1
ATOM 3065 C C . THR C 1 141 ? 25.126 38.398 37.148 1.00 35.82 242 THR C C 1
ATOM 3066 O O . THR C 1 141 ? 24.275 38.085 36.315 1.00 41.73 242 THR C O 1
ATOM 3070 N N . THR C 1 142 ? 25.571 39.642 37.291 1.00 33.19 243 THR C N 1
ATOM 3071 C CA . THR C 1 142 ? 25.071 40.726 36.455 1.00 39.28 243 THR C CA 1
ATOM 3072 C C . THR C 1 142 ? 25.837 40.803 35.135 1.00 36.81 243 THR C C 1
ATOM 3073 O O . THR C 1 142 ? 25.385 41.451 34.192 1.00 42.00 243 THR C O 1
ATOM 3077 N N . GLY C 1 143 ? 26.999 40.154 35.082 1.00 35.99 244 GLY C N 1
ATOM 3078 C CA . GLY C 1 143 ? 27.686 39.908 33.824 1.00 45.08 244 GLY C CA 1
ATOM 3079 C C . GLY C 1 143 ? 28.854 40.809 33.455 1.00 47.43 244 GLY C C 1
ATOM 3080 O O . GLY C 1 143 ? 29.464 40.616 32.402 1.00 52.02 244 GLY C O 1
ATOM 3081 N N . GLN C 1 144 ? 29.181 41.781 34.301 1.00 37.79 245 GLN C N 1
ATOM 3082 C CA . GLN C 1 144 ? 30.230 42.747 33.972 1.00 38.67 245 GLN C CA 1
ATOM 3083 C C . GLN C 1 144 ? 31.642 42.232 34.231 1.00 40.81 245 GLN C C 1
ATOM 3084 O O . GLN C 1 144 ? 32.610 42.776 33.697 1.00 36.05 245 GLN C O 1
ATOM 3090 N N . ILE C 1 145 ? 31.755 41.197 35.056 1.00 37.54 246 ILE C N 1
ATOM 3091 C CA . ILE C 1 145 ? 33.054 40.729 35.529 1.00 33.26 246 ILE C CA 1
ATOM 3092 C C . ILE C 1 145 ? 33.148 39.204 35.437 1.00 37.13 246 ILE C C 1
ATOM 3093 O O . ILE C 1 145 ? 32.175 38.503 35.718 1.00 35.30 246 ILE C O 1
ATOM 3098 N N . PRO C 1 146 ? 34.317 38.680 35.030 1.00 38.81 247 PRO C N 1
ATOM 3099 C CA . PRO C 1 146 ? 34.459 37.221 35.005 1.00 42.49 247 PRO C CA 1
ATOM 3100 C C . PRO C 1 146 ? 34.692 36.655 36.404 1.00 38.36 247 PRO C C 1
ATOM 3101 O O . PRO C 1 146 ? 34.946 37.419 37.333 1.00 38.03 247 PRO C O 1
ATOM 3105 N N . ILE C 1 147 ? 34.604 35.338 36.550 1.00 34.96 248 ILE C N 1
ATOM 3106 C CA . ILE C 1 147 ? 34.754 34.707 37.856 1.00 38.89 248 ILE C CA 1
ATOM 3107 C C . ILE C 1 147 ? 36.156 34.926 38.403 1.00 42.01 248 ILE C C 1
ATOM 3108 O O . ILE 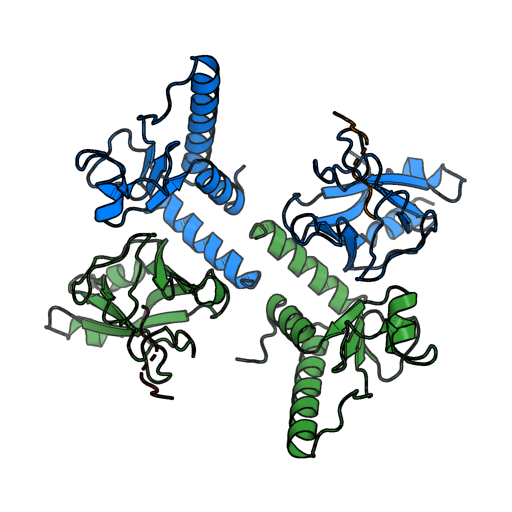C 1 147 ? 37.147 34.805 37.679 1.00 35.23 248 ILE C O 1
ATOM 3113 N N . ARG C 1 148 ? 36.223 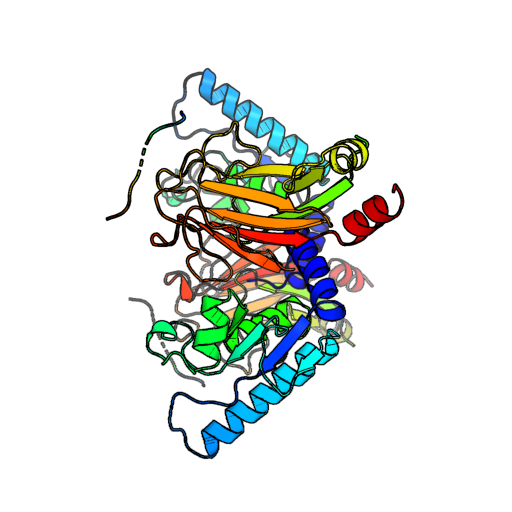35.253 39.689 1.00 40.35 249 ARG C N 1
ATOM 3114 C CA . ARG C 1 148 ? 37.492 35.457 40.373 1.00 37.28 249 ARG C CA 1
ATOM 3115 C C . ARG C 1 148 ? 37.477 34.771 41.734 1.00 39.85 249 ARG C C 1
ATOM 3116 O O . ARG C 1 148 ? 36.416 34.530 42.312 1.00 44.23 249 ARG C O 1
ATOM 3124 N N . ASP C 1 149 ? 38.669 34.469 42.238 1.00 38.09 250 ASP C N 1
ATOM 3125 C CA . ASP C 1 149 ? 38.839 33.735 43.483 1.00 38.59 250 ASP C CA 1
ATOM 3126 C C . ASP C 1 149 ? 39.722 34.522 44.435 1.00 42.34 250 ASP C C 1
ATOM 3127 O O . ASP C 1 149 ? 40.820 34.943 44.067 1.00 37.19 250 ASP C O 1
ATOM 3132 N N . LEU C 1 150 ? 39.235 34.723 45.654 1.00 36.79 251 LEU C N 1
ATOM 3133 C CA . LEU C 1 150 ? 40.039 35.341 46.695 1.00 37.08 251 LEU C CA 1
ATOM 3134 C C . LEU C 1 150 ? 40.924 34.273 47.322 1.00 38.87 251 LEU C C 1
ATOM 3135 O O . LEU C 1 150 ? 40.446 33.194 47.680 1.00 34.94 251 LEU C O 1
ATOM 3140 N N . SER C 1 151 ? 42.213 34.578 47.444 1.00 44.58 252 SER C N 1
ATOM 3141 C CA . SER C 1 151 ? 43.196 33.605 47.908 1.00 47.45 252 SER C CA 1
ATOM 3142 C C . SER C 1 151 ? 43.922 34.068 49.164 1.00 44.10 252 SER C C 1
ATOM 3143 O O . SER C 1 151 ? 43.974 35.259 49.465 1.00 36.79 252 SER C O 1
ATOM 3146 N N . ALA C 1 152 ? 44.487 33.109 49.889 1.00 48.31 253 ALA C N 1
ATOM 3147 C CA . ALA C 1 152 ? 45.282 33.405 51.071 1.00 58.49 253 ALA C CA 1
ATOM 3148 C C . ALA C 1 152 ? 46.221 32.246 51.380 1.00 63.13 253 ALA C C 1
ATOM 3149 O O . ALA C 1 152 ? 45.836 31.081 51.283 1.00 63.73 253 ALA C O 1
ATOM 3151 N N . ASP C 1 153 ? 47.456 32.574 51.741 1.00 66.20 254 ASP C N 1
ATOM 3152 C CA . ASP C 1 153 ? 48.434 31.566 52.130 1.00 69.01 254 ASP C CA 1
ATOM 3153 C C . ASP C 1 153 ? 48.149 31.090 53.549 1.00 66.44 254 ASP C C 1
ATOM 3154 O O . ASP C 1 153 ? 48.239 31.864 54.500 1.00 69.99 254 ASP C O 1
ATOM 3159 N N . ILE C 1 154 ? 47.807 29.813 53.682 1.00 66.22 255 ILE C N 1
ATOM 3160 C CA . ILE C 1 154 ? 47.423 29.244 54.970 1.00 64.84 255 ILE C CA 1
ATOM 3161 C C . ILE C 1 154 ? 48.557 29.350 55.990 1.00 68.04 255 ILE C C 1
ATOM 3162 O O . ILE C 1 154 ? 48.314 29.375 57.196 1.00 62.84 255 ILE C O 1
ATOM 3167 N N . SER C 1 155 ? 49.791 29.431 55.504 1.00 77.40 256 SER C N 1
ATOM 3168 C CA . SER C 1 155 ? 50.942 29.585 56.383 1.00 70.98 256 SER C CA 1
ATOM 3169 C C . SER C 1 155 ? 50.936 30.955 57.052 1.00 66.76 256 SER C C 1
ATOM 3170 O O . SER C 1 155 ? 51.096 31.059 58.267 1.00 70.16 256 SER C O 1
ATOM 3173 N N . GLN C 1 156 ? 50.749 32.003 56.256 1.00 68.67 257 GLN C N 1
ATOM 3174 C CA . GLN C 1 156 ? 50.748 33.364 56.779 1.00 75.61 257 GLN C CA 1
ATOM 3175 C C . GLN C 1 156 ? 49.534 33.623 57.670 1.00 64.28 257 GLN C C 1
ATOM 3176 O O . GLN C 1 156 ? 49.630 34.340 58.666 1.00 61.82 257 GLN C O 1
ATOM 3182 N N . VAL C 1 157 ? 48.397 33.041 57.303 1.00 56.36 258 VAL C N 1
ATOM 3183 C CA . VAL C 1 157 ? 47.162 33.209 58.065 1.00 61.40 258 VAL C CA 1
ATOM 3184 C C . VAL C 1 157 ? 47.302 32.598 59.452 1.00 63.34 258 VAL C C 1
ATOM 3185 O O . VAL C 1 157 ? 46.868 33.184 60.443 1.00 67.47 258 VAL C O 1
ATOM 3189 N N . LEU C 1 158 ? 47.919 31.424 59.518 1.00 66.57 259 LEU C N 1
ATOM 3190 C CA . LEU C 1 158 ? 48.037 30.696 60.775 1.00 60.65 259 LEU C CA 1
ATOM 3191 C C . LEU C 1 158 ? 49.049 31.350 61.708 1.00 65.22 259 LEU C C 1
ATOM 3192 O O . LEU C 1 158 ? 48.988 31.169 62.923 1.00 65.70 259 LEU C O 1
ATOM 3197 N N . LYS C 1 159 ? 49.975 32.114 61.139 1.00 69.48 260 LYS C N 1
ATOM 3198 C CA . LYS C 1 159 ? 50.946 32.851 61.936 1.00 68.30 260 LYS C CA 1
ATOM 3199 C C . LYS C 1 159 ? 50.394 34.215 62.334 1.00 72.49 260 LYS C C 1
ATOM 3200 O O . LYS C 1 159 ? 50.899 34.850 63.259 1.00 76.88 260 LYS C O 1
ATOM 3202 N N . GLU C 1 160 ? 49.357 34.664 61.633 1.00 79.37 261 GLU C N 1
ATOM 3203 C CA . GLU C 1 160 ? 48.747 35.955 61.926 1.00 84.61 261 GLU C CA 1
ATOM 3204 C C . GLU C 1 160 ? 47.949 35.885 63.226 1.00 74.69 261 GLU C C 1
ATOM 3205 O O . GLU C 1 160 ? 46.904 35.238 63.292 1.00 65.85 261 GLU C O 1
ATOM 3211 N N . LYS C 1 161 ? 48.454 36.557 64.256 1.00 76.76 262 LYS C N 1
ATOM 3212 C CA . LYS C 1 161 ? 47.854 36.503 65.585 1.00 75.96 262 LYS C CA 1
ATOM 3213 C C . LYS C 1 161 ? 46.613 37.383 65.692 1.00 75.07 262 LYS C C 1
ATOM 3214 O O . LYS C 1 161 ? 45.726 37.120 66.503 1.00 70.82 262 LYS C O 1
ATOM 3216 N N . ARG C 1 162 ? 46.565 38.430 64.875 1.00 70.46 263 ARG C N 1
ATOM 3217 C CA . ARG C 1 162 ? 45.452 39.373 64.883 1.00 65.46 263 ARG C CA 1
ATOM 3218 C C . ARG C 1 162 ? 44.120 38.678 64.625 1.00 60.65 263 ARG C C 1
ATOM 3219 O O . ARG C 1 162 ? 44.077 37.605 64.025 1.00 67.11 263 ARG C O 1
ATOM 3227 N N . SER C 1 163 ? 43.035 39.298 65.079 1.00 54.99 264 SER C N 1
ATOM 3228 C CA . SER C 1 163 ? 41.702 38.731 64.903 1.00 59.67 264 SER C CA 1
ATOM 3229 C C . SER C 1 163 ? 41.283 38.725 63.432 1.00 58.36 264 SER C C 1
ATOM 3230 O O . SER C 1 163 ? 40.418 37.946 63.028 1.00 51.41 264 SER C O 1
ATOM 3233 N N . ILE C 1 164 ? 41.903 39.598 62.642 1.00 51.47 265 ILE C N 1
ATOM 3234 C CA . ILE C 1 164 ? 41.688 39.640 61.200 1.00 45.95 265 ILE C CA 1
ATOM 3235 C C . ILE C 1 164 ? 42.951 39.177 60.497 1.00 48.54 265 ILE C C 1
ATOM 3236 O O . ILE C 1 164 ? 44.011 39.785 60.648 1.00 51.21 265 ILE C O 1
ATOM 3241 N N . LYS C 1 165 ? 42.836 38.101 59.728 1.00 45.96 266 LYS C N 1
ATOM 3242 C CA . LYS C 1 165 ? 43.995 37.527 59.060 1.00 45.28 266 LYS C CA 1
ATOM 3243 C C . LYS C 1 165 ? 44.272 38.195 57.720 1.00 44.23 266 LYS C C 1
ATOM 3244 O O . LYS C 1 165 ? 45.430 38.355 57.332 1.00 40.26 266 LYS C O 1
ATOM 3250 N N . LYS C 1 166 ? 43.214 38.583 57.013 1.00 44.51 267 LYS C N 1
ATOM 3251 C CA . LYS C 1 166 ? 43.378 39.213 55.710 1.00 42.86 267 LYS C CA 1
ATOM 3252 C C . LYS C 1 166 ? 42.196 40.094 55.315 1.00 36.78 267 LYS C C 1
ATOM 3253 O O . LYS C 1 166 ? 41.070 39.905 55.777 1.00 35.11 267 LYS C O 1
ATOM 3259 N N . VAL C 1 167 ? 42.484 41.056 54.446 1.00 38.87 268 VAL C N 1
ATOM 3260 C CA . VAL C 1 167 ? 41.483 41.961 53.905 1.00 37.43 268 VAL C CA 1
ATOM 3261 C C . VAL C 1 167 ? 41.564 41.983 52.383 1.00 33.11 268 VAL C C 1
ATOM 3262 O O . VAL C 1 167 ? 42.643 42.153 51.816 1.00 32.53 268 VAL C O 1
ATOM 3266 N N . TRP C 1 168 ? 40.419 41.800 51.732 1.00 36.32 269 TRP C N 1
ATOM 3267 C CA . TRP C 1 168 ? 40.295 42.014 50.295 1.00 37.72 269 TRP C CA 1
ATOM 3268 C C . TRP C 1 168 ? 39.455 43.259 50.075 1.00 37.03 269 TRP C C 1
ATOM 3269 O O . TRP C 1 168 ? 38.371 43.376 50.641 1.00 33.95 269 TRP C O 1
ATOM 3280 N N . THR C 1 169 ? 39.947 44.181 49.256 1.00 36.66 270 THR C N 1
ATOM 3281 C CA . THR C 1 169 ? 39.228 45.420 48.989 1.00 36.83 270 THR C CA 1
ATOM 3282 C C . THR C 1 169 ? 38.584 45.384 47.608 1.00 38.15 270 THR C C 1
ATOM 3283 O O . THR C 1 169 ? 39.223 45.032 46.618 1.00 38.37 270 THR C O 1
ATOM 3287 N N . PHE C 1 170 ? 37.305 45.743 47.566 1.00 38.17 271 PHE C N 1
ATOM 3288 C CA . PHE C 1 170 ? 36.549 45.855 46.327 1.00 32.95 271 PHE C CA 1
ATOM 3289 C C . PHE C 1 170 ? 36.305 47.332 46.037 1.00 30.66 271 PHE C C 1
ATOM 3290 O O . PHE C 1 170 ? 35.805 48.054 46.899 1.00 35.37 271 PHE C O 1
ATOM 3298 N N . GLY C 1 171 ? 36.646 47.789 44.836 1.00 30.93 272 GLY C N 1
ATOM 3299 C CA . GLY C 1 171 ? 36.513 49.201 44.523 1.00 42.06 272 GLY C CA 1
ATOM 3300 C C . GLY C 1 171 ? 36.694 49.566 43.062 1.00 33.12 272 GLY C C 1
ATOM 3301 O O . GLY C 1 171 ? 37.081 48.735 42.242 1.00 34.29 272 GLY C O 1
ATOM 3302 N N . ARG C 1 172 ? 36.401 50.824 42.743 1.00 32.59 273 ARG C N 1
ATOM 3303 C CA . ARG C 1 172 ? 36.578 51.350 41.395 1.00 41.20 273 ARG C CA 1
ATOM 3304 C C . ARG C 1 172 ? 38.052 51.589 41.081 1.00 39.18 273 ARG C C 1
ATOM 3305 O O . ARG C 1 172 ? 38.443 51.694 39.921 1.00 40.21 273 ARG C O 1
ATOM 3313 N N . ASN C 1 173 ? 38.864 51.677 42.128 1.00 36.06 274 ASN C N 1
ATOM 3314 C CA . ASN C 1 173 ? 40.303 51.834 41.981 1.00 34.91 274 ASN C CA 1
ATOM 3315 C C . ASN C 1 173 ? 40.927 50.510 41.532 1.00 43.60 274 ASN C C 1
ATOM 3316 O O . ASN C 1 173 ? 40.859 49.521 42.269 1.00 35.46 274 ASN C O 1
ATOM 3321 N N . PRO C 1 174 ? 41.534 50.483 40.326 1.00 34.61 275 PRO C N 1
ATOM 3322 C CA . PRO C 1 174 ? 42.091 49.239 39.775 1.00 30.75 275 PRO C CA 1
ATOM 3323 C C . PRO C 1 174 ? 43.190 48.607 40.621 1.00 32.56 275 PRO C C 1
ATOM 3324 O O . PRO C 1 174 ? 43.552 47.455 40.378 1.00 35.23 275 PRO C O 1
ATOM 3328 N N . ALA C 1 175 ? 43.718 49.347 41.589 1.00 36.03 276 ALA C N 1
ATOM 3329 C CA . ALA C 1 175 ? 44.754 48.821 42.470 1.00 39.03 276 ALA C CA 1
ATOM 3330 C C . ALA C 1 175 ? 44.158 47.989 43.606 1.00 42.07 276 ALA C C 1
ATOM 3331 O O . ALA C 1 175 ? 44.886 47.291 44.313 1.00 43.75 276 ALA C O 1
ATOM 3333 N N . CYS C 1 176 ? 42.840 48.062 43.782 1.00 39.14 277 CYS C N 1
ATOM 3334 C CA . CYS C 1 176 ? 42.162 47.238 44.783 1.00 37.71 277 CYS C CA 1
ATOM 3335 C C . CYS C 1 176 ? 42.284 45.770 44.408 1.00 41.67 277 CYS C C 1
ATOM 3336 O O . CYS C 1 176 ? 42.545 45.439 43.252 1.00 42.81 277 CYS C O 1
ATOM 3339 N N . ASP C 1 177 ? 42.089 44.896 45.389 1.00 38.08 278 ASP C N 1
ATOM 3340 C CA . ASP C 1 177 ? 42.177 43.458 45.171 1.00 34.11 278 ASP C CA 1
ATOM 3341 C C . ASP C 1 177 ? 41.190 42.985 44.109 1.00 39.66 278 ASP C C 1
ATOM 3342 O O . ASP C 1 177 ? 41.447 42.019 43.392 1.00 43.04 278 ASP C O 1
ATOM 3347 N N . TYR C 1 178 ? 40.060 43.677 44.022 1.00 41.88 279 TYR C N 1
ATOM 3348 C CA . TYR C 1 178 ? 38.977 43.293 43.127 1.00 37.72 279 TYR C CA 1
ATOM 3349 C C . TYR C 1 178 ? 38.348 44.539 42.521 1.00 38.13 279 TYR C C 1
ATOM 3350 O O . TYR C 1 178 ? 37.712 45.322 43.224 1.00 38.03 279 TYR C O 1
ATOM 3359 N N . HIS C 1 179 ? 38.529 44.716 41.216 1.00 41.50 280 HIS C N 1
ATOM 3360 C CA . HIS C 1 179 ? 38.036 45.903 40.525 1.00 34.28 280 HIS C CA 1
ATOM 3361 C C . HIS C 1 179 ? 36.578 45.733 40.116 1.00 33.52 280 HIS C C 1
ATOM 3362 O O . HIS C 1 179 ? 36.236 44.825 39.360 1.00 34.44 280 HIS C O 1
ATOM 3369 N N . LEU C 1 180 ? 35.722 46.612 40.626 1.00 36.12 281 LEU C N 1
ATOM 3370 C CA . LEU C 1 180 ? 34.292 46.555 40.335 1.00 34.33 281 LEU C CA 1
ATOM 3371 C C . LEU C 1 180 ? 33.963 47.214 38.996 1.00 36.50 281 LEU C C 1
ATOM 3372 O O . LEU C 1 180 ? 32.852 47.072 38.483 1.00 35.53 281 LEU C O 1
ATOM 3377 N N . GLY C 1 181 ? 34.932 47.933 38.437 1.00 36.44 282 GLY C N 1
ATOM 3378 C CA . GLY C 1 181 ? 34.725 48.666 37.202 1.00 39.63 282 GLY C CA 1
ATOM 3379 C C . GLY C 1 181 ? 34.771 50.159 37.441 1.00 41.97 282 GLY C C 1
ATOM 3380 O O . GLY C 1 181 ? 34.844 50.608 38.585 1.00 42.67 282 GLY C O 1
ATOM 3381 N N . ASN C 1 182 ? 34.723 50.928 36.358 1.00 41.98 283 ASN C N 1
ATOM 3382 C CA . ASN C 1 182 ? 34.804 52.379 36.445 1.00 43.14 283 ASN C CA 1
ATOM 3383 C C . ASN C 1 182 ? 33.430 53.025 36.348 1.00 40.53 283 ASN C C 1
ATOM 3384 O O . ASN C 1 182 ? 33.158 53.825 35.453 1.00 57.09 283 ASN C O 1
ATOM 3389 N N . ILE C 1 183 ? 32.571 52.652 37.289 1.00 34.87 284 ILE C N 1
ATOM 3390 C CA . ILE C 1 183 ? 31.243 53.225 37.427 1.00 39.87 284 ILE C CA 1
ATOM 3391 C C . ILE C 1 183 ? 31.339 54.367 38.438 1.00 41.06 284 ILE C C 1
ATOM 3392 O O . ILE C 1 183 ? 31.655 54.140 39.606 1.00 34.88 284 ILE C O 1
ATOM 3397 N N . SER C 1 184 ? 31.073 55.591 37.993 1.00 40.97 285 SER C N 1
ATOM 3398 C CA . SER C 1 184 ? 31.361 56.778 38.799 1.00 42.19 285 SER C CA 1
ATOM 3399 C C . SER C 1 184 ? 30.602 56.816 40.128 1.00 40.25 285 SER C C 1
ATOM 3400 O O . SER C 1 184 ? 30.985 57.547 41.040 1.00 39.15 285 SER C O 1
ATOM 3403 N N . ARG C 1 185 ? 29.537 56.026 40.240 1.00 35.20 286 ARG C N 1
ATOM 3404 C CA . ARG C 1 185 ? 28.740 55.995 41.465 1.00 33.20 286 ARG C CA 1
ATOM 3405 C C . ARG C 1 185 ? 29.272 54.989 42.488 1.00 29.22 286 ARG C C 1
ATOM 3406 O O . ARG C 1 185 ? 28.820 54.962 43.631 1.00 34.94 286 ARG C O 1
ATOM 3414 N N . LEU C 1 186 ? 30.228 54.163 42.076 1.00 32.07 287 LEU C N 1
ATOM 3415 C CA . LEU C 1 186 ? 30.893 53.245 42.995 1.00 29.48 287 LEU C CA 1
ATOM 3416 C C . LEU C 1 186 ? 32.138 53.916 43.564 1.00 33.71 287 LEU C C 1
ATOM 3417 O O . LEU C 1 186 ? 32.726 54.786 42.924 1.00 34.28 287 LEU C O 1
ATOM 3422 N N . SER C 1 187 ? 32.542 53.505 44.762 1.00 30.11 288 SER C N 1
ATOM 3423 C CA . SER C 1 187 ? 33.656 54.146 45.450 1.00 31.31 288 SER C CA 1
ATOM 3424 C C . SER C 1 187 ? 34.986 53.483 45.096 1.00 32.92 288 SER C C 1
ATOM 3425 O O . SER C 1 187 ? 35.039 52.284 44.817 1.00 30.62 288 SER C O 1
ATOM 3428 N N . ASN C 1 188 ? 36.051 54.282 45.091 1.00 34.27 289 ASN C N 1
ATOM 3429 C CA . ASN C 1 188 ? 37.397 53.796 44.799 1.00 35.36 289 ASN C CA 1
ATOM 3430 C C . ASN C 1 188 ? 37.781 52.644 45.718 1.00 40.83 289 ASN C C 1
ATOM 3431 O O . ASN C 1 188 ? 38.453 51.702 45.302 1.00 34.13 289 ASN C O 1
ATOM 3436 N N . LYS C 1 189 ? 37.353 52.747 46.973 1.00 39.69 290 LYS C N 1
ATOM 3437 C CA . LYS C 1 189 ? 37.423 51.649 47.927 1.00 31.29 290 LYS C CA 1
ATOM 3438 C C . LYS C 1 189 ? 36.013 51.461 48.473 1.00 34.35 290 LYS C C 1
ATOM 3439 O O . LYS C 1 189 ? 35.612 52.131 49.423 1.00 40.25 290 LYS C O 1
ATOM 3445 N N . HIS C 1 190 ? 35.257 50.560 47.849 1.00 32.16 291 HIS C N 1
ATOM 3446 C CA . HIS C 1 190 ? 33.820 50.459 48.098 1.00 34.62 291 HIS C CA 1
ATOM 3447 C C . HIS C 1 190 ? 33.463 49.557 49.277 1.00 32.72 291 HIS C C 1
ATOM 3448 O O . HIS C 1 190 ? 32.777 49.990 50.200 1.00 34.77 291 HIS C O 1
ATOM 3455 N N . PHE C 1 191 ? 33.907 48.305 49.250 1.00 35.24 292 PHE C N 1
ATOM 3456 C CA . PHE C 1 191 ? 33.667 47.418 50.381 1.00 31.51 292 PHE C CA 1
ATOM 3457 C C . PHE C 1 191 ? 34.791 46.409 50.532 1.00 29.69 292 PHE C C 1
ATOM 3458 O O . PHE C 1 191 ? 35.610 46.228 49.629 1.00 28.86 292 PHE C O 1
ATOM 3466 N N . GLN C 1 192 ? 34.822 45.764 51.693 1.00 30.60 293 GLN C N 1
ATOM 3467 C CA . GLN C 1 192 ? 35.859 44.797 52.015 1.00 32.08 293 GLN C CA 1
ATOM 3468 C C . GLN C 1 192 ? 35.284 43.437 52.352 1.00 30.09 293 GLN C C 1
ATOM 3469 O O . GLN C 1 192 ? 34.154 43.327 52.828 1.00 28.19 293 GLN C O 1
ATOM 3475 N N . ILE C 1 193 ? 36.084 42.405 52.116 1.00 31.37 294 ILE C N 1
ATOM 3476 C CA . ILE C 1 193 ? 35.812 41.095 52.671 1.00 32.42 294 ILE C CA 1
ATOM 3477 C C . ILE C 1 193 ? 36.976 40.760 53.589 1.00 32.60 294 ILE C C 1
ATOM 3478 O O . ILE C 1 193 ? 38.131 40.766 53.170 1.00 35.65 294 ILE C O 1
ATOM 3483 N N . LEU C 1 194 ? 36.654 40.510 54.854 1.00 34.68 295 LEU C N 1
ATOM 3484 C CA . LEU C 1 194 ? 37.655 40.252 55.881 1.00 37.37 295 LEU C CA 1
ATOM 3485 C C . LEU C 1 194 ? 37.693 38.772 56.228 1.00 39.43 295 LEU C C 1
ATOM 3486 O O . LEU C 1 194 ? 36.646 38.139 56.361 1.00 35.21 295 LEU C O 1
ATOM 3491 N N . LEU C 1 195 ? 38.897 38.229 56.379 1.00 44.01 296 LEU C N 1
ATOM 3492 C CA . LEU C 1 195 ? 39.066 36.852 56.834 1.00 43.45 296 LEU C CA 1
ATOM 3493 C C . LEU C 1 195 ? 39.322 36.836 58.339 1.00 43.89 296 LEU C C 1
ATOM 3494 O O . LEU C 1 195 ? 40.290 37.426 58.820 1.00 44.67 296 LEU C O 1
ATOM 3499 N N . GLY C 1 196 ? 38.448 36.156 59.074 1.00 47.21 297 GLY C N 1
ATOM 3500 C CA . GLY C 1 196 ? 38.490 36.173 60.526 1.00 47.81 297 GLY C CA 1
ATOM 3501 C C . GLY C 1 196 ? 39.216 35.006 61.171 1.00 49.54 297 GLY C C 1
ATOM 3502 O O . GLY C 1 196 ? 39.791 34.156 60.492 1.00 55.88 297 GLY C O 1
ATOM 3503 N N . GLU C 1 197 ? 39.162 34.980 62.501 1.00 66.09 298 GLU C N 1
ATOM 3504 C CA . GLU C 1 197 ? 39.899 34.028 63.334 1.00 70.09 298 GLU C CA 1
ATOM 3505 C C . GLU C 1 197 ? 39.758 32.563 62.918 1.00 67.80 298 GLU C C 1
ATOM 3506 O O . GLU C 1 197 ? 40.747 31.828 62.900 1.00 71.86 298 GLU C O 1
ATOM 3512 N N . ASP C 1 198 ? 38.540 32.141 62.590 1.00 66.38 299 ASP C N 1
ATOM 3513 C CA . ASP C 1 198 ? 38.259 30.724 62.373 1.00 70.63 299 ASP C CA 1
ATOM 3514 C C . ASP C 1 198 ? 37.827 30.422 60.941 1.00 61.80 299 ASP C C 1
ATOM 3515 O O . ASP C 1 198 ? 37.134 29.437 60.686 1.00 57.28 299 ASP C O 1
ATOM 3517 N N . GLY C 1 199 ? 38.243 31.268 60.006 1.00 60.46 300 GLY C N 1
ATOM 3518 C CA . GLY C 1 199 ? 37.924 31.063 58.606 1.00 57.14 300 GLY C CA 1
ATOM 3519 C C . GLY C 1 199 ? 36.562 31.606 58.217 1.00 49.36 300 GLY C C 1
ATOM 3520 O O . GLY C 1 199 ? 36.009 31.227 57.184 1.00 49.64 300 GLY C O 1
ATOM 3521 N N . ASN C 1 200 ? 36.016 32.489 59.046 1.00 51.31 301 ASN C N 1
ATOM 3522 C CA . ASN C 1 200 ? 34.776 33.177 58.711 1.00 49.22 301 ASN C CA 1
ATOM 3523 C C . ASN C 1 200 ? 35.053 34.394 57.846 1.00 45.22 301 ASN C C 1
ATOM 3524 O O . ASN C 1 200 ? 36.113 35.013 57.955 1.00 43.61 301 ASN C O 1
ATOM 3529 N N . LEU C 1 201 ? 34.096 34.728 56.986 1.00 43.70 302 LEU C N 1
ATOM 3530 C CA . LEU C 1 201 ? 34.212 35.897 56.128 1.00 33.06 302 LEU C CA 1
ATOM 3531 C C . LEU C 1 201 ? 33.226 36.975 56.553 1.00 35.85 302 LEU C C 1
ATOM 3532 O O . LEU C 1 201 ? 32.073 36.691 56.894 1.00 32.51 302 LEU C O 1
ATOM 3537 N N . LEU C 1 202 ? 33.703 38.215 56.531 1.00 35.10 303 LEU C N 1
ATOM 3538 C CA . LEU C 1 202 ? 32.925 39.360 56.972 1.00 32.95 303 LEU C CA 1
ATOM 3539 C C . LEU C 1 202 ? 32.851 40.407 55.874 1.00 32.84 303 LEU C C 1
ATOM 3540 O O . LEU C 1 202 ? 33.850 40.697 55.221 1.00 32.53 303 LEU C O 1
ATOM 3545 N N . LEU C 1 203 ? 31.666 40.975 55.681 1.00 33.69 304 LEU C N 1
ATOM 3546 C CA . LEU C 1 203 ? 31.481 42.069 54.740 1.00 22.77 304 LEU C CA 1
ATOM 3547 C C . LEU C 1 203 ? 31.534 43.402 55.480 1.00 33.37 304 LEU C C 1
ATOM 3548 O O . LEU C 1 203 ? 30.932 43.548 56.544 1.00 34.93 304 LEU C O 1
ATOM 3553 N N . ASN C 1 204 ? 32.255 44.366 54.912 1.00 33.18 305 ASN C N 1
ATOM 3554 C CA . ASN C 1 204 ? 32.381 45.687 55.515 1.00 26.14 305 ASN C CA 1
ATOM 3555 C C . ASN C 1 204 ? 32.216 46.804 54.491 1.00 33.99 305 ASN C C 1
ATOM 3556 O O . ASN C 1 204 ? 33.148 47.141 53.760 1.00 30.67 305 ASN C O 1
ATOM 3561 N N . ASP C 1 205 ? 31.020 47.377 54.451 1.00 32.89 306 ASP C N 1
ATOM 3562 C CA . ASP C 1 205 ? 30.736 48.501 53.572 1.00 31.42 306 ASP C CA 1
ATOM 3563 C C . ASP C 1 205 ? 31.478 49.752 54.034 1.00 33.46 306 ASP C C 1
ATOM 3564 O O . ASP C 1 205 ? 31.365 50.160 55.190 1.00 37.71 306 ASP C O 1
ATOM 3569 N N . ILE C 1 206 ? 32.240 50.347 53.121 1.00 37.62 307 ILE C N 1
ATOM 3570 C CA . ILE C 1 206 ? 32.953 51.593 53.390 1.00 32.03 307 ILE C CA 1
ATOM 3571 C C . ILE C 1 206 ? 32.708 52.579 52.252 1.00 30.06 307 ILE C C 1
ATOM 3572 O O . ILE C 1 206 ? 33.513 53.478 52.007 1.00 34.21 307 ILE C O 1
ATOM 3577 N N . SER C 1 207 ? 31.582 52.408 51.565 1.00 34.86 308 SER C N 1
ATOM 3578 C CA . SER C 1 207 ? 31.300 53.165 50.349 1.00 35.13 308 SER C CA 1
ATOM 3579 C C . SER C 1 207 ? 30.543 54.461 50.608 1.00 36.93 308 SER C C 1
ATOM 3580 O O . SER C 1 207 ? 30.161 54.766 51.738 1.00 35.65 308 SER C O 1
ATOM 3583 N N . THR C 1 208 ? 30.268 55.171 49.524 1.00 35.03 309 THR C N 1
ATOM 3584 C CA . THR C 1 208 ? 29.523 56.382 49.624 1.00 32.05 309 THR C CA 1
ATOM 3585 C C . THR C 1 208 ? 28.056 56.074 49.377 1.00 31.89 309 THR C C 1
ATOM 3586 O O . THR C 1 208 ? 27.207 56.509 50.159 1.00 32.88 309 THR C O 1
ATOM 3590 N N . ASN C 1 209 ? 27.762 55.363 48.292 1.00 28.54 310 ASN C N 1
ATOM 3591 C CA . ASN C 1 209 ? 26.385 55.097 47.889 1.00 34.92 310 ASN C CA 1
ATOM 3592 C C . ASN C 1 209 ? 25.823 53.777 48.422 1.00 30.36 310 ASN C C 1
ATOM 3593 O O . ASN C 1 209 ? 24.673 53.435 48.147 1.00 29.10 310 ASN C O 1
ATOM 3598 N N . GLY C 1 210 ? 26.636 53.039 49.174 1.00 29.78 311 GLY C N 1
ATOM 3599 C CA . GLY C 1 210 ? 26.151 51.898 49.933 1.00 27.93 311 GLY C CA 1
ATOM 3600 C C . GLY C 1 210 ? 26.378 50.534 49.309 1.00 33.50 311 GLY C C 1
ATOM 3601 O O . GLY C 1 210 ? 26.588 50.408 48.099 1.00 34.48 311 GLY C O 1
ATOM 3602 N N . THR C 1 211 ? 26.330 49.511 50.160 1.00 28.60 312 THR C N 1
ATOM 3603 C CA . THR C 1 211 ? 26.444 48.119 49.740 1.00 24.85 312 THR C CA 1
ATOM 3604 C C . THR C 1 211 ? 25.229 47.345 50.239 1.00 27.83 312 THR C C 1
ATOM 3605 O O . THR C 1 211 ? 24.683 47.648 51.300 1.00 33.91 312 THR C O 1
ATOM 3609 N N . TRP C 1 212 ? 24.809 46.351 49.464 1.00 31.79 313 TRP C N 1
ATOM 3610 C CA . TRP C 1 212 ? 23.649 45.537 49.803 1.00 26.28 313 TRP C CA 1
ATOM 3611 C C . TRP C 1 212 ? 24.036 44.076 49.975 1.00 30.93 313 TRP C C 1
ATOM 3612 O O . TRP C 1 212 ? 24.811 43.535 49.188 1.00 29.93 313 TRP C O 1
ATOM 3623 N N . LEU C 1 213 ? 23.495 43.453 51.019 1.00 26.10 314 LEU C N 1
ATOM 3624 C CA . LEU C 1 213 ? 23.707 42.034 51.279 1.00 27.24 314 LEU C CA 1
ATOM 3625 C C . LEU C 1 213 ? 22.371 41.301 51.263 1.00 32.70 314 LEU C C 1
ATOM 3626 O O . LEU C 1 213 ? 21.509 41.536 52.111 1.00 29.25 314 LEU C O 1
ATOM 3631 N N . ASN C 1 214 ? 22.216 40.411 50.289 1.00 26.64 315 ASN C N 1
ATOM 3632 C CA . ASN C 1 214 ? 20.967 39.685 50.081 1.00 36.63 315 ASN C CA 1
ATOM 3633 C C . ASN C 1 214 ? 19.744 40.607 50.035 1.00 39.87 315 ASN C C 1
ATOM 3634 O O . ASN C 1 214 ? 18.707 40.312 50.631 1.00 33.30 315 ASN C O 1
ATOM 3639 N N . GLY C 1 215 ? 19.874 41.723 49.323 1.00 37.82 316 GLY C N 1
ATOM 3640 C CA . GLY C 1 215 ? 18.768 42.643 49.121 1.00 38.71 316 GLY C CA 1
ATOM 3641 C C . GLY C 1 215 ? 18.491 43.556 50.298 1.00 38.85 316 GLY C C 1
ATOM 3642 O O . GLY C 1 215 ? 17.439 44.194 50.361 1.00 42.88 316 GLY C O 1
ATOM 3643 N N . GLN C 1 216 ? 19.441 43.623 51.225 1.00 35.46 317 GLN C N 1
ATOM 3644 C CA . GLN C 1 216 ? 19.310 44.462 52.408 1.00 30.05 317 GLN C CA 1
ATOM 3645 C C . GLN C 1 216 ? 20.558 45.338 52.550 1.00 30.39 317 GLN C C 1
ATOM 3646 O O . GLN C 1 216 ? 21.682 44.836 52.531 1.00 30.60 317 GLN C O 1
ATOM 3652 N N . LYS C 1 217 ? 20.353 46.644 52.685 1.00 29.42 318 LYS C N 1
ATOM 3653 C CA . LYS C 1 217 ? 21.461 47.582 52.797 1.00 27.76 318 LYS C CA 1
ATOM 3654 C C . LYS C 1 217 ? 22.171 47.410 54.133 1.00 32.04 318 LYS C C 1
ATOM 3655 O O . LYS C 1 217 ? 21.534 47.427 55.185 1.00 33.39 318 LYS C O 1
ATOM 3661 N N . VAL C 1 218 ? 23.490 47.248 54.087 1.00 36.45 319 VAL C N 1
ATOM 3662 C CA . VAL C 1 218 ? 24.267 47.036 55.301 1.00 31.70 319 VAL C CA 1
ATOM 3663 C C . VAL C 1 218 ? 24.698 48.362 55.910 1.00 35.73 319 VAL C C 1
ATOM 3664 O O . VAL C 1 218 ? 24.851 49.361 55.206 1.00 31.45 319 VAL C O 1
ATOM 3668 N N . GLU C 1 219 ? 24.886 48.364 57.225 1.00 33.30 320 GLU C N 1
ATOM 3669 C CA . GLU C 1 219 ? 25.370 49.543 57.923 1.00 34.09 320 GLU C CA 1
ATOM 3670 C C . GLU C 1 219 ? 26.845 49.747 57.610 1.00 32.54 320 GLU C C 1
ATOM 3671 O O . GLU C 1 219 ? 27.642 48.811 57.685 1.00 35.47 320 GLU C O 1
ATOM 3677 N N . LYS C 1 220 ? 27.200 50.974 57.252 1.00 32.55 321 LYS C N 1
ATOM 3678 C CA . LYS C 1 220 ? 28.576 51.309 56.913 1.00 32.56 321 LYS C CA 1
ATOM 3679 C C . LYS C 1 220 ? 29.500 51.094 58.110 1.00 36.46 321 LYS C C 1
ATOM 3680 O O . LYS C 1 220 ? 29.098 51.300 59.253 1.00 35.18 321 LYS C O 1
ATOM 3686 N N . ASN C 1 221 ? 30.730 50.668 57.837 1.00 36.05 322 ASN C N 1
ATOM 3687 C CA . ASN C 1 221 ? 31.753 50.501 58.870 1.00 36.42 322 ASN C CA 1
ATOM 3688 C C . ASN C 1 221 ? 31.358 49.522 59.980 1.00 42.44 322 ASN C C 1
ATOM 3689 O O . ASN C 1 221 ? 31.729 49.706 61.140 1.00 44.37 322 ASN C O 1
ATOM 3694 N N . SER C 1 222 ? 30.614 48.482 59.619 1.00 38.81 323 SER C N 1
ATOM 3695 C CA . SER C 1 222 ? 30.264 47.423 60.562 1.00 38.10 323 SER C CA 1
ATOM 3696 C C . SER C 1 222 ? 30.377 46.059 59.891 1.00 42.45 323 SER C C 1
ATOM 3697 O O . SER C 1 222 ? 29.798 45.827 58.828 1.00 45.59 323 SER C O 1
ATOM 3700 N N . ASN C 1 223 ? 31.129 45.160 60.518 1.00 40.86 324 ASN C N 1
ATOM 3701 C CA . ASN C 1 223 ? 31.358 43.830 59.968 1.00 42.43 324 ASN C CA 1
ATOM 3702 C C . ASN C 1 223 ? 30.095 42.980 60.007 1.00 36.93 324 ASN C C 1
ATOM 3703 O O . ASN C 1 223 ? 29.419 42.912 61.032 1.00 38.23 324 ASN C O 1
ATOM 3708 N N . GLN C 1 224 ? 29.787 42.338 58.882 1.00 34.10 325 GLN C N 1
ATOM 3709 C CA . GLN C 1 224 ? 28.649 41.432 58.788 1.00 30.15 325 GLN C CA 1
ATOM 3710 C C . GLN C 1 224 ? 29.095 40.073 58.265 1.00 41.81 325 GLN C C 1
ATOM 3711 O O . GLN C 1 224 ? 29.749 39.977 57.225 1.00 31.60 325 GLN C O 1
ATOM 3717 N N . LEU C 1 225 ? 28.731 39.027 58.997 1.00 36.41 326 LEU C N 1
ATOM 3718 C CA . LEU C 1 225 ? 29.104 37.666 58.643 1.00 37.58 326 LEU C CA 1
ATOM 3719 C C . LEU C 1 225 ? 28.508 37.255 57.299 1.00 36.53 326 LEU C C 1
ATOM 3720 O O . LEU C 1 225 ? 27.327 37.486 57.037 1.00 37.33 326 LEU C O 1
ATOM 3725 N N . LEU C 1 226 ? 29.337 36.650 56.452 1.00 32.23 327 LEU C N 1
ATOM 3726 C CA . LEU C 1 226 ? 28.901 36.176 55.143 1.00 33.08 327 LEU C CA 1
ATOM 3727 C C . LEU C 1 226 ? 28.597 34.683 55.176 1.00 30.70 327 LEU C C 1
ATOM 3728 O O . LEU C 1 226 ? 29.224 33.927 55.919 1.00 34.22 327 LEU C O 1
ATOM 3733 N N . SER C 1 227 ? 27.630 34.272 54.361 1.00 32.97 328 SER C N 1
ATOM 3734 C CA . SER C 1 227 ? 27.203 32.882 54.286 1.00 32.12 328 SER C CA 1
ATOM 3735 C C . SER C 1 227 ? 27.283 32.374 52.851 1.00 33.97 328 SER C C 1
ATOM 3736 O O . SER C 1 227 ? 27.464 33.153 51.916 1.00 33.11 328 SER C O 1
ATOM 3739 N N . GLN C 1 228 ? 27.143 31.064 52.688 1.00 29.72 329 GLN C N 1
ATOM 3740 C CA . GLN C 1 228 ? 27.171 30.435 51.374 1.00 29.98 329 GLN C CA 1
ATOM 3741 C C . GLN C 1 228 ? 26.106 31.015 50.448 1.00 30.15 329 GLN C C 1
ATOM 3742 O O . GLN C 1 228 ? 24.925 31.045 50.791 1.00 31.13 329 GLN C O 1
ATOM 3748 N N . GLY C 1 229 ? 26.530 31.471 49.274 1.00 33.23 330 GLY C N 1
ATOM 3749 C CA . GLY C 1 229 ? 25.609 31.958 48.264 1.00 30.67 330 GLY C CA 1
ATOM 3750 C C . GLY C 1 229 ? 25.042 33.342 48.523 1.00 32.06 330 GLY C C 1
ATOM 3751 O O . GLY C 1 229 ? 24.097 33.756 47.850 1.00 35.56 330 GLY C O 1
ATOM 3752 N N . ASP C 1 230 ? 25.606 34.060 49.491 1.00 29.70 331 ASP C N 1
ATOM 3753 C CA . ASP C 1 230 ? 25.198 35.438 49.745 1.00 32.91 331 ASP C CA 1
ATOM 3754 C C . ASP C 1 230 ? 25.468 36.310 48.525 1.00 35.07 331 ASP C C 1
ATOM 3755 O O . ASP C 1 230 ? 26.514 36.190 47.886 1.00 30.31 331 ASP C O 1
ATOM 3760 N N . GLU C 1 231 ? 24.517 37.185 48.210 1.00 35.55 332 GLU C N 1
ATOM 3761 C CA . GLU C 1 231 ? 24.650 38.093 47.078 1.00 33.96 332 GLU C CA 1
ATOM 3762 C C . GLU C 1 231 ? 24.955 39.511 47.546 1.00 29.68 332 GLU C C 1
ATOM 3763 O O . GLU C 1 231 ? 24.091 40.193 48.095 1.00 31.35 332 GLU C O 1
ATOM 3769 N N . ILE C 1 232 ? 26.191 39.944 47.323 1.00 27.29 333 ILE C N 1
ATOM 3770 C CA . ILE C 1 232 ? 26.584 41.322 47.585 1.00 24.76 333 ILE C CA 1
ATOM 3771 C C . ILE C 1 232 ? 26.271 42.167 46.357 1.00 32.52 333 ILE C C 1
ATOM 3772 O O . ILE C 1 232 ? 26.718 41.847 45.255 1.00 30.74 333 ILE C O 1
ATOM 3777 N N . THR C 1 233 ? 25.501 43.236 46.546 1.00 27.55 334 THR C N 1
ATOM 3778 C CA . THR C 1 233 ? 25.148 44.128 45.446 1.00 27.32 334 THR C CA 1
ATOM 3779 C C . THR C 1 233 ? 25.547 45.571 45.735 1.00 33.34 334 THR C C 1
ATOM 3780 O O . THR C 1 233 ? 25.389 46.065 46.852 1.00 28.50 334 THR C O 1
ATOM 3784 N N . VAL C 1 234 ? 26.070 46.232 44.707 1.00 30.87 335 VAL C N 1
ATOM 3785 C CA . VAL C 1 234 ? 26.419 47.644 44.774 1.00 27.99 335 VAL C CA 1
ATOM 3786 C C . VAL C 1 234 ? 25.776 48.379 43.604 1.00 30.95 335 VAL C C 1
ATOM 3787 O O . VAL C 1 234 ? 25.292 47.753 42.662 1.00 30.73 335 VAL C O 1
ATOM 3791 N N . GLY C 1 235 ? 25.773 49.707 43.668 1.00 30.07 336 GLY C N 1
ATOM 3792 C CA . GLY C 1 235 ? 25.248 50.519 42.585 1.00 30.83 336 GLY C CA 1
ATOM 3793 C C . GLY C 1 235 ? 23.732 50.578 42.536 1.00 36.19 336 GLY C C 1
ATOM 3794 O O . GLY C 1 235 ? 23.163 51.088 41.570 1.00 31.25 336 GLY C O 1
ATOM 3795 N N . VAL C 1 236 ? 23.078 50.051 43.568 1.00 37.48 337 VAL C N 1
ATOM 3796 C CA . VAL C 1 236 ? 21.625 50.137 43.684 1.00 40.04 337 VAL C CA 1
ATOM 3797 C C . VAL C 1 236 ? 21.191 51.591 43.536 1.00 39.96 337 VAL C C 1
ATOM 3798 O O . VAL C 1 236 ? 21.829 52.490 44.085 1.00 39.69 337 VAL C O 1
ATOM 3802 N N . GLY C 1 237 ? 20.117 51.812 42.783 1.00 39.49 338 GLY C N 1
ATOM 3803 C CA . GLY C 1 237 ? 19.608 53.149 42.534 1.00 36.43 338 GLY C CA 1
ATOM 3804 C C . GLY C 1 237 ? 19.628 53.506 41.059 1.00 44.67 338 GLY C C 1
ATOM 3805 O O . GLY C 1 237 ? 18.881 54.378 40.614 1.00 46.04 338 GLY C O 1
ATOM 3806 N N . VAL C 1 238 ? 20.489 52.832 40.302 1.00 44.47 339 VAL C N 1
ATOM 3807 C CA . VAL C 1 238 ? 20.561 53.016 38.857 1.00 42.01 339 VAL C CA 1
ATOM 3808 C C . VAL C 1 238 ? 20.737 51.648 38.211 1.00 34.50 339 VAL C C 1
ATOM 3809 O O . VAL C 1 238 ? 21.794 51.032 38.331 1.00 39.57 339 VAL C O 1
ATOM 3813 N N . GLU C 1 239 ? 19.690 51.185 37.533 1.00 42.20 340 GLU C N 1
ATOM 3814 C CA . GLU C 1 239 ? 19.631 49.826 36.994 1.00 45.98 340 GLU C CA 1
ATOM 3815 C C . GLU C 1 239 ? 20.882 49.416 36.221 1.00 44.23 340 GLU C C 1
ATOM 3816 O O . GLU C 1 239 ? 21.294 48.259 36.270 1.00 51.40 340 GLU C O 1
ATOM 3822 N N . SER C 1 240 ? 21.483 50.364 35.513 1.00 38.57 341 SER C N 1
ATOM 3823 C CA . SER C 1 240 ? 22.634 50.065 34.670 1.00 43.44 341 SER C CA 1
ATOM 3824 C C . SER C 1 240 ? 23.921 49.938 35.483 1.00 35.94 341 SER C C 1
ATOM 3825 O O . SER C 1 240 ? 24.904 49.367 35.010 1.00 36.39 341 SER C O 1
ATOM 3828 N N . ASP C 1 241 ? 23.911 50.468 36.702 1.00 36.61 342 ASP C N 1
ATOM 3829 C CA . ASP C 1 241 ? 25.090 50.419 37.560 1.00 40.69 342 ASP C CA 1
ATOM 3830 C C . ASP C 1 241 ? 25.059 49.225 38.509 1.00 36.05 342 ASP C C 1
ATOM 3831 O O . ASP C 1 241 ? 26.061 48.918 39.151 1.00 36.04 342 ASP C O 1
ATOM 3836 N N . ILE C 1 242 ? 23.911 48.558 38.603 1.00 36.99 343 ILE C N 1
ATOM 3837 C CA . ILE C 1 242 ? 23.752 47.463 39.554 1.00 39.26 343 ILE C CA 1
ATOM 3838 C C . ILE C 1 242 ? 24.730 46.338 39.248 1.00 40.86 343 ILE C C 1
ATOM 3839 O O . ILE C 1 242 ? 24.783 45.822 38.131 1.00 45.37 343 ILE C O 1
ATOM 3844 N N . LEU C 1 243 ? 25.503 45.975 40.264 1.00 38.01 344 LEU C N 1
ATOM 3845 C CA . LEU C 1 243 ? 26.505 44.932 40.153 1.00 37.72 344 LEU C CA 1
ATOM 3846 C C . LEU C 1 243 ? 26.318 43.968 41.313 1.00 35.85 344 LEU C C 1
ATOM 3847 O O . LEU C 1 243 ? 26.397 44.373 42.471 1.00 34.16 344 LEU C O 1
ATOM 3852 N N . SER C 1 244 ? 26.062 42.701 40.998 1.00 36.07 345 SER C N 1
ATOM 3853 C CA . SER C 1 244 ? 25.811 41.682 42.013 1.00 34.00 345 SER C CA 1
ATOM 3854 C C . SER C 1 244 ? 26.914 40.629 42.027 1.00 33.04 345 SER C C 1
ATOM 3855 O O . SER C 1 244 ? 27.306 40.115 40.980 1.00 31.09 345 SER C O 1
ATOM 3858 N N . LEU C 1 245 ? 27.403 40.319 43.224 1.00 33.85 346 LEU C N 1
ATOM 3859 C CA . LEU C 1 245 ? 28.457 39.329 43.411 1.00 32.41 346 LEU C CA 1
ATOM 3860 C C . LEU C 1 245 ? 27.999 38.238 44.374 1.00 33.09 346 LEU C C 1
ATOM 3861 O O . LEU C 1 245 ? 27.702 38.516 45.536 1.00 28.65 346 LEU C O 1
ATOM 3866 N N . VAL C 1 246 ? 27.944 37.002 43.887 1.00 30.92 347 VAL C N 1
ATOM 3867 C CA . VAL C 1 246 ? 27.578 35.862 44.721 1.00 32.29 347 VAL C CA 1
ATOM 3868 C C . VAL C 1 246 ? 28.838 35.197 45.268 1.00 33.83 347 VAL C C 1
ATOM 3869 O O . VAL C 1 246 ? 29.767 34.900 44.518 1.00 28.38 347 VAL C O 1
ATOM 3873 N N . ILE C 1 247 ? 28.850 34.962 46.578 1.00 32.39 348 ILE C N 1
ATOM 3874 C CA . ILE C 1 247 ? 30.025 34.450 47.276 1.00 33.64 348 ILE C CA 1
ATOM 3875 C C . ILE C 1 247 ? 29.886 32.967 47.598 1.00 31.45 348 ILE C C 1
ATOM 3876 O O . ILE C 1 247 ? 28.981 32.560 48.325 1.00 31.54 348 ILE C O 1
ATOM 3881 N N . PHE C 1 248 ? 30.801 32.170 47.056 1.00 33.13 349 PHE C N 1
ATOM 3882 C CA . PHE C 1 248 ? 30.872 30.745 47.358 1.00 28.33 349 PHE C CA 1
ATOM 3883 C C . PHE C 1 248 ? 32.124 30.445 48.165 1.00 27.94 349 PHE C C 1
ATOM 3884 O O . PHE C 1 248 ? 33.242 30.581 47.676 1.00 31.25 349 PHE C O 1
ATOM 3892 N N . ILE C 1 249 ? 31.925 30.042 49.413 1.00 34.84 350 ILE C N 1
ATOM 3893 C CA . ILE C 1 249 ? 33.029 29.842 50.340 1.00 31.32 350 ILE C CA 1
ATOM 3894 C C . ILE C 1 249 ? 33.613 28.436 50.239 1.00 38.12 350 ILE C C 1
ATOM 3895 O O . ILE C 1 249 ? 32.885 27.442 50.255 1.00 47.38 350 ILE C O 1
ATOM 3900 N N . ASN C 1 250 ? 34.936 28.364 50.140 1.00 37.41 351 ASN C N 1
ATOM 3901 C CA . ASN C 1 250 ? 35.626 27.083 50.094 1.00 42.12 351 ASN C CA 1
ATOM 3902 C C . ASN C 1 250 ? 35.659 26.448 51.479 1.00 45.90 351 ASN C C 1
ATOM 3903 O O . ASN C 1 250 ? 36.328 26.947 52.384 1.00 46.42 351 ASN C O 1
ATOM 3908 N N . ASP C 1 251 ? 34.929 25.348 51.639 1.00 48.01 352 ASP C N 1
ATOM 3909 C CA . ASP C 1 251 ? 34.896 24.633 52.908 1.00 46.28 352 ASP C CA 1
ATOM 3910 C C . ASP C 1 251 ? 36.250 24.005 53.196 1.00 47.71 352 ASP C C 1
ATOM 3911 O O . ASP C 1 251 ? 36.658 23.884 54.350 1.00 51.54 352 ASP C O 1
ATOM 3916 N N . LYS C 1 252 ? 36.945 23.605 52.137 1.00 53.02 353 LYS C N 1
ATOM 3917 C CA . LYS C 1 252 ? 38.245 22.968 52.280 1.00 53.02 353 LYS C CA 1
ATOM 3918 C C . LYS C 1 252 ? 39.280 23.902 52.905 1.00 59.13 353 LYS C C 1
ATOM 3919 O O . LYS C 1 252 ? 40.292 23.441 53.429 1.00 67.26 353 LYS C O 1
ATOM 3921 N N . PHE C 1 253 ? 39.032 25.208 52.861 1.00 56.66 354 PHE C N 1
ATOM 3922 C CA . PHE C 1 253 ? 39.987 26.165 53.408 1.00 54.78 354 PHE C CA 1
ATOM 3923 C C . PHE C 1 253 ? 39.951 26.176 54.934 1.00 58.12 354 PHE C C 1
ATOM 3924 O O . PHE C 1 253 ? 40.994 26.251 55.579 1.00 64.15 354 PHE C O 1
ATOM 3932 N N . LYS C 1 254 ? 38.755 26.098 55.511 1.00 53.91 355 LYS C N 1
ATOM 3933 C CA . LYS C 1 254 ? 38.632 26.017 56.965 1.00 65.75 355 LYS C CA 1
ATOM 3934 C C . LYS C 1 254 ? 39.122 24.655 57.442 1.00 70.78 355 LYS C C 1
ATOM 3935 O O . LYS C 1 254 ? 39.573 24.507 58.577 1.00 76.15 355 LYS C O 1
ATOM 3941 N N . GLN C 1 255 ? 39.036 23.664 56.559 1.00 72.88 356 GLN C N 1
ATOM 3942 C CA . GLN C 1 255 ? 39.459 22.305 56.878 1.00 79.49 356 GLN C CA 1
ATOM 3943 C C . GLN C 1 255 ? 40.978 22.185 56.904 1.00 83.49 356 GLN C C 1
ATOM 3944 O O . GLN C 1 255 ? 41.524 21.293 57.555 1.00 85.81 356 GLN C O 1
ATOM 3946 N N . CYS C 1 256 ? 41.657 23.079 56.190 1.00 79.26 357 CYS C N 1
ATOM 3947 C CA . CYS C 1 256 ? 43.116 23.098 56.181 1.00 82.77 357 CYS C CA 1
ATOM 3948 C C . CYS C 1 256 ? 43.647 23.944 57.339 1.00 80.73 357 CYS C C 1
ATOM 3949 O O . CYS C 1 256 ? 44.812 23.825 57.717 1.00 81.69 357 CYS C O 1
ATOM 3952 N N . LEU C 1 257 ? 42.793 24.799 57.899 1.00 79.93 358 LEU C N 1
ATOM 3953 C CA . LEU C 1 257 ? 43.144 25.550 59.104 1.00 80.97 358 LEU C CA 1
ATOM 3954 C C . LEU C 1 257 ? 43.041 24.659 60.341 1.00 80.73 358 LEU C C 1
ATOM 3955 O O . LEU C 1 257 ? 43.410 25.064 61.444 1.00 85.02 358 LEU C O 1
ATOM 3958 N N . GLU C 1 258 ? 42.538 23.443 60.149 1.00 79.97 359 GLU C N 1
ATOM 3959 C CA . GLU C 1 258 ? 42.405 22.482 61.238 1.00 77.33 359 GLU C CA 1
ATOM 3960 C C . GLU C 1 258 ? 43.766 21.932 61.658 1.00 71.37 359 GLU C C 1
ATOM 3961 O O . GLU C 1 258 ? 44.041 21.788 62.849 1.00 67.61 359 GLU C O 1
ATOM 3962 N N . GLN C 1 259 ? 44.607 21.631 60.672 1.00 67.14 360 GLN C N 1
ATOM 3963 C CA . GLN C 1 259 ? 45.940 21.087 60.920 1.00 57.54 360 GLN C CA 1
ATOM 3964 C C . GLN C 1 259 ? 46.744 21.944 61.902 1.00 62.37 360 GLN C C 1
ATOM 3965 O O . GLN C 1 259 ? 46.500 23.143 62.058 1.00 63.55 360 GLN C O 1
ATOM 3967 N N . ASP D 2 1 ? 41.905 57.681 36.615 1.00 73.18 1 ASP D N 1
ATOM 3968 C CA . ASP D 2 1 ? 41.444 56.974 37.842 1.00 66.94 1 ASP D CA 1
ATOM 3969 C C . ASP D 2 1 ? 41.497 57.895 39.054 1.00 69.38 1 ASP D C 1
ATOM 3970 O O . ASP D 2 1 ? 42.072 58.981 38.995 1.00 71.47 1 ASP D O 1
ATOM 3975 N N . GLY D 2 2 ? 40.890 57.449 40.149 1.00 66.05 2 GLY D N 1
ATOM 3976 C CA . GLY D 2 2 ? 40.984 58.148 41.417 1.00 56.28 2 GLY D CA 1
ATOM 3977 C C . GLY D 2 2 ? 39.966 59.253 41.622 1.00 45.64 2 GLY D C 1
ATOM 3978 O O . GLY D 2 2 ? 39.968 59.905 42.664 1.00 42.89 2 GLY D O 1
ATOM 3979 N N . GLU D 2 3 ? 39.100 59.468 40.637 1.00 45.49 3 GLU D N 1
ATOM 3980 C CA . GLU D 2 3 ? 38.083 60.510 40.729 1.00 32.65 3 GLU D CA 1
ATOM 3981 C C . GLU D 2 3 ? 37.216 60.310 41.966 1.00 45.43 3 GLU D C 1
ATOM 3982 O O . GLU D 2 3 ? 36.926 59.178 42.351 1.00 44.91 3 GLU D O 1
ATOM 3988 N N . SER D 2 4 ? 36.810 61.410 42.593 1.00 39.87 4 SER D N 1
ATOM 3989 C CA . SER D 2 4 ? 35.928 61.334 43.749 1.00 40.60 4 SER D CA 1
ATOM 3990 C C . SER D 2 4 ? 34.564 60.802 43.319 1.00 36.19 4 SER D C 1
ATOM 3991 O O . SER D 2 4 ? 34.082 61.103 42.229 1.00 36.38 4 SER D O 1
ATOM 4005 N N . ASP D 2 6 ? 30.745 59.969 42.643 1.00 38.06 6 ASP D N 1
ATOM 4006 C CA A ASP D 2 6 ? 29.476 60.667 42.444 0.50 42.21 6 ASP D CA 1
ATOM 4007 C CA B ASP D 2 6 ? 29.487 60.671 42.444 0.50 42.23 6 ASP D CA 1
ATOM 4008 C C . ASP D 2 6 ? 28.459 60.251 43.495 1.00 41.19 6 ASP D C 1
ATOM 4009 O O . ASP D 2 6 ? 27.943 59.134 43.459 1.00 42.12 6 ASP D O 1
ATOM 4018 N N . GLU D 2 7 ? 28.166 61.153 44.426 1.00 41.85 7 GLU D N 1
ATOM 4019 C CA . GLU D 2 7 ? 27.277 60.840 45.539 1.00 44.20 7 GLU D CA 1
ATOM 4020 C C . GLU D 2 7 ? 25.805 61.010 45.174 1.00 44.94 7 GLU D C 1
ATOM 4021 O O . GLU D 2 7 ? 25.411 62.014 44.582 1.00 49.80 7 GLU D O 1
ATOM 4027 N N . ASP D 2 8 ? 24.997 60.017 45.534 1.00 43.10 8 ASP D N 1
ATOM 4028 C CA . ASP D 2 8 ? 23.566 60.056 45.262 1.00 53.58 8 ASP D CA 1
ATOM 4029 C C . ASP D 2 8 ? 22.881 61.160 46.066 1.00 58.26 8 ASP D C 1
ATOM 4030 O O . ASP D 2 8 ? 23.280 61.457 47.193 1.00 47.60 8 ASP D O 1
ATOM 4035 N N . ASP D 2 9 ? 21.857 61.759 45.458 1.00 67.54 9 ASP D N 1
ATOM 4036 C CA . ASP D 2 9 ? 21.111 62.885 46.028 1.00 68.61 9 ASP D CA 1
ATOM 4037 C C . ASP D 2 9 ? 21.956 64.153 45.997 1.00 74.71 9 ASP D C 1
ATOM 4038 O O . ASP D 2 9 ? 21.539 65.175 45.450 1.00 78.95 9 ASP D O 1
#